Protein AF-0000000067188900 (afdb_homodimer)

Organism: Anopheles gambiae (NCBI:txid7165)

Structure (mmCIF, N/CA/C/O backbone):
data_AF-0000000067188900-model_v1
#
loop_
_entity.id
_entity.type
_entity.pdbx_description
1 polymer 'peptide-methionine (S)-S-oxide reductase'
#
loop_
_atom_site.group_PDB
_atom_site.id
_atom_site.type_symbol
_atom_site.label_atom_id
_atom_site.label_alt_id
_atom_site.label_comp_id
_atom_site.label_asym_id
_atom_site.label_entity_id
_atom_site.label_seq_id
_atom_site.pdbx_PDB_ins_code
_atom_site.Cartn_x
_atom_site.Cartn_y
_atom_site.Cartn_z
_atom_site.occupancy
_atom_site.B_iso_or_equiv
_atom_site.auth_seq_id
_atom_site.auth_comp_id
_atom_site.auth_asym_id
_atom_site.auth_atom_id
_atom_site.pdbx_PDB_model_num
ATOM 1 N N . MET A 1 1 ? 0.184 -59.938 34.938 1 25.5 1 MET A N 1
ATOM 2 C CA . MET A 1 1 ? 0.333 -58.562 35.375 1 25.5 1 MET A CA 1
ATOM 3 C C . MET A 1 1 ? 1.2 -57.75 34.438 1 25.5 1 MET A C 1
ATOM 5 O O . MET A 1 1 ? 1.612 -56.625 34.75 1 25.5 1 MET A O 1
ATOM 9 N N . VAL A 1 2 ? 1.771 -58.312 33.281 1 28.28 2 VAL A N 1
ATOM 10 C CA . VAL A 1 2 ? 2.961 -57.875 32.562 1 28.28 2 VAL A CA 1
ATOM 11 C C . VAL A 1 2 ? 2.605 -56.688 31.641 1 28.28 2 VAL A C 1
ATOM 13 O O . VAL A 1 2 ? 3.441 -55.844 31.391 1 28.28 2 VAL A O 1
ATOM 16 N N . ALA A 1 3 ? 1.556 -56.719 30.812 1 33.66 3 ALA A N 1
ATOM 17 C CA . ALA A 1 3 ? 1.576 -56.094 29.5 1 33.66 3 ALA A CA 1
ATOM 18 C C . ALA A 1 3 ? 1.287 -54.594 29.609 1 33.66 3 ALA A C 1
ATOM 20 O O . ALA A 1 3 ? 1.076 -53.906 28.609 1 33.66 3 ALA A O 1
ATOM 21 N N . THR A 1 4 ? 1.072 -54 30.828 1 36.75 4 THR A N 1
ATOM 22 C CA . THR A 1 4 ? 0.491 -52.688 30.891 1 36.75 4 THR A CA 1
ATOM 23 C C . THR A 1 4 ? 1.539 -51.625 30.547 1 36.75 4 THR A C 1
ATOM 25 O O . THR A 1 4 ? 1.219 -50.438 30.453 1 36.75 4 THR A O 1
ATOM 28 N N . GLU A 1 5 ? 2.91 -51.938 30.594 1 33.31 5 GLU A N 1
ATOM 29 C CA . GLU A 1 5 ? 3.828 -50.812 30.781 1 33.31 5 GLU A CA 1
ATOM 30 C C . GLU A 1 5 ? 4.105 -50.094 29.469 1 33.31 5 GLU A C 1
ATOM 32 O O . GLU A 1 5 ? 4.801 -49.094 29.438 1 33.31 5 GLU A O 1
ATOM 37 N N . HIS A 1 6 ? 3.943 -50.688 28.234 1 33.34 6 HIS A N 1
ATOM 38 C CA . HIS A 1 6 ? 4.711 -50.188 27.109 1 33.34 6 HIS A CA 1
ATOM 39 C C . HIS A 1 6 ? 4.078 -48.906 26.531 1 33.34 6 HIS A C 1
ATOM 41 O O . HIS A 1 6 ? 4.594 -48.344 25.578 1 33.34 6 HIS A O 1
ATOM 47 N N . ALA A 1 7 ? 2.807 -48.594 26.828 1 38.09 7 ALA A N 1
ATOM 48 C CA . ALA A 1 7 ? 2.154 -47.625 25.969 1 38.09 7 ALA A CA 1
ATOM 49 C C . ALA A 1 7 ? 2.619 -46.188 26.297 1 38.09 7 ALA A C 1
ATOM 51 O O . ALA A 1 7 ? 2.227 -45.219 25.641 1 38.09 7 ALA A O 1
ATOM 52 N N . HIS A 1 8 ? 3.367 -45.938 27.406 1 36.66 8 HIS A N 1
ATOM 53 C CA . HIS A 1 8 ? 3.504 -44.562 27.844 1 36.66 8 HIS A CA 1
ATOM 54 C C . HIS A 1 8 ? 4.531 -43.812 27.016 1 36.66 8 HIS A C 1
ATOM 56 O O . HIS A 1 8 ? 4.668 -42.594 27.141 1 36.66 8 HIS A O 1
ATOM 62 N N . ASP A 1 9 ? 5.57 -44.469 26.359 1 34.62 9 ASP A N 1
ATOM 63 C CA . ASP A 1 9 ? 6.746 -43.719 25.953 1 34.62 9 ASP A CA 1
ATOM 64 C C . ASP A 1 9 ? 6.504 -43 24.625 1 34.62 9 ASP A C 1
ATOM 66 O O . ASP A 1 9 ? 7.402 -42.344 24.109 1 34.62 9 ASP A O 1
ATOM 70 N N . GLN A 1 10 ? 5.5 -43.375 23.828 1 29.53 10 GLN A N 1
ATOM 71 C CA . GLN A 1 10 ? 5.461 -42.75 22.5 1 29.53 10 GLN A CA 1
ATOM 72 C C . GLN A 1 10 ? 5.117 -41.281 22.578 1 29.53 10 GLN A C 1
ATOM 74 O O . GLN A 1 10 ? 5.043 -40.594 21.547 1 29.53 10 GLN A O 1
ATOM 79 N N . ALA A 1 11 ? 4.648 -40.781 23.766 1 38.25 11 ALA A N 1
ATOM 80 C CA . ALA A 1 11 ? 4.262 -39.375 23.797 1 38.25 11 ALA A CA 1
ATOM 81 C C . ALA A 1 11 ? 5.469 -38.469 23.578 1 38.25 11 ALA A C 1
ATOM 83 O O . ALA A 1 11 ? 5.32 -37.281 23.203 1 38.25 11 ALA A O 1
ATOM 84 N N . GLY A 1 12 ? 6.586 -38.875 23.984 1 34.91 12 GLY A N 1
ATOM 85 C CA . GLY A 1 12 ? 7.73 -37.969 24 1 34.91 12 GLY A CA 1
ATOM 86 C C . GLY A 1 12 ? 8.227 -37.625 22.609 1 34.91 12 GLY A C 1
ATOM 87 O O . GLY A 1 12 ? 9.016 -36.688 22.453 1 34.91 12 GLY A O 1
ATOM 88 N N . ARG A 1 13 ? 8.375 -38.531 21.641 1 37.56 13 ARG A N 1
ATOM 89 C CA . ARG A 1 13 ? 9.125 -38.281 20.406 1 37.56 13 ARG A CA 1
ATOM 90 C C . ARG A 1 13 ? 8.391 -37.312 19.5 1 37.56 13 ARG A C 1
ATOM 92 O O . ARG A 1 13 ? 8.93 -36.875 18.469 1 37.56 13 ARG A O 1
ATOM 99 N N . LEU A 1 14 ? 7.172 -37.344 19.469 1 38.84 14 LEU A N 1
ATOM 100 C CA . LEU A 1 14 ? 6.531 -36.5 18.469 1 38.84 14 LEU A CA 1
ATOM 101 C C . LEU A 1 14 ? 6.746 -35.031 18.766 1 38.84 14 LEU A C 1
ATOM 103 O O . LEU A 1 14 ? 6.164 -34.156 18.109 1 38.84 14 LEU A O 1
ATOM 107 N N . GLU A 1 15 ? 7.316 -34.656 19.891 1 39.5 15 GLU A N 1
ATOM 108 C CA . GLU A 1 15 ? 7.434 -33.312 20.406 1 39.5 15 GLU A CA 1
ATOM 109 C C . GLU A 1 15 ? 8.234 -32.406 19.469 1 39.5 15 GLU A C 1
ATOM 111 O O . GLU A 1 15 ? 7.805 -31.312 19.125 1 39.5 15 GLU A O 1
ATOM 116 N N . ASN A 1 16 ? 9.711 -32.562 19.5 1 40.97 16 ASN A N 1
ATOM 117 C CA . ASN A 1 16 ? 10.609 -31.531 19.016 1 40.97 16 ASN A CA 1
ATOM 118 C C . ASN A 1 16 ? 10.758 -31.594 17.5 1 40.97 16 ASN A C 1
ATOM 120 O O . ASN A 1 16 ? 11.773 -32.094 16.984 1 40.97 16 ASN A O 1
ATOM 124 N N . ILE A 1 17 ? 10.031 -32.188 16.719 1 43.56 17 ILE A N 1
ATOM 125 C CA . ILE A 1 17 ? 10.367 -32.094 15.297 1 43.56 17 ILE A CA 1
ATOM 126 C C . ILE A 1 17 ? 10.844 -30.672 14.969 1 43.56 17 ILE A C 1
ATOM 128 O O . ILE A 1 17 ? 10.141 -29.703 15.25 1 43.56 17 ILE A O 1
ATOM 132 N N . PRO A 1 18 ? 12.125 -30.453 14.859 1 50.88 18 PRO A N 1
ATOM 133 C CA . PRO A 1 18 ? 12.617 -29.109 14.547 1 50.88 18 PRO A CA 1
ATOM 134 C C . PRO A 1 18 ? 11.734 -28.375 13.539 1 50.88 18 PRO A C 1
ATOM 136 O O . PRO A 1 18 ? 11.367 -28.938 12.508 1 50.88 18 PRO A O 1
ATOM 139 N N . GLN A 1 19 ? 10.812 -27.562 13.891 1 66.69 19 GLN A N 1
ATOM 140 C CA . GLN A 1 19 ? 9.938 -26.797 13.016 1 66.69 19 GLN A CA 1
ATOM 141 C C . GLN A 1 19 ? 10.742 -25.922 12.055 1 66.69 19 GLN A C 1
ATOM 143 O O . GLN A 1 19 ? 11.406 -24.969 12.477 1 66.69 19 GLN A O 1
ATOM 148 N N . GLN A 1 20 ? 11.094 -26.531 10.922 1 89.88 20 GLN A N 1
ATOM 149 C CA . GLN A 1 20 ? 11.797 -25.781 9.883 1 89.88 20 GLN A CA 1
ATOM 150 C C . GLN A 1 20 ? 10.82 -25.156 8.891 1 89.88 20 GLN A C 1
ATOM 152 O O . GLN A 1 20 ? 10.109 -25.891 8.18 1 89.88 20 GLN A O 1
ATOM 157 N N . PRO A 1 21 ? 10.789 -23.875 8.922 1 96.56 21 PRO A N 1
ATOM 158 C CA . PRO A 1 21 ? 9.883 -23.234 7.969 1 96.56 21 PRO A CA 1
ATOM 159 C C . PRO A 1 21 ? 10.07 -23.75 6.539 1 96.56 21 PRO A C 1
ATOM 161 O O . PRO A 1 21 ? 11.203 -23.984 6.105 1 96.56 21 PRO A O 1
ATOM 164 N N . LEU A 1 22 ? 9.031 -23.922 5.824 1 97.62 22 LEU A N 1
ATOM 165 C CA . LEU A 1 22 ? 9.039 -24.547 4.504 1 97.62 22 LEU A CA 1
ATOM 166 C C . LEU A 1 22 ? 9.414 -23.531 3.428 1 97.62 22 LEU A C 1
ATOM 168 O O . LEU A 1 22 ? 8.586 -23.172 2.582 1 97.62 22 LEU A O 1
ATOM 172 N N . HIS A 1 23 ? 10.586 -23.172 3.367 1 98.06 23 HIS A N 1
ATOM 173 C CA . HIS A 1 23 ? 11.078 -22.188 2.4 1 98.06 23 HIS A CA 1
ATOM 174 C C . HIS A 1 23 ? 11.219 -22.812 1.015 1 98.06 23 HIS A C 1
ATOM 176 O O . HIS A 1 23 ? 10.812 -22.203 0.017 1 98.06 23 HIS A O 1
ATOM 182 N N . GLN A 1 24 ? 11.727 -24.016 0.997 1 96.75 24 GLN A N 1
ATOM 183 C CA . GLN A 1 24 ? 12.055 -24.625 -0.288 1 96.75 24 GLN A CA 1
ATOM 184 C C . GLN A 1 24 ? 11.062 -25.719 -0.642 1 96.75 24 GLN A C 1
ATOM 186 O O . GLN A 1 24 ? 10.734 -26.562 0.198 1 96.75 24 GLN A O 1
ATOM 191 N N . ILE A 1 25 ? 10.578 -25.578 -1.82 1 96.31 25 ILE A N 1
ATOM 192 C CA . ILE A 1 25 ? 9.742 -26.625 -2.395 1 96.31 25 ILE A CA 1
ATOM 193 C C . ILE A 1 25 ? 10.227 -26.969 -3.799 1 96.31 25 ILE A C 1
ATOM 195 O O . ILE A 1 25 ? 10.648 -26.094 -4.547 1 96.31 25 ILE A O 1
ATOM 199 N N . ASP A 1 26 ? 10.109 -28.234 -4.172 1 95.62 26 ASP A N 1
ATOM 200 C CA . ASP A 1 26 ? 10.664 -28.703 -5.441 1 95.62 26 ASP A CA 1
ATOM 201 C C . ASP A 1 26 ? 9.555 -29.125 -6.402 1 95.62 26 ASP A C 1
AT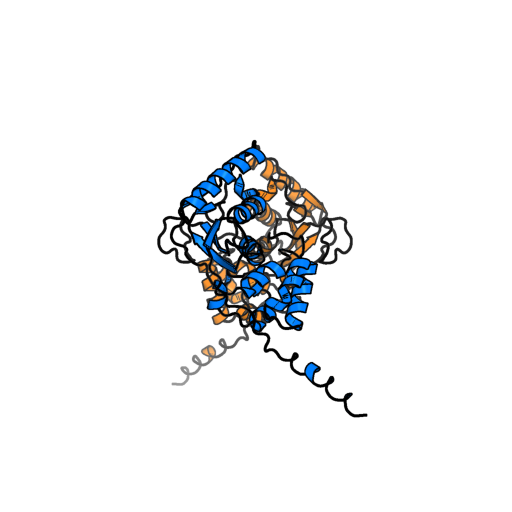OM 203 O O . ASP A 1 26 ? 9.812 -29.812 -7.387 1 95.62 26 ASP A O 1
ATOM 207 N N . THR A 1 27 ? 8.438 -28.734 -6.188 1 97.56 27 THR A N 1
ATOM 208 C CA . THR A 1 27 ? 7.309 -29.047 -7.059 1 97.56 27 THR A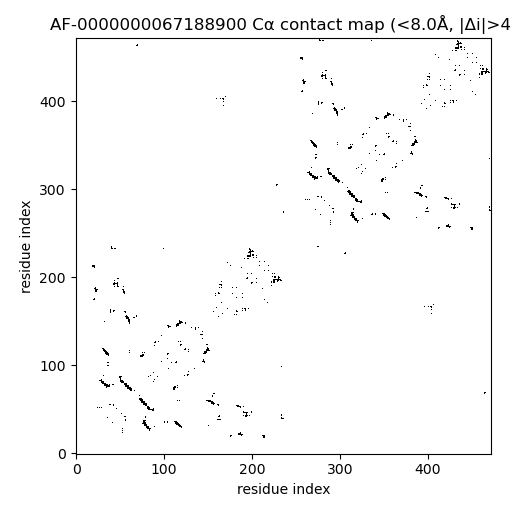 CA 1
ATOM 209 C C . THR A 1 27 ? 7.484 -28.406 -8.43 1 97.56 27 THR A C 1
ATOM 211 O O . THR A 1 27 ? 7.781 -27.219 -8.531 1 97.56 27 THR A O 1
ATOM 214 N N . PRO A 1 28 ? 7.355 -29.312 -9.523 1 98.06 28 PRO A N 1
ATOM 215 C CA . PRO A 1 28 ? 7.375 -28.688 -10.852 1 98.06 28 PRO A CA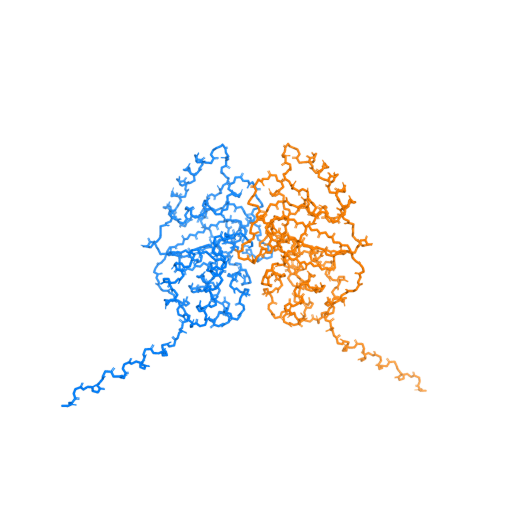 1
ATOM 216 C C . PRO A 1 28 ? 6.316 -27.594 -11 1 98.06 28 PRO A C 1
ATOM 218 O O . PRO A 1 28 ? 5.219 -27.703 -10.445 1 98.06 28 PRO A O 1
ATOM 221 N N . PHE A 1 29 ? 6.684 -26.531 -11.75 1 98.56 29 PHE A N 1
ATOM 222 C CA . PHE A 1 29 ? 5.766 -25.391 -11.828 1 98.56 29 PHE A CA 1
ATOM 223 C C . PHE A 1 29 ? 5.801 -24.766 -13.219 1 98.56 29 PHE A C 1
ATOM 225 O O . PHE A 1 29 ? 6.691 -25.062 -14.016 1 98.56 29 PHE A O 1
ATOM 232 N N . GLU A 1 30 ? 4.746 -24.047 -13.516 1 98.75 30 GLU A N 1
ATOM 233 C CA . GLU A 1 30 ? 4.672 -23.109 -14.625 1 98.75 30 GLU A CA 1
ATOM 234 C C . GLU A 1 30 ? 4.613 -21.672 -14.125 1 98.75 30 GLU A C 1
ATOM 236 O O . GLU A 1 30 ? 4.348 -21.422 -12.945 1 98.75 30 GLU A O 1
ATOM 241 N N . LYS A 1 31 ? 4.926 -20.766 -15.078 1 98.81 31 LYS A N 1
ATOM 242 C CA . LYS A 1 31 ? 4.961 -19.359 -14.688 1 98.81 31 LYS A CA 1
ATOM 243 C C . LYS A 1 31 ? 3.758 -18.594 -15.242 1 98.81 31 LYS A C 1
ATOM 245 O O . LYS A 1 31 ? 3.262 -18.922 -16.328 1 98.81 31 LYS A O 1
ATOM 250 N N . ALA A 1 32 ? 3.279 -17.688 -14.477 1 98.94 32 ALA A N 1
ATOM 251 C CA . ALA A 1 32 ? 2.359 -16.641 -14.914 1 98.94 32 ALA A CA 1
ATOM 252 C C . ALA A 1 32 ? 2.838 -15.273 -14.461 1 98.94 32 ALA A C 1
ATOM 254 O O . ALA A 1 32 ? 3.436 -15.141 -13.391 1 98.94 32 ALA A O 1
ATOM 255 N N . THR A 1 33 ? 2.617 -14.227 -15.273 1 98.94 33 THR A N 1
ATOM 256 C CA . THR A 1 33 ? 3.037 -12.875 -14.938 1 98.94 33 THR A CA 1
ATOM 257 C C . THR A 1 33 ? 1.928 -11.875 -15.242 1 98.94 33 THR A C 1
ATOM 259 O O . THR A 1 33 ? 1.417 -11.828 -16.359 1 98.94 33 THR A O 1
ATOM 262 N N . PHE A 1 34 ? 1.57 -11.109 -14.211 1 98.81 34 PHE A N 1
ATOM 263 C CA . PHE A 1 34 ? 0.461 -10.172 -14.344 1 98.81 34 PHE A CA 1
ATOM 264 C C . PHE A 1 34 ? 0.854 -8.797 -13.828 1 98.81 34 PHE A C 1
ATOM 266 O O . PHE A 1 34 ? 1.6 -8.68 -12.852 1 98.81 34 PHE A O 1
ATOM 273 N N . GLY A 1 35 ? 0.41 -7.734 -14.523 1 97.5 35 GLY A N 1
ATOM 274 C CA . GLY A 1 35 ? 0.344 -6.391 -13.969 1 97.5 35 GLY A CA 1
ATOM 275 C C . GLY A 1 35 ? -1.032 -6.027 -13.445 1 97.5 35 GLY A C 1
ATOM 276 O O . GLY A 1 35 ? -2.02 -6.09 -14.18 1 97.5 35 GLY A O 1
ATOM 277 N N . MET A 1 36 ? -1.102 -5.672 -12.227 1 95.88 36 MET A N 1
ATOM 278 C CA . MET A 1 36 ? -2.375 -5.441 -11.547 1 95.88 36 MET A CA 1
ATOM 279 C C . MET A 1 36 ? -2.318 -4.18 -10.695 1 95.88 36 MET A C 1
ATOM 281 O O . MET A 1 36 ? -2.887 -4.141 -9.602 1 95.88 36 MET A O 1
ATOM 285 N N . GLY A 1 37 ? -1.631 -3.186 -11.148 1 90.62 37 GLY A N 1
ATOM 286 C CA . GLY A 1 37 ? -1.402 -2.01 -10.328 1 90.62 37 GLY A CA 1
ATOM 287 C C . GLY A 1 37 ? -0.212 -2.156 -9.398 1 90.62 37 GLY A C 1
ATOM 288 O O . GLY A 1 37 ? 0.79 -2.779 -9.758 1 90.62 37 GLY A O 1
ATOM 289 N N . CYS A 1 38 ? -0.34 -1.497 -8.203 1 88.06 38 CYS A N 1
ATOM 290 C CA . CYS A 1 38 ? 0.694 -1.69 -7.195 1 88.06 38 CYS A CA 1
ATOM 291 C C . CYS A 1 38 ? 0.852 -3.168 -6.852 1 88.06 38 CYS A C 1
ATOM 293 O O . CYS A 1 38 ? -0.127 -3.84 -6.523 1 88.06 38 CYS A O 1
ATOM 295 N N . PHE A 1 39 ? 2.104 -3.65 -6.832 1 92.81 39 PHE A N 1
ATOM 296 C CA . PHE A 1 39 ? 2.262 -5.098 -6.844 1 92.81 39 PHE A CA 1
ATOM 297 C C . PHE A 1 39 ? 2.283 -5.652 -5.426 1 92.81 39 PHE A C 1
ATOM 299 O O . PHE A 1 39 ? 2.375 -6.863 -5.227 1 92.81 39 PHE A O 1
ATOM 306 N N . TRP A 1 40 ? 2.092 -4.781 -4.414 1 93.12 40 TRP A N 1
ATOM 307 C CA . TRP A 1 40 ? 2.049 -5.301 -3.051 1 93.12 40 TRP A CA 1
ATOM 308 C C . TRP A 1 40 ? 0.786 -6.121 -2.822 1 93.12 40 TRP A C 1
ATOM 310 O O . TRP A 1 40 ? 0.824 -7.156 -2.148 1 93.12 40 TRP A O 1
ATOM 320 N N . GLY A 1 41 ? -0.326 -5.648 -3.387 1 93.38 41 GLY A N 1
ATOM 321 C CA . GLY A 1 41 ? -1.582 -6.367 -3.246 1 93.38 41 GLY A CA 1
ATOM 322 C C . GLY A 1 41 ? -1.566 -7.73 -3.912 1 93.38 41 GLY A C 1
ATOM 323 O O . GLY A 1 41 ? -1.939 -8.734 -3.299 1 93.38 41 GLY A O 1
ATOM 324 N N . CYS A 1 42 ? -1.15 -7.73 -5.102 1 95.88 42 CYS A N 1
ATOM 325 C CA . CYS A 1 42 ? -1.189 -9 -5.82 1 95.88 42 CYS A CA 1
ATOM 326 C C . CYS A 1 42 ? -0.127 -9.953 -5.297 1 95.88 42 CYS A C 1
ATOM 328 O O . CYS A 1 42 ? -0.298 -11.172 -5.363 1 95.88 42 CYS A O 1
ATOM 330 N N . ASP A 1 43 ? 0.985 -9.461 -4.766 1 97.81 43 ASP A N 1
ATOM 331 C CA . ASP A 1 43 ? 1.946 -10.336 -4.098 1 97.81 43 ASP A CA 1
ATOM 332 C C . ASP A 1 43 ? 1.286 -11.109 -2.955 1 97.81 43 ASP A C 1
ATOM 334 O O . ASP A 1 43 ? 1.504 -12.312 -2.809 1 97.81 43 ASP A O 1
ATOM 338 N N . SER A 1 44 ? 0.458 -10.422 -2.248 1 97.25 44 SER A N 1
ATOM 339 C CA . SER A 1 44 ? -0.27 -11.062 -1.156 1 97.25 44 SER A CA 1
ATOM 340 C C . SER A 1 44 ? -1.35 -12 -1.686 1 97.25 44 SER A C 1
ATOM 342 O O . SER A 1 44 ? -1.483 -13.133 -1.214 1 97.25 44 SER A O 1
ATOM 344 N N . LEU A 1 45 ? -2.076 -11.539 -2.619 1 97.75 45 LEU A N 1
ATOM 345 C CA . LEU A 1 45 ? -3.176 -12.312 -3.182 1 97.75 45 LEU A CA 1
ATOM 346 C C . LEU A 1 45 ? -2.691 -13.688 -3.648 1 97.75 45 LEU A C 1
ATOM 348 O O . LEU A 1 45 ? -3.168 -14.711 -3.164 1 97.75 45 LEU A O 1
ATOM 352 N N . PHE A 1 46 ? -1.718 -13.648 -4.504 1 98.81 46 PHE A N 1
ATOM 353 C CA . PHE A 1 46 ? -1.273 -14.906 -5.098 1 98.81 46 PHE A CA 1
ATOM 354 C C . PHE A 1 46 ? -0.425 -15.695 -4.113 1 98.81 46 PHE A C 1
ATOM 356 O O . PHE A 1 46 ? -0.416 -16.938 -4.145 1 98.81 46 PHE A O 1
ATOM 363 N N . GLY A 1 47 ? 0.228 -15.062 -3.219 1 98.62 47 GLY A N 1
ATOM 364 C CA . GLY A 1 47 ? 1.037 -15.758 -2.227 1 98.62 47 GLY A CA 1
ATOM 365 C C . GLY A 1 47 ? 0.248 -16.75 -1.405 1 98.62 47 GLY A C 1
ATOM 366 O O . GLY A 1 47 ? 0.749 -17.828 -1.083 1 98.62 47 GLY A O 1
ATOM 367 N N . ALA A 1 48 ? -0.975 -16.422 -1.12 1 98 48 ALA A N 1
ATOM 368 C CA . ALA A 1 48 ? -1.771 -17.281 -0.262 1 98 48 ALA A CA 1
ATOM 369 C C . ALA A 1 48 ? -2.766 -18.109 -1.083 1 98 48 ALA A C 1
ATOM 371 O O . ALA A 1 48 ? -3.617 -18.797 -0.524 1 98 48 ALA A O 1
ATOM 372 N N . THR A 1 49 ? -2.693 -18.047 -2.344 1 98.56 49 THR A N 1
ATOM 373 C CA . THR A 1 49 ? -3.584 -18.828 -3.203 1 98.56 49 THR A CA 1
ATOM 374 C C . THR A 1 49 ? -3.125 -20.281 -3.293 1 98.56 49 THR A C 1
ATOM 376 O O . THR A 1 49 ? -1.962 -20.547 -3.598 1 98.56 49 THR A O 1
ATOM 379 N N . LYS A 1 50 ? -4.062 -21.156 -3.051 1 98.19 50 LYS A N 1
ATOM 380 C CA . LYS A 1 50 ? -3.732 -22.578 -3.139 1 98.19 50 LYS A CA 1
ATOM 381 C C . LYS A 1 50 ? -3.252 -22.953 -4.539 1 98.19 50 LYS A C 1
ATOM 383 O O . LYS A 1 50 ? -3.873 -22.562 -5.535 1 98.19 50 LYS A O 1
ATOM 388 N N . GLY A 1 51 ? -2.174 -23.656 -4.621 1 98.62 51 GLY A N 1
ATOM 389 C CA . GLY A 1 51 ? -1.596 -24.062 -5.891 1 98.62 51 GLY A CA 1
ATOM 390 C C . GLY A 1 51 ? -0.461 -23.172 -6.344 1 98.62 51 GLY A C 1
ATOM 391 O O . GLY A 1 51 ? 0.33 -23.547 -7.211 1 98.62 51 GLY A O 1
ATOM 392 N N . VAL A 1 52 ? -0.38 -21.953 -5.832 1 98.88 52 VAL A N 1
ATOM 393 C CA . VAL A 1 52 ? 0.771 -21.078 -6.055 1 98.88 52 VAL A CA 1
ATOM 394 C C . VAL A 1 52 ? 1.903 -21.469 -5.109 1 98.88 52 VAL A C 1
ATOM 396 O O . VAL A 1 52 ? 1.675 -21.703 -3.918 1 98.88 52 VAL A O 1
ATOM 399 N N . LEU A 1 53 ? 3.033 -21.578 -5.602 1 98.81 53 LEU A N 1
ATOM 400 C CA . LEU A 1 53 ? 4.172 -22.062 -4.828 1 98.81 53 LEU A CA 1
ATOM 401 C C . LEU A 1 53 ? 4.996 -20.891 -4.289 1 98.81 53 LEU A C 1
ATOM 403 O O . LEU A 1 53 ? 5.461 -20.938 -3.148 1 98.81 53 LEU A O 1
ATOM 407 N N . ARG A 1 54 ? 5.199 -19.922 -5.074 1 98.5 54 ARG A N 1
ATOM 408 C CA . ARG A 1 54 ? 5.938 -18.734 -4.684 1 98.5 54 ARG A CA 1
ATOM 409 C C . ARG A 1 54 ? 5.66 -17.578 -5.645 1 98.5 54 ARG A C 1
ATOM 411 O O . ARG A 1 54 ? 5.094 -17.781 -6.719 1 98.5 54 ARG A O 1
ATOM 418 N N . THR A 1 55 ? 6.008 -16.375 -5.195 1 98.81 55 THR A N 1
ATOM 419 C CA . THR A 1 55 ? 5.812 -15.172 -5.984 1 98.81 55 THR A CA 1
ATOM 420 C C . THR A 1 55 ? 7.047 -14.273 -5.918 1 98.81 55 THR A C 1
ATOM 422 O O . THR A 1 55 ? 7.844 -14.383 -4.984 1 98.81 55 THR A O 1
ATOM 425 N N . ARG A 1 56 ? 7.168 -13.43 -6.895 1 98.12 56 ARG A N 1
ATOM 426 C CA . ARG A 1 56 ? 8.109 -12.312 -6.891 1 98.12 56 ARG A CA 1
ATOM 427 C C . ARG A 1 56 ? 7.52 -11.102 -7.609 1 98.12 56 ARG A C 1
ATOM 429 O O . ARG A 1 56 ? 6.84 -11.242 -8.625 1 98.12 56 ARG A O 1
ATOM 436 N N . VAL A 1 57 ? 7.805 -9.969 -7.016 1 96.62 57 VAL A N 1
ATOM 437 C CA . VAL A 1 57 ? 7.367 -8.742 -7.684 1 96.62 57 VAL A CA 1
ATOM 438 C C . VAL A 1 57 ? 8.547 -8.117 -8.43 1 96.62 57 VAL A C 1
ATOM 440 O O . VAL A 1 57 ? 9.695 -8.281 -8.031 1 96.62 57 VAL A O 1
ATOM 443 N N . GLY A 1 58 ? 8.211 -7.453 -9.539 1 95.25 58 GLY A N 1
ATOM 444 C CA . GLY A 1 58 ? 9.234 -6.836 -10.375 1 95.25 58 GLY A CA 1
ATOM 445 C C . GLY A 1 58 ? 8.656 -5.98 -11.484 1 95.25 58 GLY A C 1
ATOM 446 O O . GLY A 1 58 ? 7.547 -5.461 -11.359 1 95.25 58 GLY A O 1
ATOM 447 N N . TYR A 1 59 ? 9.492 -5.789 -12.438 1 94.38 59 TYR A N 1
ATOM 448 C CA . TYR A 1 59 ? 9.172 -4.934 -13.578 1 94.38 59 TYR A CA 1
ATOM 449 C C . TYR A 1 59 ? 9.336 -5.691 -14.891 1 94.38 59 TYR A C 1
ATOM 451 O O . TYR A 1 59 ? 10.328 -6.402 -15.086 1 94.38 59 TYR A O 1
ATOM 459 N N . ALA A 1 60 ? 8.359 -5.543 -15.758 1 95.81 60 ALA A N 1
ATOM 460 C CA . ALA A 1 60 ? 8.375 -6.223 -17.047 1 95.81 60 ALA A CA 1
ATOM 461 C C . ALA A 1 60 ? 7.387 -5.574 -18.016 1 95.81 60 ALA A C 1
ATOM 463 O O . ALA A 1 60 ? 6.66 -4.648 -17.656 1 95.81 60 ALA A O 1
ATOM 464 N N . GLY A 1 61 ? 7.508 -6.043 -19.25 1 95.62 61 GLY A N 1
ATOM 465 C CA . GLY A 1 61 ? 6.543 -5.617 -20.25 1 95.62 61 GLY A CA 1
ATOM 466 C C . GLY A 1 61 ? 6.984 -4.387 -21.016 1 95.62 61 GLY A C 1
ATOM 467 O O . GLY A 1 61 ? 6.242 -3.873 -21.859 1 95.62 61 GLY A O 1
ATOM 468 N N . GLY A 1 62 ? 8.078 -3.859 -20.672 1 93.31 62 GLY A N 1
ATOM 469 C CA . GLY A 1 62 ? 8.609 -2.711 -21.391 1 93.31 62 GLY A CA 1
ATOM 470 C C . GLY A 1 62 ? 9.75 -3.064 -22.312 1 93.31 62 GLY A C 1
ATOM 471 O O . GLY A 1 62 ? 10.039 -4.242 -22.531 1 93.31 62 GLY A O 1
ATOM 472 N N . SER A 1 63 ? 10.266 -2.037 -22.891 1 88.44 63 SER A N 1
ATOM 473 C CA . SER A 1 63 ? 11.328 -2.238 -23.875 1 88.44 63 SER A CA 1
ATOM 474 C C . SER A 1 63 ? 12.68 -1.775 -23.328 1 88.44 63 SER A C 1
ATOM 476 O O . SER A 1 63 ? 13.719 -2.088 -23.906 1 88.44 63 SER A O 1
ATOM 478 N N . THR A 1 64 ? 12.602 -1.061 -22.25 1 83.69 64 THR A N 1
ATOM 479 C CA . THR A 1 64 ? 13.836 -0.521 -21.688 1 83.69 64 THR A CA 1
ATOM 480 C C . THR A 1 64 ? 14.711 -1.639 -21.125 1 83.69 64 THR A C 1
ATOM 482 O O . THR A 1 64 ? 14.219 -2.514 -20.406 1 83.69 64 THR A O 1
ATOM 485 N N . GLU A 1 65 ? 15.977 -1.625 -21.5 1 77.62 65 GLU A N 1
ATOM 486 C CA . GLU A 1 65 ? 16.875 -2.67 -21.016 1 77.62 65 GLU A CA 1
ATOM 487 C C . GLU A 1 65 ? 17.344 -2.395 -19.594 1 77.62 65 GLU A C 1
ATOM 489 O O . GLU A 1 65 ? 17.688 -1.26 -19.266 1 77.62 65 GLU A O 1
ATOM 494 N N . SER A 1 66 ? 17.406 -3.438 -18.875 1 66.12 66 SER A N 1
ATOM 495 C CA . SER A 1 66 ? 17.938 -3.521 -17.516 1 66.12 66 SER A CA 1
ATOM 496 C C . SER A 1 66 ? 17.5 -2.322 -16.672 1 66.12 66 SER A C 1
ATOM 498 O O . SER A 1 66 ? 18.344 -1.534 -16.234 1 66.12 66 SER A O 1
ATOM 500 N N . PRO A 1 67 ? 16.234 -2.244 -16.672 1 56.31 67 PRO A N 1
ATOM 501 C CA . PRO A 1 67 ? 15.82 -1.095 -15.867 1 56.31 67 PRO A CA 1
ATOM 502 C C . PRO A 1 67 ? 16.344 -1.162 -14.43 1 56.31 67 PRO A C 1
ATOM 504 O O . PRO A 1 67 ? 16.516 -2.254 -13.883 1 56.31 67 PRO A O 1
ATOM 507 N N . ALA A 1 68 ? 17.375 -0.454 -14.094 1 51.66 68 ALA A N 1
ATOM 508 C CA . ALA A 1 68 ? 17.641 -0.362 -12.656 1 51.66 68 ALA A CA 1
ATOM 509 C C . ALA A 1 68 ? 16.438 0.231 -11.914 1 51.66 68 ALA A C 1
ATOM 511 O O . ALA A 1 68 ? 15.594 0.885 -12.516 1 51.66 68 ALA A O 1
ATOM 512 N N . TYR A 1 69 ? 16.078 -0.261 -10.648 1 48.09 69 TYR A N 1
ATOM 513 C CA . TYR A 1 69 ? 14.984 0.259 -9.844 1 48.09 69 TYR A CA 1
ATOM 514 C C . TYR A 1 69 ? 14.648 1.694 -10.234 1 48.09 69 TYR A C 1
ATOM 516 O O . TYR A 1 69 ? 13.484 2.051 -10.391 1 48.09 69 TYR A O 1
ATOM 524 N N . LYS A 1 70 ? 15.742 2.557 -10.453 1 52.72 70 LYS A N 1
ATOM 525 C CA . LYS A 1 70 ? 15.672 4.016 -10.469 1 52.72 70 LYS A CA 1
ATOM 526 C C . LYS A 1 70 ? 14.875 4.512 -11.672 1 52.72 70 LYS A C 1
ATOM 528 O O . LYS A 1 70 ? 14.266 5.582 -11.617 1 52.72 70 LYS A O 1
ATOM 533 N N . LYS A 1 71 ? 14.828 3.596 -12.586 1 63.16 71 LYS A N 1
ATOM 534 C CA . LYS A 1 71 ? 14.242 4.016 -13.859 1 63.16 71 LYS A CA 1
ATOM 535 C C . LYS A 1 71 ? 13.438 2.887 -14.5 1 63.16 71 LYS A C 1
ATOM 537 O O . LYS A 1 71 ? 13.977 2.107 -15.289 1 63.16 71 LYS A O 1
ATOM 542 N N . MET A 1 72 ? 12.297 2.678 -13.938 1 74.94 72 MET A N 1
ATOM 543 C CA . MET A 1 72 ? 11.43 1.616 -14.438 1 74.94 72 MET A CA 1
ATOM 544 C C . MET A 1 72 ? 11.242 1.728 -15.953 1 74.94 72 MET A C 1
ATOM 546 O O . MET A 1 72 ? 10.82 0.772 -16.594 1 74.94 72 MET A O 1
ATOM 550 N N . GLY A 1 73 ? 11.812 2.795 -16.406 1 80.31 73 GLY A N 1
ATOM 551 C CA . GLY A 1 73 ? 11.57 2.99 -17.828 1 80.31 73 GLY A CA 1
ATOM 552 C C . GLY A 1 73 ? 10.109 2.854 -18.203 1 80.31 73 GLY A C 1
ATOM 553 O O . GLY A 1 73 ? 9.242 3.49 -17.609 1 80.31 73 GLY A O 1
ATOM 554 N N . ASP A 1 74 ? 9.875 2.012 -19.203 1 90.25 74 ASP A N 1
ATOM 555 C CA . ASP A 1 74 ? 8.508 1.829 -19.688 1 90.25 74 ASP A CA 1
ATOM 556 C C . ASP A 1 74 ? 7.949 0.477 -19.25 1 90.25 74 ASP A C 1
ATOM 558 O O . ASP A 1 74 ? 7.07 -0.079 -19.906 1 90.25 74 ASP A O 1
ATOM 562 N N . HIS A 1 75 ? 8.508 -0.005 -18.172 1 93.75 75 HIS A N 1
ATOM 563 C CA . HIS A 1 75 ? 8.016 -1.272 -17.641 1 93.75 75 HIS A CA 1
ATOM 564 C C . HIS A 1 75 ? 6.812 -1.058 -16.719 1 93.75 75 HIS A C 1
ATOM 566 O O . HIS A 1 75 ? 6.449 0.083 -16.422 1 93.75 75 HIS A O 1
ATOM 572 N N . THR A 1 76 ? 6.168 -2.117 -16.422 1 93.88 76 THR A N 1
ATOM 573 C CA . THR A 1 76 ? 5.023 -2.188 -15.523 1 93.88 76 THR A CA 1
ATOM 574 C C . THR A 1 76 ? 5.371 -2.973 -14.258 1 93.88 76 THR A C 1
ATOM 576 O O . THR A 1 76 ? 6.16 -3.92 -14.312 1 93.88 76 THR A O 1
ATOM 579 N N . GLU A 1 77 ? 4.844 -2.465 -13.133 1 93.12 77 GLU A N 1
ATOM 580 C CA . GLU A 1 77 ? 4.91 -3.324 -11.953 1 93.12 77 GLU A CA 1
ATOM 581 C C . GLU A 1 77 ? 4.152 -4.629 -12.18 1 93.12 77 GLU A C 1
ATOM 583 O O . GLU A 1 77 ? 2.965 -4.609 -12.516 1 93.12 77 GLU A O 1
ATOM 588 N N . VAL A 1 78 ? 4.855 -5.746 -11.945 1 97.12 78 VAL A N 1
ATOM 589 C CA . VAL A 1 78 ? 4.219 -7.027 -12.227 1 97.12 78 VAL A CA 1
ATOM 590 C C . VAL A 1 78 ? 4.508 -8.008 -11.086 1 97.12 78 VAL A C 1
ATOM 592 O O . VAL A 1 78 ? 5.41 -7.777 -10.281 1 97.12 78 VAL A O 1
ATOM 595 N N . ILE A 1 79 ? 3.674 -9.031 -11.055 1 98.44 79 ILE A N 1
ATOM 596 C CA . ILE A 1 79 ? 3.904 -10.188 -10.203 1 98.44 79 ILE A CA 1
ATOM 597 C C . ILE A 1 79 ? 4.234 -11.406 -11.07 1 98.44 79 ILE A C 1
ATOM 599 O O . ILE A 1 79 ? 3.555 -11.664 -12.07 1 98.44 79 ILE A O 1
ATOM 603 N N . GLU A 1 80 ? 5.305 -12.078 -10.766 1 98.81 80 GLU A N 1
ATOM 604 C CA . GLU A 1 80 ? 5.602 -13.391 -11.32 1 98.81 80 GLU A CA 1
ATOM 605 C C . GLU A 1 80 ? 5.199 -14.508 -10.352 1 98.81 80 GLU A C 1
ATOM 607 O O . GLU A 1 80 ? 5.57 -14.477 -9.18 1 98.81 80 GLU A O 1
ATOM 612 N N . ILE A 1 81 ? 4.473 -15.445 -10.906 1 98.88 81 ILE A N 1
ATOM 613 C CA . ILE A 1 81 ? 3.857 -16.5 -10.109 1 98.88 81 ILE A CA 1
ATOM 614 C C . ILE A 1 81 ? 4.383 -17.859 -10.57 1 98.88 81 ILE A C 1
ATOM 616 O O . ILE A 1 81 ? 4.316 -18.203 -11.758 1 98.88 81 ILE A O 1
ATOM 620 N N . ASP A 1 82 ? 4.961 -18.594 -9.656 1 98.88 82 ASP A N 1
ATOM 621 C CA . ASP A 1 82 ? 5.16 -20.031 -9.875 1 98.88 82 ASP A CA 1
ATOM 622 C C . ASP A 1 82 ? 3.982 -20.844 -9.336 1 98.88 82 ASP A C 1
ATOM 624 O O . ASP A 1 82 ? 3.672 -20.766 -8.148 1 98.88 82 ASP A O 1
ATOM 628 N N . TYR A 1 83 ? 3.342 -21.578 -10.258 1 98.94 83 TYR A N 1
ATOM 629 C CA . TYR A 1 83 ? 2.176 -22.328 -9.805 1 98.94 83 TYR A CA 1
ATOM 630 C C . TYR A 1 83 ? 2.254 -23.781 -10.25 1 98.94 83 TYR A C 1
ATOM 632 O O . TYR A 1 83 ? 2.9 -24.094 -11.25 1 98.94 83 TYR A O 1
ATOM 640 N N . ASP A 1 84 ? 1.65 -24.625 -9.484 1 98.81 84 ASP A N 1
ATOM 641 C CA . ASP A 1 84 ? 1.519 -26.047 -9.812 1 98.81 84 ASP A CA 1
ATOM 642 C C . ASP A 1 84 ? 0.297 -26.281 -10.695 1 98.81 84 ASP A C 1
ATOM 644 O O . ASP A 1 84 ? -0.837 -26.266 -10.219 1 98.81 84 ASP A O 1
ATOM 648 N N . PRO A 1 85 ? 0.563 -26.562 -11.969 1 98.44 85 PRO A N 1
ATOM 649 C CA . PRO A 1 85 ? -0.58 -26.703 -12.875 1 98.44 85 PRO A CA 1
ATOM 650 C C . PRO A 1 85 ? -1.457 -27.906 -12.523 1 98.44 85 PRO A C 1
ATOM 652 O O . PRO A 1 85 ? -2.574 -28.031 -13.031 1 98.44 85 PRO A O 1
ATOM 655 N N . GLN A 1 86 ? -1.029 -28.766 -11.664 1 98.38 86 GLN A N 1
ATOM 656 C CA . GLN A 1 86 ? -1.835 -29.906 -11.227 1 98.38 86 GLN A CA 1
ATOM 657 C C . GLN A 1 86 ? -2.812 -29.5 -10.125 1 98.38 86 GLN A C 1
ATOM 659 O O . GLN A 1 86 ? -3.754 -30.234 -9.82 1 98.38 86 GLN A O 1
ATOM 664 N N . THR A 1 87 ? -2.586 -28.391 -9.508 1 98.44 87 THR A N 1
ATOM 665 C CA . THR A 1 87 ? -3.414 -27.953 -8.383 1 98.44 87 THR A CA 1
ATOM 666 C C . THR A 1 87 ? -4.27 -26.75 -8.781 1 98.44 87 THR A C 1
ATOM 668 O O . THR A 1 87 ? -5.414 -26.625 -8.344 1 98.44 87 THR A O 1
ATOM 671 N N . ILE A 1 88 ? -3.775 -25.812 -9.57 1 98.81 88 ILE A N 1
ATOM 672 C CA . ILE A 1 88 ? -4.484 -24.625 -10.031 1 98.81 88 ILE A CA 1
ATOM 673 C C . ILE A 1 88 ? -4.191 -24.391 -11.508 1 98.81 88 ILE A C 1
ATOM 675 O O . ILE A 1 88 ? -3.047 -24.531 -11.953 1 98.81 88 ILE A O 1
ATOM 679 N N . SER A 1 89 ? -5.227 -24.031 -12.242 1 98.81 89 SER A N 1
ATOM 680 C CA . SER A 1 89 ? -5.062 -23.812 -13.672 1 98.81 89 SER A CA 1
ATOM 681 C C . SER A 1 89 ? -4.715 -22.359 -13.969 1 98.81 89 SER A C 1
ATOM 683 O O . SER A 1 89 ? -4.914 -21.484 -13.125 1 98.81 89 SER A O 1
ATOM 685 N N . TYR A 1 90 ? -4.184 -22.141 -15.156 1 98.88 90 TYR A N 1
ATOM 686 C CA . TYR A 1 90 ? -3.951 -20.781 -15.617 1 98.88 90 TYR A CA 1
ATOM 687 C C . TYR A 1 90 ? -5.254 -19.984 -15.664 1 98.88 90 TYR A C 1
ATOM 689 O O . TYR A 1 90 ? -5.277 -18.797 -15.336 1 98.88 90 TYR A O 1
ATOM 697 N N . ASN A 1 91 ? -6.359 -20.641 -16.031 1 98.75 91 ASN A N 1
ATOM 698 C CA . ASN A 1 91 ? -7.668 -20 -16.031 1 98.75 91 ASN A CA 1
ATOM 699 C C . ASN A 1 91 ? -8.062 -19.516 -14.641 1 98.75 91 ASN A C 1
ATOM 701 O O . ASN A 1 91 ? -8.633 -18.438 -14.484 1 98.75 91 ASN A O 1
ATOM 705 N N . ASP A 1 92 ? -7.816 -20.328 -13.695 1 98.81 92 ASP A N 1
ATOM 706 C CA . ASP A 1 92 ? -8.102 -19.938 -12.32 1 98.81 92 ASP A CA 1
ATOM 707 C C . ASP A 1 92 ? -7.32 -18.672 -11.93 1 98.81 92 ASP A C 1
ATOM 709 O O . ASP A 1 92 ? -7.852 -17.797 -11.258 1 98.81 92 ASP A O 1
ATOM 713 N N . LEU A 1 93 ? -6.043 -18.609 -12.305 1 98.88 93 LEU A N 1
ATOM 714 C CA . LEU A 1 93 ? -5.223 -17.422 -12.031 1 98.88 93 LEU A CA 1
ATOM 715 C C . LEU A 1 93 ? -5.781 -16.203 -12.742 1 98.88 93 LEU A C 1
ATOM 717 O O . LEU A 1 93 ? -5.809 -15.109 -12.164 1 98.88 93 LEU A O 1
ATOM 721 N N . LEU A 1 94 ? -6.211 -16.375 -13.961 1 98.88 94 LEU A N 1
ATOM 722 C CA . LEU A 1 94 ? -6.812 -15.266 -14.695 1 98.88 94 LEU A CA 1
ATOM 723 C C . LEU A 1 94 ? -8.094 -14.789 -14.023 1 98.88 94 LEU A C 1
ATOM 725 O O . LEU A 1 94 ? -8.398 -13.594 -14.031 1 98.88 94 LEU A O 1
ATOM 729 N N . ASP A 1 95 ? -8.844 -15.742 -13.508 1 98.56 95 ASP A N 1
ATOM 730 C CA . ASP A 1 95 ? -10.039 -15.352 -12.766 1 98.56 95 ASP A CA 1
ATOM 731 C C . ASP A 1 95 ? -9.688 -14.422 -11.609 1 98.56 95 ASP A C 1
ATOM 733 O O . ASP A 1 95 ? -10.375 -13.422 -11.375 1 98.56 95 ASP A O 1
ATOM 737 N N . LEU A 1 96 ? -8.68 -14.734 -10.867 1 98.06 96 LEU A N 1
ATOM 738 C CA . LEU A 1 96 ? -8.211 -13.859 -9.797 1 98.06 96 LEU A CA 1
ATOM 739 C C . LEU A 1 96 ? -7.738 -12.523 -10.359 1 98.06 96 LEU A C 1
ATOM 741 O O . LEU A 1 96 ? -8.031 -11.469 -9.789 1 98.06 96 LEU A O 1
ATOM 745 N N . PHE A 1 97 ? -7.012 -12.562 -11.445 1 98.44 97 PHE A N 1
ATOM 746 C CA . PHE A 1 97 ? -6.547 -11.359 -12.125 1 98.44 97 PHE A CA 1
ATOM 747 C C . PHE A 1 97 ? -7.711 -10.422 -12.414 1 98.44 97 PHE A C 1
ATOM 749 O O . PHE A 1 97 ? -7.68 -9.242 -12.047 1 98.44 97 PHE A O 1
ATOM 756 N N . TRP A 1 98 ? -8.734 -10.898 -13.039 1 97.75 98 TRP A N 1
ATOM 757 C CA . TRP A 1 98 ? -9.844 -10.078 -13.516 1 97.75 98 TRP A CA 1
ATOM 758 C C . TRP A 1 98 ? -10.664 -9.531 -12.352 1 97.75 98 TRP A C 1
ATOM 760 O O . TRP A 1 98 ? -11.32 -8.492 -12.477 1 97.75 98 TRP A O 1
ATOM 770 N N . ASN A 1 99 ? -10.586 -10.117 -11.195 1 94.75 99 ASN A N 1
ATOM 771 C CA . ASN A 1 99 ? -11.555 -9.789 -10.156 1 94.75 99 ASN A CA 1
ATOM 772 C C . ASN A 1 99 ? -10.891 -9.125 -8.953 1 94.75 99 ASN A C 1
ATOM 774 O O . ASN A 1 99 ? -11.516 -8.938 -7.91 1 94.75 99 ASN A O 1
ATOM 778 N N . ASN A 1 100 ? -9.641 -8.688 -9.102 1 93.19 100 ASN A N 1
ATOM 779 C CA . ASN A 1 100 ? -8.977 -8.156 -7.918 1 93.19 100 ASN A CA 1
ATOM 780 C C . ASN A 1 100 ? -8.297 -6.82 -8.211 1 93.19 100 ASN A C 1
ATOM 782 O O . ASN A 1 100 ? -7.523 -6.32 -7.387 1 93.19 100 ASN A O 1
ATOM 786 N N . HIS A 1 101 ? -8.5 -6.184 -9.32 1 89.88 101 HIS A N 1
ATOM 787 C CA . HIS A 1 101 ? -8.023 -4.836 -9.625 1 89.88 101 HIS A CA 1
ATOM 788 C C . HIS A 1 101 ? -8.898 -4.172 -10.68 1 89.88 101 HIS A C 1
ATOM 790 O O . HIS A 1 101 ? -8.398 -3.668 -11.688 1 89.88 101 HIS A O 1
ATOM 796 N N . GLU A 1 102 ? -10.023 -4.09 -10.477 1 84 102 GLU A N 1
ATOM 797 C CA . GLU A 1 102 ? -11.07 -3.762 -11.445 1 84 102 GLU A CA 1
ATOM 798 C C . GLU A 1 102 ? -10.906 -2.34 -11.977 1 84 102 GLU A C 1
ATOM 800 O O . GLU A 1 102 ? -11.18 -2.076 -13.148 1 84 102 GLU A O 1
ATOM 805 N N . TYR A 1 103 ? -10.422 -1.513 -11.195 1 79.06 103 TYR A N 1
ATOM 806 C CA . TYR A 1 103 ? -10.305 -0.124 -11.625 1 79.06 103 TYR A CA 1
ATOM 807 C C . TYR A 1 103 ? -9.352 0.002 -12.805 1 79.06 103 TYR A C 1
ATOM 809 O O . TYR A 1 103 ? -9.641 0.707 -13.773 1 79.06 103 TYR A O 1
ATOM 817 N N . GLY A 1 104 ? -8.312 -0.734 -12.805 1 84.94 104 GLY A N 1
ATOM 818 C CA . GLY A 1 104 ? -7.305 -0.638 -13.844 1 84.94 104 GLY A CA 1
ATOM 819 C C . GLY A 1 104 ? -7.688 -1.357 -15.125 1 84.94 104 GLY A C 1
ATOM 820 O O . GLY A 1 104 ? -7.047 -1.178 -16.156 1 84.94 104 GLY A O 1
ATOM 821 N N . LEU A 1 105 ? -8.734 -2.047 -15.062 1 91.31 105 LEU A N 1
ATOM 822 C CA . LEU A 1 105 ? -9.133 -2.832 -16.219 1 91.31 105 LEU A CA 1
ATOM 823 C C . LEU A 1 105 ? -9.711 -1.936 -17.312 1 91.31 105 LEU A C 1
ATOM 825 O O . LEU A 1 105 ? -9.617 -2.252 -18.5 1 91.31 105 LEU A O 1
ATOM 829 N N . THR A 1 106 ? -10.328 -0.854 -16.828 1 89.56 106 THR A N 1
ATOM 830 C CA . THR A 1 106 ? -11.094 -0.068 -17.797 1 89.56 106 THR A CA 1
ATOM 831 C C . THR A 1 106 ? -10.68 1.4 -17.734 1 89.56 106 THR A C 1
ATOM 833 O O . THR A 1 106 ? -11.195 2.221 -18.5 1 89.56 106 THR A O 1
ATOM 836 N N . THR A 1 107 ? -9.906 1.723 -16.891 1 83.38 107 THR A N 1
ATOM 837 C CA . THR A 1 107 ? -9.453 3.1 -16.75 1 83.38 107 THR A CA 1
ATOM 838 C C . THR A 1 107 ? -7.953 3.205 -17 1 83.38 107 THR A C 1
ATOM 840 O O . THR A 1 107 ? -7.176 2.375 -16.531 1 83.38 107 THR A O 1
ATOM 843 N N . ARG A 1 108 ? -7.641 4.23 -17.766 1 83.62 108 ARG A N 1
ATOM 844 C CA . ARG A 1 108 ? -6.23 4.43 -18.078 1 83.62 108 ARG A CA 1
ATOM 845 C C . ARG A 1 108 ? -5.445 4.836 -16.828 1 83.62 108 ARG A C 1
ATOM 847 O O . ARG A 1 108 ? -5.809 5.793 -16.141 1 83.62 108 ARG A O 1
ATOM 854 N N . MET A 1 109 ? -4.414 4.066 -16.641 1 82.19 109 MET A N 1
ATOM 855 C CA . MET A 1 109 ? -3.484 4.293 -15.539 1 82.19 109 MET A CA 1
ATOM 856 C C . MET A 1 109 ? -2.1 4.664 -16.062 1 82.19 109 MET A C 1
ATOM 858 O O . MET A 1 109 ? -1.83 4.547 -17.25 1 82.19 109 MET A O 1
ATOM 862 N N . LYS A 1 110 ? -1.284 5.137 -15.094 1 81.62 110 LYS A N 1
ATOM 863 C CA . LYS A 1 110 ? 0.133 5.223 -15.43 1 81.62 110 LYS A CA 1
ATOM 864 C C . LYS A 1 110 ? 0.674 3.867 -15.883 1 81.62 110 LYS A C 1
ATOM 866 O O . LYS A 1 110 ? 0.263 2.826 -15.359 1 81.62 110 LYS A O 1
ATOM 871 N N . ARG A 1 111 ? 1.6 3.902 -16.797 1 88.88 111 ARG A N 1
ATOM 872 C CA . ARG A 1 111 ? 2.148 2.668 -17.344 1 88.88 111 ARG A CA 1
ATOM 873 C C . ARG A 1 111 ? 2.678 1.76 -16.234 1 88.88 111 ARG A C 1
ATOM 875 O O . ARG A 1 111 ? 2.559 0.535 -16.328 1 88.88 111 ARG A O 1
ATOM 882 N N . GLN A 1 112 ? 3.219 2.336 -15.273 1 87.94 112 GLN A N 1
ATOM 883 C CA . GLN A 1 112 ? 3.779 1.611 -14.141 1 87.94 112 GLN A CA 1
ATOM 884 C C . GLN A 1 112 ? 2.73 0.718 -13.484 1 87.94 112 GLN A C 1
ATOM 886 O O . GLN A 1 112 ? 3.055 -0.35 -12.961 1 87.94 112 GLN A O 1
ATOM 891 N N . TYR A 1 113 ? 1.451 1.1 -13.625 1 89.56 113 TYR A N 1
ATOM 892 C CA . TYR A 1 113 ? 0.403 0.417 -12.875 1 89.56 113 TYR A CA 1
ATOM 893 C C . TYR A 1 113 ? -0.643 -0.174 -13.812 1 89.56 113 TYR A C 1
ATOM 895 O O . TYR A 1 113 ? -1.739 -0.537 -13.383 1 89.56 113 TYR A O 1
ATOM 903 N N . MET A 1 114 ? -0.362 -0.196 -15.039 1 93.19 114 MET A N 1
ATOM 904 C CA . MET A 1 114 ? -1.386 -0.602 -15.992 1 93.19 114 MET A CA 1
ATOM 905 C C . MET A 1 114 ? -1.727 -2.08 -15.836 1 93.19 114 MET A C 1
ATOM 907 O O . MET A 1 114 ? -0.929 -2.85 -15.297 1 93.19 114 MET A O 1
ATOM 911 N N . SER A 1 115 ? -2.959 -2.438 -16.234 1 97.12 115 SER A N 1
ATOM 912 C CA . SER A 1 115 ? -3.395 -3.828 -16.312 1 97.12 115 SER A CA 1
ATOM 913 C C . SER A 1 115 ? -2.701 -4.562 -17.453 1 97.12 115 SER A C 1
ATOM 915 O O . SER A 1 115 ? -2.775 -4.141 -18.609 1 97.12 115 SER A O 1
ATOM 917 N N . LEU A 1 116 ? -1.984 -5.672 -17.094 1 98.44 116 LEU A N 1
ATOM 918 C CA . LEU A 1 116 ? -1.104 -6.312 -18.078 1 98.44 116 LEU A CA 1
ATOM 919 C C . LEU A 1 116 ? -1.06 -7.82 -17.844 1 98.44 116 LEU A C 1
ATOM 921 O O . LEU A 1 116 ? -0.972 -8.281 -16.719 1 98.44 116 LEU A O 1
ATOM 925 N N . ILE A 1 117 ? -1.245 -8.602 -18.906 1 98.88 117 ILE A N 1
ATOM 926 C CA . ILE A 1 117 ? -1.017 -10.047 -18.906 1 98.88 117 ILE A CA 1
ATOM 927 C C . ILE A 1 117 ? 0.172 -10.375 -19.797 1 98.88 117 ILE A C 1
ATOM 929 O O . ILE A 1 117 ? 0.16 -10.07 -21 1 98.88 117 ILE A O 1
ATOM 933 N N . LEU A 1 118 ? 1.205 -10.945 -19.234 1 98.88 118 LEU A N 1
ATOM 934 C CA . LEU A 1 118 ? 2.365 -11.398 -20 1 98.88 118 LEU A CA 1
ATOM 935 C C . LEU A 1 118 ? 2.367 -12.914 -20.141 1 98.88 118 LEU A C 1
ATOM 937 O O . LEU A 1 118 ? 2.572 -13.633 -19.156 1 98.88 118 LEU A O 1
ATOM 941 N N . TYR A 1 119 ? 2.148 -13.438 -21.312 1 98.88 119 TYR A N 1
ATOM 942 C CA . TYR A 1 119 ? 2.049 -14.883 -21.516 1 98.88 119 TYR A CA 1
ATOM 943 C C . TYR A 1 119 ? 3.42 -15.484 -21.781 1 98.88 119 TYR A C 1
ATOM 945 O O . TYR A 1 119 ? 4.266 -14.859 -22.438 1 98.88 119 TYR A O 1
ATOM 953 N N . HIS A 1 120 ? 3.613 -16.719 -21.297 1 98.75 120 HIS A N 1
ATOM 954 C CA . HIS A 1 120 ? 4.906 -17.391 -21.375 1 98.75 120 HIS A CA 1
ATOM 955 C C . HIS A 1 120 ? 4.922 -18.406 -22.516 1 98.75 120 HIS A C 1
ATOM 957 O O . HIS A 1 120 ? 5.98 -18.938 -22.859 1 98.75 120 HIS A O 1
ATOM 963 N N . ASN A 1 121 ? 3.793 -18.766 -23.047 1 98.5 121 ASN A N 1
ATOM 964 C CA . ASN A 1 121 ? 3.678 -19.672 -24.188 1 98.5 121 ASN A CA 1
ATOM 965 C C . ASN A 1 121 ? 2.379 -19.438 -24.969 1 98.5 121 ASN A C 1
ATOM 967 O O . ASN A 1 121 ? 1.535 -18.641 -24.531 1 98.5 121 ASN A O 1
ATOM 971 N N . GLU A 1 122 ? 2.287 -20.062 -26.062 1 98.5 122 GLU A N 1
ATOM 972 C CA . GLU A 1 122 ? 1.156 -19.844 -26.953 1 98.5 122 GLU A CA 1
ATOM 973 C C . GLU A 1 122 ? -0.154 -20.281 -26.312 1 98.5 122 GLU A C 1
ATOM 975 O O . GLU A 1 122 ? -1.2 -19.672 -26.547 1 98.5 122 GLU A O 1
ATOM 980 N N . GLN A 1 123 ? -0.133 -21.281 -25.547 1 98.62 123 GLN A N 1
ATOM 981 C CA . GLN A 1 123 ? -1.332 -21.734 -24.859 1 98.62 123 GLN A CA 1
ATOM 982 C C . GLN A 1 123 ? -1.849 -20.656 -23.906 1 98.62 123 GLN A C 1
ATOM 984 O O . GLN A 1 123 ? -3.047 -20.359 -23.875 1 98.62 123 GLN A O 1
ATOM 989 N N . GLN A 1 124 ? -0.999 -20.062 -23.109 1 98.81 124 GLN A N 1
ATOM 990 C CA . GLN A 1 124 ? -1.37 -18.953 -22.219 1 98.81 124 GLN A CA 1
ATOM 991 C C . GLN A 1 124 ? -1.946 -17.781 -23.016 1 98.81 124 GLN A C 1
ATOM 993 O O . GLN A 1 124 ? -2.914 -17.156 -22.594 1 98.81 124 GLN A O 1
ATOM 998 N N . ARG A 1 125 ? -1.333 -17.5 -24.141 1 98.81 125 ARG A N 1
ATOM 999 C CA . ARG A 1 125 ? -1.843 -16.422 -24.969 1 98.81 125 ARG A CA 1
ATOM 1000 C C . ARG A 1 125 ? -3.303 -16.656 -25.344 1 98.81 125 ARG A C 1
ATOM 1002 O O . ARG A 1 125 ? -4.145 -15.773 -25.156 1 98.81 125 ARG A O 1
ATOM 1009 N N . GLN A 1 126 ? -3.545 -17.797 -25.844 1 98.81 126 GLN A N 1
ATOM 1010 C CA . GLN A 1 126 ? -4.887 -18.125 -26.297 1 98.81 126 GLN A CA 1
ATOM 1011 C C . GLN A 1 126 ? -5.895 -18.062 -25.156 1 98.81 126 GLN A C 1
ATOM 1013 O O . GLN A 1 126 ? -6.98 -17.5 -25.297 1 98.81 126 GLN A O 1
ATOM 1018 N N . ILE A 1 127 ? -5.508 -18.609 -24.047 1 98.88 127 ILE A N 1
ATOM 1019 C CA . ILE A 1 127 ? -6.395 -18.625 -22.891 1 98.88 127 ILE A CA 1
ATOM 1020 C C . ILE A 1 127 ? -6.637 -17.203 -22.406 1 98.88 127 ILE A C 1
ATOM 1022 O O . ILE A 1 127 ? -7.77 -16.844 -22.078 1 98.88 127 ILE A O 1
ATOM 1026 N N . ALA A 1 128 ? -5.621 -16.375 -22.328 1 98.88 128 ALA A N 1
ATOM 1027 C CA . ALA A 1 128 ? -5.73 -14.984 -21.875 1 98.88 128 ALA A CA 1
ATOM 1028 C C . ALA A 1 128 ? -6.66 -14.188 -22.781 1 98.88 128 ALA A C 1
ATOM 1030 O O . ALA A 1 128 ? -7.523 -13.445 -22.312 1 98.88 128 ALA A O 1
ATOM 1031 N N . GLU A 1 129 ? -6.469 -14.336 -24.078 1 98.81 129 GLU A N 1
ATOM 1032 C CA . GLU A 1 129 ? -7.297 -13.617 -25.031 1 98.81 129 GLU A CA 1
ATOM 1033 C C . GLU A 1 129 ? -8.758 -14.055 -24.938 1 98.81 129 GLU A C 1
ATOM 1035 O O . GLU A 1 129 ? -9.664 -13.219 -25 1 98.81 129 GLU A O 1
ATOM 1040 N N . ALA A 1 130 ? -8.93 -15.305 -24.859 1 98.75 130 ALA A N 1
ATOM 1041 C CA . ALA A 1 130 ? -10.297 -15.805 -24.703 1 98.75 130 ALA A CA 1
ATOM 1042 C C . ALA A 1 130 ? -10.938 -15.281 -23.422 1 98.75 130 ALA A C 1
ATOM 1044 O O . ALA A 1 130 ? -12.102 -14.883 -23.422 1 98.75 130 ALA A O 1
ATOM 1045 N N . SER A 1 131 ? -10.188 -15.344 -22.391 1 98.75 131 SER A N 1
ATOM 1046 C CA . SER A 1 131 ? -10.688 -14.859 -21.109 1 98.75 131 SER A CA 1
ATOM 1047 C C . SER A 1 131 ? -11.016 -13.375 -21.156 1 98.75 131 SER A C 1
ATOM 1049 O O . SER A 1 131 ? -11.992 -12.922 -20.562 1 98.75 131 SER A O 1
ATOM 1051 N N . ARG A 1 132 ? -10.172 -12.578 -21.844 1 98.56 132 ARG A N 1
ATOM 1052 C CA . ARG A 1 132 ? -10.453 -11.156 -22.016 1 98.56 132 ARG A CA 1
ATOM 1053 C C . ARG A 1 132 ? -11.773 -10.945 -22.75 1 98.56 132 ARG A C 1
ATOM 1055 O O . ARG A 1 132 ? -12.562 -10.07 -22.406 1 98.56 132 ARG A O 1
ATOM 1062 N N . ALA A 1 133 ? -11.977 -11.703 -23.781 1 98.31 133 ALA A N 1
ATOM 1063 C CA . ALA A 1 133 ? -13.211 -11.602 -24.562 1 98.31 133 ALA A CA 1
ATOM 1064 C C . ALA A 1 133 ? -14.43 -11.883 -23.672 1 98.31 133 ALA A C 1
ATOM 1066 O O . ALA A 1 133 ? -15.438 -11.172 -23.75 1 98.31 133 ALA A O 1
ATOM 1067 N N . GLU A 1 134 ? -14.328 -12.867 -22.891 1 98.38 134 GLU A N 1
ATOM 1068 C CA . GLU A 1 134 ? -15.414 -13.195 -21.969 1 98.38 134 GLU A CA 1
ATOM 1069 C C . GLU A 1 134 ? -15.664 -12.07 -20.969 1 98.38 134 GLU A C 1
ATOM 1071 O O . GLU A 1 134 ? -16.812 -11.695 -20.734 1 98.38 134 GLU A O 1
ATOM 1076 N N . GLU A 1 135 ? -14.594 -11.547 -20.375 1 98.06 135 GLU A N 1
ATOM 1077 C CA . GLU A 1 135 ? -14.703 -10.469 -19.391 1 98.06 135 GLU A CA 1
ATOM 1078 C C . GLU A 1 135 ? -15.266 -9.203 -20.031 1 98.06 135 GLU A C 1
ATOM 1080 O O . GLU A 1 135 ? -16.016 -8.461 -19.391 1 98.06 135 GLU A O 1
ATOM 1085 N N . GLN A 1 136 ? -14.898 -8.961 -21.266 1 97.56 136 GLN A N 1
ATOM 1086 C CA . GLN A 1 136 ? -15.406 -7.797 -22 1 97.56 136 GLN A CA 1
ATOM 1087 C C . GLN A 1 136 ? -16.922 -7.828 -22.094 1 97.56 136 GLN A C 1
ATOM 1089 O O . GLN A 1 136 ? -17.594 -6.801 -21.938 1 97.56 136 GLN A O 1
ATOM 1094 N N . VAL A 1 137 ? -17.469 -8.961 -22.328 1 97.62 137 VAL A N 1
ATOM 1095 C CA . VAL A 1 137 ? -18.922 -9.117 -22.438 1 97.62 137 VAL A CA 1
ATOM 1096 C C . VAL A 1 137 ? -19.562 -8.789 -21.094 1 97.62 137 VAL A C 1
ATOM 1098 O O . VAL A 1 137 ? -20.547 -8.047 -21.031 1 97.62 137 VAL A O 1
ATOM 1101 N N . LYS A 1 138 ? -18.969 -9.25 -20.031 1 96 138 LYS A N 1
ATOM 1102 C CA . LYS A 1 138 ? -19.516 -9.07 -18.703 1 96 138 LYS A CA 1
ATOM 1103 C C . LYS A 1 138 ? -19.484 -7.605 -18.281 1 96 138 LYS A C 1
ATOM 1105 O O . LYS A 1 138 ? -20.344 -7.156 -17.5 1 96 138 LYS A O 1
ATOM 1110 N N . ARG A 1 139 ? -18.547 -6.867 -18.734 1 93.38 139 ARG A N 1
ATOM 1111 C CA . ARG A 1 139 ? -18.312 -5.52 -18.234 1 93.38 139 ARG A CA 1
ATOM 1112 C C . ARG A 1 139 ? -18.812 -4.469 -19.219 1 93.38 139 ARG A C 1
ATOM 1114 O O . ARG A 1 139 ? -18.703 -3.27 -18.969 1 93.38 139 ARG A O 1
ATOM 1121 N N . ALA A 1 140 ? -19.453 -4.91 -20.25 1 93.62 140 ALA A N 1
ATOM 1122 C CA . ALA A 1 140 ? -20.047 -3.953 -21.188 1 93.62 140 ALA A CA 1
ATOM 1123 C C . ALA A 1 140 ? -21.031 -3.037 -20.469 1 93.62 140 ALA A C 1
ATOM 1125 O O . ALA A 1 140 ? -21.797 -3.484 -19.609 1 93.62 140 ALA A O 1
ATOM 1126 N N . PRO A 1 141 ? -21 -1.677 -20.734 1 93.62 141 PRO A N 1
ATOM 1127 C CA . PRO A 1 141 ? -20.391 -1.076 -21.922 1 93.62 141 PRO A CA 1
ATOM 1128 C C . PRO A 1 141 ? -18.969 -0.578 -21.656 1 93.62 141 PRO A C 1
ATOM 1130 O O . PRO A 1 141 ? -18.344 0.018 -22.547 1 93.62 141 PRO A O 1
ATOM 1133 N N . GLU A 1 142 ? -18.422 -0.787 -20.5 1 90.56 142 GLU A N 1
ATOM 1134 C CA . GLU A 1 142 ? -17.031 -0.402 -20.281 1 90.56 142 GLU A CA 1
ATOM 1135 C C . GLU A 1 142 ? -16.078 -1.201 -21.172 1 90.56 142 GLU A C 1
ATOM 1137 O O . GLU A 1 142 ? -16.344 -2.361 -21.484 1 90.56 142 GLU A O 1
ATOM 1142 N N . GLN A 1 143 ? -15.031 -0.542 -21.578 1 95.31 143 GLN A N 1
ATOM 1143 C CA . GLN A 1 143 ? -14.055 -1.211 -22.438 1 95.31 143 GLN A CA 1
ATOM 1144 C C . GLN A 1 143 ? -12.82 -1.624 -21.641 1 95.31 143 GLN A C 1
ATOM 1146 O O . GLN A 1 143 ? -12.195 -0.794 -20.969 1 95.31 143 GLN A O 1
ATOM 1151 N N . ILE A 1 144 ? -12.516 -2.908 -21.703 1 97.12 144 ILE A N 1
ATOM 1152 C CA . ILE A 1 144 ? -11.305 -3.406 -21.062 1 97.12 144 ILE A CA 1
ATOM 1153 C C . ILE A 1 144 ? -10.078 -2.926 -21.828 1 97.12 144 ILE A C 1
ATOM 1155 O O . ILE A 1 144 ? -10.008 -3.08 -23.062 1 97.12 144 ILE A O 1
ATOM 1159 N N . ILE A 1 145 ? -9.125 -2.346 -21.078 1 96.5 145 ILE A N 1
ATOM 1160 C CA . ILE A 1 145 ? -7.945 -1.812 -21.75 1 96.5 145 ILE A CA 1
ATOM 1161 C C . ILE A 1 145 ? -6.707 -2.604 -21.328 1 96.5 145 ILE A C 1
ATOM 1163 O O . ILE A 1 145 ? -5.578 -2.18 -21.578 1 96.5 145 ILE A O 1
ATOM 1167 N N . THR A 1 146 ? -6.887 -3.758 -20.734 1 98 146 THR A N 1
ATOM 1168 C CA . THR A 1 146 ? -5.801 -4.66 -20.375 1 98 146 THR A CA 1
ATOM 1169 C C . THR A 1 146 ? -4.969 -5.02 -21.609 1 98 146 THR A C 1
ATOM 1171 O O . THR A 1 146 ? -5.516 -5.383 -22.656 1 98 146 THR A O 1
ATOM 1174 N N . GLU A 1 147 ? -3.662 -4.914 -21.422 1 97.94 147 GLU A N 1
ATOM 1175 C CA . GLU A 1 147 ? -2.75 -5.34 -22.484 1 97.94 147 GLU A CA 1
ATOM 1176 C C . GLU A 1 147 ? -2.348 -6.801 -22.312 1 97.94 147 GLU A C 1
ATOM 1178 O O . GLU A 1 147 ? -2.104 -7.254 -21.188 1 97.94 147 GLU A O 1
ATOM 1183 N N . ILE A 1 148 ? -2.348 -7.566 -23.422 1 98.69 148 ILE A N 1
ATOM 1184 C CA . ILE A 1 148 ? -1.836 -8.93 -23.453 1 98.69 148 ILE A CA 1
ATOM 1185 C C . ILE A 1 148 ? -0.618 -8.992 -24.375 1 98.69 148 ILE A C 1
ATOM 1187 O O . ILE A 1 148 ? -0.712 -8.68 -25.562 1 98.69 148 ILE A O 1
ATOM 1191 N N . ALA A 1 149 ? 0.51 -9.359 -23.828 1 98.62 149 ALA A N 1
ATOM 1192 C CA . ALA A 1 149 ? 1.771 -9.336 -24.562 1 98.62 149 ALA A CA 1
ATOM 1193 C C . ALA A 1 149 ? 2.656 -10.516 -24.172 1 98.62 149 ALA A C 1
ATOM 1195 O O . ALA A 1 149 ? 2.424 -11.156 -23.141 1 98.62 149 ALA A O 1
ATOM 1196 N N . PRO A 1 150 ? 3.654 -10.898 -24.969 1 98.44 150 PRO A N 1
ATOM 1197 C CA . PRO A 1 150 ? 4.578 -11.969 -24.578 1 98.44 150 PRO A CA 1
ATOM 1198 C C . PRO A 1 150 ? 5.449 -11.578 -23.391 1 98.44 150 PRO A C 1
ATOM 1200 O O . PRO A 1 150 ? 5.875 -10.422 -23.266 1 98.44 150 PRO A O 1
ATOM 1203 N N . ALA A 1 151 ? 5.703 -12.656 -22.625 1 97.81 151 ALA A N 1
ATOM 1204 C CA . ALA A 1 151 ? 6.594 -12.43 -21.5 1 97.81 151 ALA A CA 1
ATOM 1205 C C . ALA A 1 151 ? 8.023 -12.18 -21.969 1 97.81 151 ALA A C 1
ATOM 1207 O O . ALA A 1 151 ? 8.562 -12.945 -22.766 1 97.81 151 ALA A O 1
ATOM 1208 N N . GLY A 1 152 ? 8.609 -11.07 -21.672 1 94.31 152 GLY A N 1
ATOM 1209 C CA . GLY A 1 152 ? 10.008 -10.742 -21.875 1 94.31 152 GLY A CA 1
ATOM 1210 C C . GLY A 1 152 ? 10.82 -10.828 -20.594 1 94.31 152 GLY A C 1
ATOM 1211 O O . GLY A 1 152 ? 10.523 -11.625 -19.719 1 94.31 152 GLY A O 1
ATOM 1212 N N . PRO A 1 153 ? 11.875 -10.078 -20.562 1 93.88 153 PRO A N 1
ATOM 1213 C CA . PRO A 1 153 ? 12.68 -10.078 -19.344 1 93.88 153 PRO A CA 1
ATOM 1214 C C . PRO A 1 153 ? 11.906 -9.609 -18.125 1 93.88 153 PRO A C 1
ATOM 1216 O O . PRO A 1 153 ? 11.055 -8.719 -18.219 1 93.88 153 PRO A O 1
ATOM 1219 N N . PHE A 1 154 ? 12.156 -10.258 -17.047 1 95.19 154 PHE A N 1
ATOM 1220 C CA . PHE A 1 154 ? 11.648 -9.875 -15.734 1 95.19 154 PHE A CA 1
ATOM 1221 C C . PHE A 1 154 ? 12.758 -9.289 -14.875 1 95.19 154 PHE A C 1
ATOM 1223 O O . PHE A 1 154 ? 13.781 -9.938 -14.641 1 95.19 154 PHE A O 1
ATOM 1230 N N . TYR A 1 155 ? 12.609 -8.094 -14.445 1 94 155 TYR A N 1
ATOM 1231 C CA . TYR A 1 155 ? 13.562 -7.43 -13.562 1 94 155 TYR A CA 1
ATOM 1232 C C . TYR A 1 155 ? 13.039 -7.387 -12.133 1 94 155 TYR A C 1
ATOM 1234 O O . TYR A 1 155 ? 12.133 -6.613 -11.82 1 94 155 TYR A O 1
ATOM 1242 N N . PRO A 1 156 ? 13.648 -8.164 -11.25 1 94.12 156 PRO A N 1
ATOM 1243 C CA . PRO A 1 156 ? 13.141 -8.188 -9.875 1 94.12 156 PRO A CA 1
ATOM 1244 C C . PRO A 1 156 ? 13.211 -6.824 -9.195 1 94.12 156 PRO A C 1
ATOM 1246 O O . PRO A 1 156 ? 14.195 -6.098 -9.367 1 94.12 156 PRO A O 1
ATOM 1249 N N . ALA A 1 157 ? 12.094 -6.469 -8.531 1 91.31 157 ALA A N 1
ATOM 1250 C CA . ALA A 1 157 ? 12.117 -5.262 -7.711 1 91.31 157 ALA A CA 1
ATOM 1251 C C . ALA A 1 157 ? 13.086 -5.414 -6.535 1 91.31 157 ALA A C 1
ATOM 1253 O O . ALA A 1 157 ? 13.477 -6.527 -6.188 1 91.31 157 ALA A O 1
ATOM 1254 N N . GLU A 1 158 ? 13.391 -4.359 -5.977 1 87.38 158 GLU A N 1
ATOM 1255 C CA . GLU A 1 158 ? 14.258 -4.355 -4.797 1 87.38 158 GLU A CA 1
ATOM 1256 C C . GLU A 1 158 ? 13.664 -5.195 -3.672 1 87.38 158 GLU A C 1
ATOM 1258 O O . GLU A 1 158 ? 12.445 -5.375 -3.604 1 87.38 158 GLU A O 1
ATOM 1263 N N . ASN A 1 159 ? 14.547 -5.562 -2.754 1 90.06 159 ASN A N 1
ATOM 1264 C CA . ASN A 1 159 ? 14.164 -6.473 -1.681 1 90.06 159 ASN A CA 1
ATOM 1265 C C . ASN A 1 159 ? 13.062 -5.883 -0.806 1 90.06 159 ASN A C 1
ATOM 1267 O O . ASN A 1 159 ? 12.172 -6.602 -0.349 1 90.06 159 ASN A O 1
ATOM 1271 N N . TYR A 1 160 ? 13.031 -4.652 -0.563 1 85.88 160 TYR A N 1
ATOM 1272 C CA . TYR A 1 160 ? 12.062 -4.078 0.361 1 85.88 160 TYR A CA 1
ATOM 1273 C C . TYR A 1 160 ? 10.664 -4.102 -0.234 1 85.88 160 TYR A C 1
ATOM 1275 O O . TYR A 1 160 ? 9.672 -3.93 0.482 1 85.88 160 TYR A O 1
ATOM 1283 N N . HIS A 1 161 ? 10.562 -4.332 -1.529 1 89.69 161 HIS A N 1
ATOM 1284 C CA . HIS A 1 161 ? 9.258 -4.453 -2.174 1 89.69 161 HIS A CA 1
ATOM 1285 C C . HIS A 1 161 ? 8.734 -5.883 -2.094 1 89.69 161 HIS A C 1
ATOM 1287 O O . HIS A 1 161 ? 7.531 -6.117 -2.246 1 89.69 161 HIS A O 1
ATOM 1293 N N . GLN A 1 162 ? 9.602 -6.809 -1.899 1 95.44 162 GLN A N 1
ATOM 1294 C CA . GLN A 1 162 ? 9.234 -8.219 -1.867 1 95.44 162 GLN A CA 1
ATOM 1295 C C . GLN A 1 162 ? 8.578 -8.586 -0.54 1 95.44 162 GLN A C 1
ATOM 1297 O O . GLN A 1 162 ? 9.141 -8.344 0.528 1 95.44 162 GLN A O 1
ATOM 1302 N N . LYS A 1 163 ? 7.434 -9.258 -0.665 1 97.19 163 LYS A N 1
ATOM 1303 C CA . LYS A 1 163 ? 6.762 -9.68 0.56 1 97.19 163 LYS A CA 1
ATOM 1304 C C . LYS A 1 163 ? 6.621 -8.516 1.537 1 97.19 163 LYS A C 1
ATOM 1306 O O . LYS A 1 163 ? 6.957 -8.641 2.717 1 97.19 163 LYS A O 1
ATOM 1311 N N . TYR A 1 164 ? 6.168 -7.484 1.002 1 92.69 164 TYR A N 1
ATOM 1312 C CA . TYR A 1 164 ? 6.141 -6.223 1.737 1 92.69 164 TYR A CA 1
ATOM 1313 C C . TYR A 1 164 ? 5.352 -6.367 3.033 1 92.69 164 TYR A C 1
ATOM 1315 O O . TYR A 1 164 ? 5.781 -5.891 4.086 1 92.69 164 TYR A O 1
ATOM 1323 N N . ARG A 1 165 ? 4.215 -7.051 2.977 1 93.62 165 ARG A N 1
ATOM 1324 C CA . ARG A 1 165 ? 3.359 -7.211 4.148 1 93.62 165 ARG A CA 1
ATOM 1325 C C . ARG A 1 165 ? 4.047 -8.055 5.219 1 93.62 165 ARG A C 1
ATOM 1327 O O . ARG A 1 165 ? 4.016 -7.715 6.402 1 93.62 165 ARG A O 1
ATOM 1334 N N . LEU A 1 166 ? 4.645 -9.039 4.844 1 95.56 166 LEU A N 1
ATOM 1335 C CA . LEU A 1 166 ? 5.352 -9.898 5.781 1 95.56 166 LEU A CA 1
ATOM 1336 C C . LEU A 1 166 ? 6.512 -9.156 6.438 1 95.56 166 LEU A C 1
ATOM 1338 O O . LEU A 1 166 ? 6.742 -9.297 7.641 1 95.56 166 LEU A O 1
ATOM 1342 N N . GLN A 1 167 ? 7.246 -8.391 5.668 1 91.25 167 GLN A N 1
ATOM 1343 C CA . GLN A 1 167 ? 8.398 -7.68 6.207 1 91.25 167 GLN A CA 1
ATOM 1344 C C . GLN A 1 167 ? 7.984 -6.707 7.309 1 91.25 167 GLN A C 1
ATOM 1346 O O . GLN A 1 167 ? 8.781 -6.379 8.188 1 91.25 167 GLN A O 1
ATOM 1351 N N . GLY A 1 168 ? 6.793 -6.285 7.273 1 86.81 168 GLY A N 1
ATOM 1352 C CA . GLY A 1 168 ? 6.281 -5.434 8.336 1 86.81 168 GLY A CA 1
ATOM 1353 C C . GLY A 1 168 ? 6.141 -6.152 9.664 1 86.81 168 GLY A C 1
ATOM 1354 O O . GLY A 1 168 ? 6.02 -5.512 10.711 1 86.81 168 GLY A O 1
ATOM 1355 N N . HIS A 1 169 ? 6.07 -7.395 9.586 1 90.69 169 HIS A N 1
ATOM 1356 C CA . HIS A 1 169 ? 6.059 -8.242 10.773 1 90.69 169 HIS A CA 1
ATOM 1357 C C . HIS A 1 169 ? 7.457 -8.766 11.094 1 90.69 169 HIS A C 1
ATOM 1359 O O . HIS A 1 169 ? 7.73 -9.953 10.938 1 90.69 169 HIS A O 1
ATOM 1365 N N . THR A 1 170 ? 8.234 -7.922 11.633 1 86.81 170 THR A N 1
ATOM 1366 C CA . THR A 1 170 ? 9.688 -8.086 11.734 1 86.81 170 THR A CA 1
ATOM 1367 C C . THR A 1 170 ? 10.031 -9.344 12.531 1 86.81 170 THR A C 1
ATOM 1369 O O . THR A 1 170 ? 10.875 -10.133 12.117 1 86.81 170 THR A O 1
ATOM 1372 N N . ASP A 1 171 ? 9.398 -9.492 13.688 1 89 171 ASP A N 1
ATOM 1373 C CA . ASP A 1 171 ? 9.719 -10.625 14.547 1 89 171 ASP A CA 1
ATOM 1374 C C . ASP A 1 171 ? 9.352 -11.945 13.867 1 89 171 ASP A C 1
ATOM 1376 O O . ASP A 1 171 ? 10.086 -12.93 13.961 1 89 171 ASP A O 1
ATOM 1380 N N . LEU A 1 172 ? 8.242 -11.945 13.211 1 94.56 172 LEU A N 1
ATOM 1381 C CA . LEU A 1 172 ? 7.84 -13.141 12.477 1 94.56 172 LEU A CA 1
ATOM 1382 C C . LEU A 1 172 ? 8.805 -13.422 11.328 1 94.56 172 LEU A C 1
ATOM 1384 O O . LEU A 1 172 ? 9.25 -14.555 11.148 1 94.56 172 LEU A O 1
ATOM 1388 N N . ALA A 1 173 ? 9.133 -12.383 10.555 1 94.5 173 ALA A N 1
ATOM 1389 C CA . ALA A 1 173 ? 10.039 -12.516 9.422 1 94.5 173 ALA A CA 1
ATOM 1390 C C . ALA A 1 173 ? 11.391 -13.062 9.867 1 94.5 173 ALA A C 1
ATOM 1392 O O . ALA A 1 173 ? 11.93 -13.992 9.258 1 94.5 173 ALA A O 1
ATOM 1393 N N . LYS A 1 174 ? 11.836 -12.508 10.906 1 91.88 174 LYS A N 1
ATOM 1394 C CA . LYS A 1 174 ? 13.094 -13 11.461 1 91.88 174 LYS A CA 1
ATOM 1395 C C . LYS A 1 174 ? 12.953 -14.43 11.984 1 91.88 174 LYS A C 1
ATOM 1397 O O . LYS A 1 174 ? 13.844 -15.258 11.781 1 91.88 174 LYS A O 1
ATOM 1402 N N . GLY A 1 175 ? 11.898 -14.68 12.633 1 95.5 175 GLY A N 1
ATOM 1403 C CA . GLY A 1 175 ? 11.656 -15.977 13.242 1 95.5 175 GLY A CA 1
ATOM 1404 C C . GLY A 1 175 ? 11.625 -17.109 12.242 1 95.5 175 GLY A C 1
ATOM 1405 O O . GLY A 1 175 ? 11.969 -18.25 12.578 1 95.5 175 GLY A O 1
ATOM 1406 N N . ILE A 1 176 ? 11.258 -16.828 11.062 1 97.19 176 ILE A N 1
ATOM 1407 C CA . ILE A 1 176 ? 11.219 -17.906 10.07 1 97.19 176 ILE A CA 1
ATOM 1408 C C . ILE A 1 176 ? 12.523 -17.922 9.273 1 97.19 176 ILE A C 1
ATOM 1410 O O . ILE A 1 176 ? 12.641 -18.641 8.281 1 97.19 176 ILE A O 1
ATOM 1414 N N . GLY A 1 177 ? 13.453 -17.078 9.617 1 96.44 177 GLY A N 1
ATOM 1415 C CA . GLY A 1 177 ? 14.758 -17.078 8.977 1 96.44 177 GLY A CA 1
ATOM 1416 C C . GLY A 1 177 ? 14.742 -16.422 7.613 1 96.44 177 GLY A C 1
ATOM 1417 O O . GLY A 1 177 ? 15.469 -16.844 6.707 1 96.44 177 GLY A O 1
ATOM 1418 N N . LEU A 1 178 ? 13.969 -15.445 7.438 1 96.06 178 LEU A N 1
ATOM 1419 C CA . LEU A 1 178 ? 13.859 -14.766 6.152 1 96.06 178 LEU A CA 1
ATOM 1420 C C . LEU A 1 178 ? 15.156 -14.047 5.801 1 96.06 178 LEU A C 1
ATOM 1422 O O . LEU A 1 178 ? 15.711 -13.312 6.625 1 96.06 178 LEU A O 1
ATOM 1426 N N . THR A 1 179 ? 15.68 -14.375 4.645 1 95.81 179 THR A N 1
ATOM 1427 C CA . THR A 1 179 ? 16.875 -13.734 4.098 1 95.81 179 THR A CA 1
ATOM 1428 C C . THR A 1 179 ? 16.562 -13.016 2.795 1 95.81 179 THR A C 1
ATOM 1430 O O . THR A 1 179 ? 15.492 -13.219 2.207 1 95.81 179 THR A O 1
ATOM 1433 N N . PRO A 1 180 ? 17.422 -12.164 2.365 1 94.25 180 PRO A N 1
ATOM 1434 C CA . PRO A 1 180 ? 17.203 -11.477 1.092 1 94.25 180 PRO A CA 1
ATOM 1435 C C . PRO A 1 180 ? 16.938 -12.438 -0.062 1 94.25 180 PRO A C 1
ATOM 1437 O O . PRO A 1 180 ? 16.062 -12.18 -0.903 1 94.25 180 PRO A O 1
ATOM 1440 N N . ASP 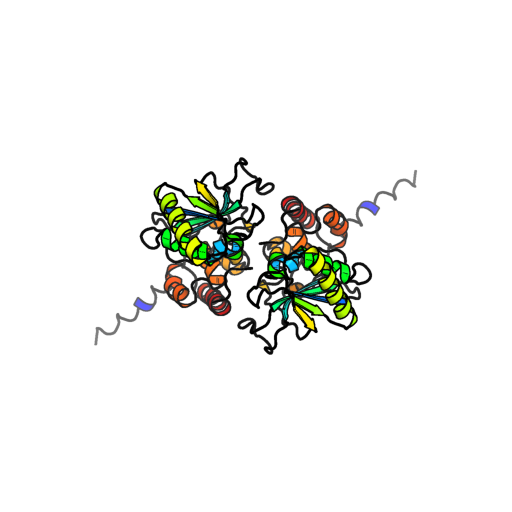A 1 181 ? 17.609 -13.492 -0.064 1 96.81 181 ASP A N 1
ATOM 1441 C CA . ASP A 1 181 ? 17.375 -14.469 -1.123 1 96.81 181 ASP A CA 1
ATOM 1442 C C . ASP A 1 181 ? 16 -15.117 -0.984 1 96.81 181 ASP A C 1
ATOM 1444 O O . ASP A 1 181 ? 15.305 -15.328 -1.979 1 96.81 181 ASP A O 1
ATOM 1448 N N . LEU A 1 182 ? 15.633 -15.383 0.198 1 98 182 LEU A N 1
ATOM 1449 C CA . LEU A 1 182 ? 14.375 -16.078 0.468 1 98 182 LEU A CA 1
ATOM 1450 C C . LEU A 1 182 ? 13.18 -15.188 0.154 1 98 182 LEU A C 1
ATOM 1452 O O . LEU A 1 182 ? 12.086 -15.688 -0.109 1 98 182 LEU A O 1
ATOM 1456 N N . LEU A 1 183 ? 13.375 -13.914 0.118 1 97.56 183 LEU A N 1
ATOM 1457 C CA . LEU A 1 183 ? 12.32 -12.992 -0.276 1 97.56 183 LEU A CA 1
ATOM 1458 C C . LEU A 1 183 ? 11.812 -13.312 -1.677 1 97.56 183 LEU A C 1
ATOM 1460 O O . LEU A 1 183 ? 10.633 -13.086 -1.982 1 97.56 183 LEU A O 1
ATOM 1464 N N . HIS A 1 184 ? 12.633 -14 -2.426 1 97.56 184 HIS A N 1
ATOM 1465 C CA . HIS A 1 184 ? 12.32 -14.219 -3.832 1 97.56 184 HIS A CA 1
ATOM 1466 C C . HIS A 1 184 ? 11.898 -15.664 -4.086 1 97.56 184 HIS A C 1
ATOM 1468 O O . HIS A 1 184 ? 11.312 -15.969 -5.121 1 97.56 184 HIS A O 1
ATOM 1474 N N . THR A 1 185 ? 12.211 -16.547 -3.111 1 98.19 185 THR A N 1
ATOM 1475 C CA . THR A 1 185 ? 12.102 -17.953 -3.482 1 98.19 185 THR A CA 1
ATOM 1476 C C . THR A 1 185 ? 11.281 -18.719 -2.449 1 98.19 185 THR A C 1
ATOM 1478 O O . THR A 1 185 ? 10.891 -19.859 -2.688 1 98.19 185 THR A O 1
ATOM 1481 N N . SER A 1 186 ? 11 -18.156 -1.387 1 98.69 186 SER A N 1
ATOM 1482 C CA . SER A 1 186 ? 10.453 -18.875 -0.248 1 98.69 186 SER A CA 1
ATOM 1483 C C . SER A 1 186 ? 8.961 -19.156 -0.427 1 98.69 186 SER A C 1
ATOM 1485 O O . SER A 1 186 ? 8.188 -18.234 -0.678 1 98.69 186 SER A O 1
ATOM 1487 N N . HIS A 1 187 ? 8.602 -20.406 -0.206 1 98.75 187 HIS A N 1
ATOM 1488 C CA . HIS A 1 187 ? 7.195 -20.781 -0.231 1 98.75 187 HIS A CA 1
ATOM 1489 C C . HIS A 1 187 ? 6.453 -20.25 0.99 1 98.75 187 HIS A C 1
ATOM 1491 O O . HIS A 1 187 ? 5.414 -19.594 0.855 1 98.75 187 HIS A O 1
ATOM 1497 N N . VAL A 1 188 ? 6.977 -20.469 2.156 1 98.69 188 VAL A N 1
ATOM 1498 C CA . VAL A 1 188 ? 6.293 -20.062 3.383 1 98.69 188 VAL A CA 1
ATOM 1499 C C . VAL A 1 188 ? 6.227 -18.531 3.453 1 98.69 188 VAL A C 1
ATOM 1501 O O . VAL A 1 188 ? 5.246 -17.984 3.951 1 98.69 188 VAL A O 1
ATOM 1504 N N . ALA A 1 189 ? 7.219 -17.812 2.941 1 98.75 189 ALA A N 1
ATOM 1505 C CA . ALA A 1 189 ? 7.156 -16.359 2.928 1 98.75 189 ALA A CA 1
ATOM 1506 C C . ALA A 1 189 ? 6.016 -15.867 2.039 1 98.75 189 ALA A C 1
ATOM 1508 O O . ALA A 1 189 ? 5.297 -14.93 2.4 1 98.75 189 ALA A O 1
ATOM 1509 N N . ALA A 1 190 ? 5.867 -16.516 0.905 1 98.81 190 ALA A N 1
ATOM 1510 C CA . ALA A 1 190 ? 4.758 -16.141 0.026 1 98.81 190 ALA A CA 1
ATOM 1511 C C . ALA A 1 190 ? 3.416 -16.359 0.714 1 98.81 190 ALA A C 1
ATOM 1513 O O . ALA A 1 190 ? 2.549 -15.484 0.693 1 98.81 190 ALA A O 1
ATOM 1514 N N . ARG A 1 191 ? 3.279 -17.484 1.385 1 98.62 191 ARG A N 1
ATOM 1515 C CA . ARG A 1 191 ? 2.037 -17.828 2.074 1 98.62 191 ARG A CA 1
ATOM 1516 C C . ARG A 1 191 ? 1.723 -16.812 3.164 1 98.62 191 ARG A C 1
ATOM 1518 O O . ARG A 1 191 ? 0.625 -16.25 3.197 1 98.62 191 ARG A O 1
ATOM 1525 N N . LEU A 1 192 ? 2.705 -16.578 3.945 1 98.38 192 LEU A N 1
ATOM 1526 C CA . LEU A 1 192 ? 2.502 -15.711 5.098 1 98.38 192 LEU A CA 1
ATOM 1527 C C . LEU A 1 192 ? 2.211 -14.281 4.652 1 98.38 192 LEU A C 1
ATOM 1529 O O . LEU A 1 192 ? 1.429 -13.57 5.293 1 98.38 192 LEU A O 1
ATOM 1533 N N . ASN A 1 193 ? 2.82 -13.844 3.541 1 97.94 193 ASN A N 1
ATOM 1534 C CA . ASN A 1 193 ? 2.58 -12.508 3.01 1 97.94 193 ASN A CA 1
ATOM 1535 C C . ASN A 1 193 ? 1.102 -12.281 2.711 1 97.94 193 ASN A C 1
ATOM 1537 O O . ASN A 1 193 ? 0.596 -11.164 2.867 1 97.94 193 ASN A O 1
ATOM 1541 N N . GLY A 1 194 ? 0.442 -13.328 2.305 1 97.75 194 GLY A N 1
ATOM 1542 C CA . GLY A 1 194 ? -0.981 -13.25 2.018 1 97.75 194 GLY A CA 1
ATOM 1543 C C . GLY A 1 194 ? -1.85 -13.461 3.244 1 97.75 194 GLY A C 1
ATOM 1544 O O . GLY A 1 194 ? -2.785 -12.695 3.488 1 97.75 194 GLY A O 1
ATOM 1545 N N . TYR A 1 195 ? -1.52 -14.422 4.066 1 97.44 195 TYR A N 1
ATOM 1546 C CA . TYR A 1 195 ? -2.336 -14.773 5.223 1 97.44 195 TYR A CA 1
ATOM 1547 C C . TYR A 1 195 ? -2.393 -13.625 6.219 1 97.44 195 TYR A C 1
ATOM 1549 O O . TYR A 1 195 ? -3.434 -13.375 6.828 1 97.44 195 TYR A O 1
ATOM 1557 N N . LEU A 1 196 ? -1.35 -12.93 6.328 1 95.25 196 LEU A N 1
ATOM 1558 C CA . LEU A 1 196 ? -1.256 -11.875 7.328 1 95.25 196 LEU A CA 1
ATOM 1559 C C . LEU A 1 196 ? -2.262 -10.766 7.039 1 95.25 196 LEU A C 1
ATOM 1561 O O . LEU A 1 196 ? -2.619 -10 7.938 1 95.25 196 LEU A O 1
ATOM 1565 N N . ILE A 1 197 ? -2.713 -10.711 5.762 1 92.44 197 ILE A N 1
ATOM 1566 C CA . ILE A 1 197 ? -3.691 -9.68 5.453 1 92.44 197 ILE A CA 1
ATOM 1567 C C . ILE A 1 197 ? -5.051 -10.32 5.176 1 92.44 197 ILE A C 1
ATOM 1569 O O . ILE A 1 197 ? -5.938 -9.68 4.602 1 92.44 197 ILE A O 1
ATOM 1573 N N . GLY A 1 198 ? -5.141 -11.594 5.496 1 93.25 198 GLY A N 1
ATOM 1574 C CA . GLY A 1 198 ? -6.441 -12.242 5.523 1 93.25 198 GLY A CA 1
ATOM 1575 C C . GLY A 1 198 ? -6.781 -12.953 4.23 1 93.25 198 GLY A C 1
ATOM 1576 O O . GLY A 1 198 ? -7.871 -13.516 4.09 1 93.25 198 GLY A O 1
ATOM 1577 N N . VAL A 1 199 ? -5.879 -12.945 3.316 1 95.19 199 VAL A N 1
ATOM 1578 C CA . VAL A 1 199 ? -6.129 -13.609 2.041 1 95.19 199 VAL A CA 1
ATOM 1579 C C . VAL A 1 199 ? -6.34 -15.109 2.27 1 95.19 199 VAL A C 1
ATOM 1581 O O . VAL A 1 199 ? -5.645 -15.719 3.084 1 95.19 199 VAL A O 1
ATOM 1584 N N . SER A 1 200 ? -7.301 -15.688 1.564 1 95.31 200 SER A N 1
ATOM 1585 C CA . SER A 1 200 ? -7.656 -17.109 1.537 1 95.31 200 SER A CA 1
ATOM 1586 C C . SER A 1 200 ? -8.305 -17.531 2.848 1 95.31 200 SER A C 1
ATOM 1588 O O . SER A 1 200 ? -8.836 -18.641 2.951 1 95.31 200 SER A O 1
ATOM 1590 N N . GLY A 1 201 ? -8.164 -16.828 3.969 1 94.94 201 GLY A N 1
ATOM 1591 C CA . GLY A 1 201 ? -9.016 -16.969 5.137 1 94.94 201 GLY A CA 1
ATOM 1592 C C . GLY A 1 201 ? -8.469 -17.969 6.152 1 94.94 201 GLY A C 1
ATOM 1593 O O . GLY A 1 201 ? -7.449 -18.609 5.91 1 94.94 201 GLY A O 1
ATOM 1594 N N . LEU A 1 202 ? -9.242 -18.062 7.23 1 96.31 202 LEU A N 1
ATOM 1595 C CA . LEU A 1 202 ? -8.82 -18.844 8.391 1 96.31 202 LEU A CA 1
ATOM 1596 C C . LEU A 1 202 ? -8.859 -20.328 8.094 1 96.31 202 LEU A C 1
ATOM 1598 O O . LEU A 1 202 ? -7.945 -21.078 8.477 1 96.31 202 LEU A O 1
ATOM 1602 N N . LYS A 1 203 ? -9.836 -20.734 7.441 1 97.38 203 LYS A N 1
ATOM 1603 C CA . LYS A 1 203 ? -9.984 -22.156 7.172 1 97.38 203 LYS A CA 1
ATOM 1604 C C . LYS A 1 203 ? -8.781 -22.688 6.398 1 97.38 203 LYS A C 1
ATOM 1606 O O . LYS A 1 203 ? -8.188 -23.703 6.789 1 97.38 203 LYS A O 1
ATOM 1611 N N . GLN A 1 204 ? -8.484 -22.016 5.336 1 97.5 204 GLN A N 1
ATOM 1612 C CA . GLN A 1 204 ? -7.34 -22.484 4.559 1 97.5 204 GLN A CA 1
ATOM 1613 C C . GLN A 1 204 ? -6.055 -22.406 5.379 1 97.5 204 GLN A C 1
ATOM 1615 O O . GLN A 1 204 ? -5.203 -23.297 5.285 1 97.5 204 GLN A O 1
ATOM 1620 N N . PHE A 1 205 ? -5.883 -21.359 6.152 1 98.19 205 PHE A N 1
ATOM 1621 C CA . PHE A 1 205 ? -4.684 -21.234 6.977 1 98.19 205 PHE A CA 1
ATOM 1622 C C . PHE A 1 205 ? -4.57 -22.406 7.941 1 98.19 205 PHE A C 1
ATOM 1624 O O . PHE A 1 205 ? -3.504 -23.016 8.062 1 98.19 205 PHE A O 1
ATOM 1631 N N . GLU A 1 206 ? -5.676 -22.719 8.555 1 97.12 206 GLU A N 1
ATOM 1632 C CA . GLU A 1 206 ? -5.664 -23.812 9.516 1 97.12 206 GLU A CA 1
ATOM 1633 C C . GLU A 1 206 ? -5.328 -25.141 8.836 1 97.12 206 GLU A C 1
ATOM 1635 O O . GLU A 1 206 ? -4.621 -25.969 9.406 1 97.12 206 GLU A O 1
ATOM 1640 N N . ASP A 1 207 ? -5.797 -25.266 7.711 1 96.75 207 ASP A N 1
ATOM 1641 C CA . ASP A 1 207 ? -5.551 -26.5 6.965 1 96.75 207 ASP A CA 1
ATOM 1642 C C . ASP A 1 207 ? -4.074 -26.641 6.594 1 96.75 207 ASP A C 1
ATOM 1644 O O . ASP A 1 207 ? -3.553 -27.75 6.484 1 96.75 207 ASP A O 1
ATOM 1648 N N . GLU A 1 208 ? -3.381 -25.484 6.473 1 96.12 208 GLU A N 1
ATOM 1649 C CA . GLU A 1 208 ? -2.029 -25.516 5.926 1 96.12 208 GLU A CA 1
ATOM 1650 C C . GLU A 1 208 ? -0.987 -25.25 7.008 1 96.12 208 GLU A C 1
ATOM 1652 O O . GLU A 1 208 ? 0.201 -25.516 6.809 1 96.12 208 GLU A O 1
ATOM 1657 N N . ALA A 1 209 ? -1.392 -24.766 8.062 1 95.5 209 ALA A N 1
ATOM 1658 C CA . ALA A 1 209 ? -0.478 -24.25 9.078 1 95.5 209 ALA A CA 1
ATOM 1659 C C . ALA A 1 209 ? 0.557 -25.297 9.477 1 95.5 209 ALA A C 1
ATOM 1661 O O . ALA A 1 209 ? 1.748 -24.984 9.578 1 95.5 209 ALA A O 1
ATOM 1662 N N . ASP A 1 210 ? 0.174 -26.516 9.602 1 92.69 210 ASP A N 1
ATOM 1663 C CA . ASP A 1 210 ? 1.056 -27.594 10.055 1 92.69 210 ASP A CA 1
ATOM 1664 C C . ASP A 1 210 ? 2.09 -27.938 8.984 1 92.69 210 ASP A C 1
ATOM 1666 O O . ASP A 1 210 ? 3.166 -28.453 9.297 1 92.69 210 ASP A O 1
ATOM 1670 N N . LEU A 1 211 ? 1.762 -27.672 7.824 1 94.62 211 LEU A N 1
ATOM 1671 C CA . LEU A 1 211 ? 2.629 -28.047 6.711 1 94.62 211 LEU A CA 1
ATOM 1672 C C . LEU A 1 211 ? 3.66 -26.953 6.441 1 94.62 211 LEU A C 1
ATOM 1674 O O . LEU A 1 211 ? 4.645 -27.172 5.738 1 94.62 211 LEU A O 1
ATOM 1678 N N . LEU A 1 212 ? 3.512 -25.75 6.996 1 96.88 212 LEU A N 1
ATOM 1679 C CA . LEU A 1 212 ? 4.352 -24.594 6.668 1 96.88 212 LEU A CA 1
ATOM 1680 C C . LEU A 1 212 ? 5.605 -24.578 7.531 1 96.88 212 LEU A C 1
ATOM 1682 O O . LEU A 1 212 ? 6.496 -23.75 7.32 1 96.88 212 LEU A O 1
ATOM 1686 N N . GLY A 1 213 ? 5.676 -25.484 8.516 1 96 213 GLY A N 1
ATOM 1687 C CA . GLY A 1 213 ? 6.871 -25.594 9.336 1 96 213 GLY A CA 1
ATOM 1688 C C . GLY A 1 213 ? 7.016 -24.484 10.344 1 96 213 GLY A C 1
ATOM 1689 O O . GLY A 1 213 ? 8.133 -24.141 10.742 1 96 213 GLY A O 1
ATOM 1690 N N . LEU A 1 214 ? 5.945 -23.875 10.789 1 96.56 214 LEU A N 1
ATOM 1691 C CA . LEU A 1 214 ? 5.957 -22.781 11.75 1 96.56 214 LEU A CA 1
ATOM 1692 C C . LEU A 1 214 ? 5.91 -23.297 13.18 1 96.56 214 LEU A C 1
ATOM 1694 O O . LEU A 1 214 ? 5.379 -24.391 13.43 1 96.56 214 LEU A O 1
ATOM 1698 N N . SER A 1 215 ? 6.453 -22.547 14.094 1 95.44 215 SER A N 1
ATOM 1699 C CA . SER A 1 215 ? 6.277 -22.844 15.516 1 95.44 215 SER A CA 1
ATOM 1700 C C . SER A 1 215 ? 4.848 -22.578 15.969 1 95.44 215 SER A C 1
ATOM 1702 O O . SER A 1 215 ? 4.094 -21.891 15.273 1 95.44 215 SER A O 1
ATOM 1704 N N . LYS A 1 216 ? 4.52 -23.125 17.141 1 95.19 216 LYS A N 1
ATOM 1705 C CA . LYS A 1 216 ? 3.186 -22.906 17.703 1 95.19 216 LYS A CA 1
ATOM 1706 C C . LYS A 1 216 ? 2.92 -21.422 17.906 1 95.19 216 LYS A C 1
ATOM 1708 O O . LYS A 1 216 ? 1.823 -20.922 17.625 1 95.19 216 LYS A O 1
ATOM 1713 N N . ASP A 1 217 ? 3.908 -20.719 18.359 1 96.44 217 ASP A N 1
ATOM 1714 C CA . ASP A 1 217 ? 3.771 -19.281 18.578 1 96.44 217 ASP A CA 1
ATOM 1715 C C . ASP A 1 217 ? 3.574 -18.531 17.266 1 96.44 217 ASP A C 1
ATOM 1717 O O . ASP A 1 217 ? 2.779 -17.594 17.203 1 96.44 217 ASP A O 1
ATOM 1721 N N . GLN A 1 218 ? 4.285 -18.922 16.312 1 96.81 218 GLN A N 1
ATOM 1722 C CA . GLN A 1 218 ? 4.156 -18.281 15 1 96.81 218 GLN A CA 1
ATOM 1723 C C . GLN A 1 218 ? 2.777 -18.547 14.398 1 96.81 218 GLN A C 1
ATOM 1725 O O . GLN A 1 218 ? 2.162 -17.641 13.828 1 96.81 218 GLN A O 1
ATOM 1730 N N . VAL A 1 219 ? 2.326 -19.75 14.539 1 97.62 219 VAL A N 1
ATOM 1731 C CA . VAL A 1 219 ? 1 -20.094 14.047 1 97.62 219 VAL A CA 1
ATOM 1732 C C . VAL A 1 219 ? -0.055 -19.25 14.75 1 97.62 219 VAL A C 1
ATOM 1734 O O . VAL A 1 219 ? -0.949 -18.688 14.102 1 97.62 219 VAL A O 1
ATOM 1737 N N . GLN A 1 220 ? 0.071 -19.125 16.016 1 97.31 220 GLN A N 1
ATOM 1738 C CA . GLN A 1 220 ? -0.883 -18.328 16.781 1 97.31 220 GLN A CA 1
ATOM 1739 C C . GLN A 1 220 ? -0.833 -16.859 16.359 1 97.31 220 GLN A C 1
ATOM 1741 O O . GLN A 1 220 ? -1.873 -16.219 16.234 1 97.31 220 GLN A O 1
ATOM 1746 N N . TYR A 1 221 ? 0.314 -16.422 16.156 1 95.75 221 TYR A N 1
ATOM 1747 C CA . TYR A 1 221 ? 0.497 -15.039 15.711 1 95.75 221 TYR A CA 1
ATOM 1748 C C . TYR A 1 221 ? -0.202 -14.789 14.383 1 95.75 221 TYR A C 1
ATOM 1750 O O . TYR A 1 221 ? -0.991 -13.852 14.25 1 95.75 221 TYR A O 1
ATOM 1758 N N . VAL A 1 222 ? 0.036 -15.625 13.43 1 97.25 222 VAL A N 1
ATOM 1759 C CA . VAL A 1 222 ? -0.535 -15.469 12.094 1 97.25 222 VAL A CA 1
ATOM 1760 C C . VAL A 1 222 ? -2.051 -15.648 12.164 1 97.25 222 VAL A C 1
ATOM 1762 O O . VAL A 1 222 ? -2.795 -14.898 11.523 1 97.25 222 VAL A O 1
ATOM 1765 N N . ARG A 1 223 ? -2.463 -16.594 12.945 1 96.69 223 ARG A N 1
ATOM 1766 C CA . ARG A 1 223 ? -3.889 -16.844 13.125 1 96.69 223 ARG A CA 1
ATOM 1767 C C . ARG A 1 223 ? -4.617 -15.578 13.555 1 96.69 223 ARG A C 1
ATOM 1769 O O . ARG A 1 223 ? -5.676 -15.25 13.016 1 96.69 223 ARG A O 1
ATOM 1776 N N . GLU A 1 224 ? -4.094 -14.875 14.43 1 93.88 224 GLU A N 1
ATOM 1777 C CA . GLU A 1 224 ? -4.719 -13.648 14.93 1 93.88 224 GLU A CA 1
ATOM 1778 C C . GLU A 1 224 ? -4.871 -12.609 13.828 1 93.88 224 GLU A C 1
ATOM 1780 O O . GLU A 1 224 ? -5.914 -11.961 13.719 1 93.88 224 GLU A O 1
ATOM 1785 N N . TYR A 1 225 ? -3.922 -12.523 12.984 1 92.12 225 TYR A N 1
ATOM 1786 C CA . TYR A 1 225 ? -3.986 -11.547 11.906 1 92.12 225 TYR A CA 1
ATOM 1787 C C . TYR A 1 225 ? -4.922 -12.016 10.805 1 92.12 225 TYR A C 1
ATOM 1789 O O . TYR A 1 225 ? -5.598 -11.203 10.164 1 92.12 225 TYR A O 1
ATOM 1797 N N . VAL A 1 226 ? -4.926 -13.32 10.547 1 94.5 226 VAL A N 1
ATOM 1798 C CA . VAL A 1 226 ? -5.863 -13.852 9.562 1 94.5 226 VAL A CA 1
ATOM 1799 C C . VAL A 1 226 ? -7.297 -13.531 9.984 1 94.5 226 VAL A C 1
ATOM 1801 O O . VAL A 1 226 ? -8.094 -13.047 9.172 1 94.5 226 VAL A O 1
ATOM 1804 N N . ILE A 1 227 ? -7.562 -13.781 11.242 1 90.12 227 ILE A N 1
ATOM 1805 C CA . ILE A 1 227 ? -8.898 -13.539 11.773 1 90.12 227 ILE A CA 1
ATOM 1806 C C . ILE A 1 227 ? -9.234 -12.055 11.68 1 90.12 227 ILE A C 1
ATOM 1808 O O . ILE A 1 227 ? -10.312 -11.68 11.219 1 90.12 227 ILE A O 1
ATOM 1812 N N . GLN A 1 228 ? -8.305 -11.305 12 1 84 228 GLN A N 1
ATOM 1813 C CA . GLN A 1 228 ? -8.516 -9.867 12.055 1 84 228 GLN A CA 1
ATOM 1814 C C . GLN A 1 228 ? -8.711 -9.281 10.656 1 84 228 GLN A C 1
ATOM 1816 O O . GLN A 1 228 ? -9.508 -8.359 10.469 1 84 228 GLN A O 1
ATOM 1821 N N . ASN A 1 229 ? -8.086 -9.812 9.648 1 85.75 229 ASN A N 1
ATOM 1822 C CA . ASN A 1 229 ? -8.008 -9.156 8.344 1 85.75 229 ASN A CA 1
ATOM 1823 C C . ASN A 1 229 ? -8.844 -9.891 7.301 1 85.75 229 ASN A C 1
ATOM 1825 O O . ASN A 1 229 ? -8.961 -9.438 6.156 1 85.75 229 ASN A O 1
ATOM 1829 N N . GLU A 1 230 ? -9.375 -10.938 7.723 1 85.81 230 GLU A N 1
ATOM 1830 C CA . GLU A 1 230 ? -10.133 -11.719 6.75 1 85.81 230 GLU A CA 1
ATOM 1831 C C . GLU A 1 230 ? -11.266 -10.891 6.137 1 85.81 230 GLU A C 1
ATOM 1833 O O . GLU A 1 230 ? -12 -10.211 6.855 1 85.81 230 GLU A O 1
ATOM 1838 N N . GLY A 1 231 ? -11.344 -10.898 4.781 1 77.19 231 GLY A N 1
ATOM 1839 C CA . GLY A 1 231 ? -12.383 -10.164 4.078 1 77.19 231 GLY A CA 1
ATOM 1840 C C . GLY A 1 231 ? -12.008 -8.719 3.791 1 77.19 231 GLY A C 1
ATOM 1841 O O . GLY A 1 231 ? -12.758 -7.996 3.131 1 77.19 231 GLY A O 1
ATOM 1842 N N . GLY A 1 232 ? -10.867 -8.258 4.223 1 73.75 232 GLY A N 1
ATOM 1843 C CA . GLY A 1 232 ? -10.453 -6.875 4.07 1 73.75 232 GLY A CA 1
ATOM 1844 C C . GLY A 1 232 ? -9.945 -6.555 2.676 1 73.75 232 GLY A C 1
ATOM 1845 O O . GLY A 1 232 ? -9.781 -5.387 2.324 1 73.75 232 GLY A O 1
ATOM 1846 N N . GLY A 1 233 ? -9.734 -7.484 1.868 1 76.81 233 GLY A N 1
ATOM 1847 C CA . GLY A 1 233 ? -9.219 -7.242 0.53 1 76.81 233 GLY A CA 1
ATOM 1848 C C . GLY A 1 233 ? -7.715 -7.094 0.489 1 76.81 233 GLY A C 1
ATOM 1849 O O . GLY A 1 233 ? -7.035 -7.312 1.494 1 76.81 233 GLY A O 1
ATOM 1850 N N . ILE A 1 234 ? -7.184 -6.699 -0.677 1 75.5 234 ILE A N 1
ATOM 1851 C CA . ILE A 1 234 ? -5.734 -6.734 -0.839 1 75.5 234 ILE A CA 1
ATOM 1852 C C . ILE A 1 234 ? -5.207 -5.324 -1.077 1 75.5 234 ILE A C 1
ATOM 1854 O O . ILE A 1 234 ? -4.004 -5.125 -1.256 1 75.5 234 ILE A O 1
ATOM 1858 N N . PHE A 1 235 ? -6.262 -4.469 -1.014 1 69.44 235 PHE A N 1
ATOM 1859 C CA . PHE A 1 235 ? -5.855 -3.111 -1.356 1 69.44 235 PHE A CA 1
ATOM 1860 C C . PHE A 1 235 ? -5.445 -2.338 -0.109 1 69.44 235 PHE A C 1
ATOM 1862 O O . PHE A 1 235 ? -6.055 -2.494 0.953 1 69.44 235 PHE A O 1
ATOM 1869 N N . CYS A 1 236 ? -4.145 -1.947 0.025 1 70.06 236 CYS A N 1
ATOM 1870 C CA . CYS A 1 236 ? -3.438 -0.954 0.827 1 70.06 236 CYS A CA 1
ATOM 1871 C C . CYS A 1 236 ? -1.931 -1.069 0.637 1 70.06 236 CYS A C 1
ATOM 1873 O O . CYS A 1 236 ? -1.405 -2.17 0.457 1 70.06 236 CYS A O 1
ATOM 1875 N N . MET B 1 1 ? 55.281 36.531 20.828 1 25.12 1 MET B N 1
ATOM 1876 C CA . MET B 1 1 ? 55.125 35.125 20.438 1 25.12 1 MET B CA 1
ATOM 1877 C C . MET B 1 1 ? 53.781 34.562 20.922 1 25.12 1 MET B C 1
ATOM 1879 O O . MET B 1 1 ? 53.531 33.375 20.797 1 25.12 1 MET B O 1
ATOM 1883 N N . VAL B 1 2 ? 52.906 35.219 21.781 1 29.64 2 VAL B N 1
ATOM 1884 C CA . VAL B 1 2 ? 51.938 34.656 22.688 1 29.64 2 VAL B CA 1
ATOM 1885 C C . VAL B 1 2 ? 50.656 34.344 21.922 1 29.64 2 VAL B C 1
ATOM 1887 O O . VAL B 1 2 ? 49.812 33.562 22.375 1 29.64 2 VAL B O 1
ATOM 1890 N N . ALA B 1 3 ? 50.125 35.156 21 1 35.44 3 ALA B N 1
ATOM 1891 C CA . ALA B 1 3 ? 48.688 35.25 20.719 1 35.44 3 ALA B CA 1
ATOM 1892 C C . ALA B 1 3 ? 48.219 34.094 19.844 1 35.44 3 ALA B C 1
ATOM 1894 O O . ALA B 1 3 ? 47.062 34.031 19.438 1 35.44 3 ALA B O 1
ATOM 1895 N N . THR B 1 4 ? 49.125 33.219 19.281 1 37.44 4 THR B N 1
ATOM 1896 C CA . THR B 1 4 ? 48.656 32.406 18.172 1 37.44 4 THR B CA 1
ATOM 1897 C C . THR B 1 4 ? 47.875 31.188 18.703 1 37.44 4 THR B C 1
ATOM 1899 O O . THR B 1 4 ? 47.375 30.391 17.922 1 37.44 4 THR B O 1
ATOM 1902 N N . GLU B 1 5 ? 47.875 30.859 20.078 1 33.38 5 GLU B N 1
ATOM 1903 C CA . GLU B 1 5 ? 47.5 29.5 20.438 1 33.38 5 GLU B CA 1
ATOM 1904 C C . GLU B 1 5 ? 45.969 29.344 20.484 1 33.38 5 GLU B C 1
ATOM 1906 O O . GLU B 1 5 ? 45.469 28.25 20.703 1 33.38 5 GLU B O 1
ATOM 1911 N N . HIS B 1 6 ? 45.125 30.375 20.641 1 34.25 6 HIS B N 1
ATOM 1912 C CA . HIS B 1 6 ? 43.781 30.109 21.172 1 34.25 6 HIS B CA 1
ATOM 1913 C C . HIS B 1 6 ? 42.875 29.562 20.094 1 34.25 6 HIS B C 1
ATOM 1915 O O . HIS B 1 6 ? 41.688 29.266 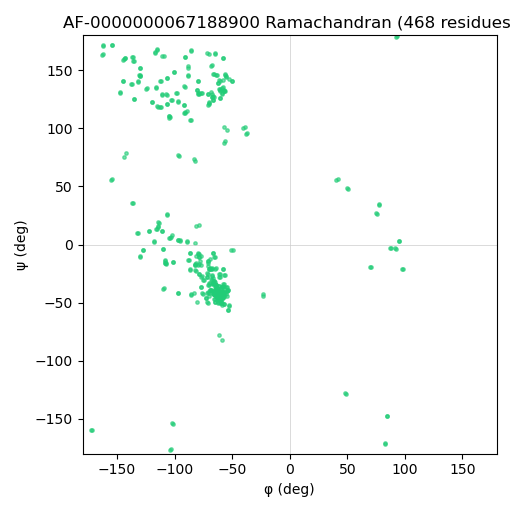20.359 1 34.25 6 HIS B O 1
ATOM 1921 N N . ALA B 1 7 ? 43.156 29.656 18.797 1 38.72 7 ALA B N 1
ATOM 1922 C CA . ALA B 1 7 ? 42.125 29.438 17.812 1 38.72 7 ALA B CA 1
ATOM 1923 C C . ALA B 1 7 ? 41.844 27.938 17.625 1 38.72 7 ALA B C 1
ATOM 1925 O O . ALA B 1 7 ? 40.906 27.562 16.922 1 38.72 7 ALA B O 1
ATOM 1926 N N . HIS B 1 8 ? 42.688 27 18.109 1 36.97 8 HIS B N 1
ATOM 1927 C CA . HIS B 1 8 ? 42.531 25.625 17.656 1 36.97 8 HIS B CA 1
ATOM 1928 C C . HIS B 1 8 ? 41.406 24.906 18.359 1 36.97 8 HIS B C 1
ATOM 1930 O O . HIS B 1 8 ? 41.031 23.797 17.969 1 36.97 8 HIS B O 1
ATOM 1936 N N . ASP B 1 9 ? 40.969 25.297 19.641 1 34.56 9 ASP B N 1
ATOM 1937 C CA . ASP B 1 9 ? 40.156 24.359 20.406 1 34.56 9 ASP B CA 1
ATOM 1938 C C . ASP B 1 9 ? 38.688 24.406 19.969 1 34.56 9 ASP B C 1
ATOM 1940 O O . ASP B 1 9 ? 37.844 23.719 20.562 1 34.56 9 ASP B O 1
ATOM 1944 N N . GLN B 1 10 ? 38.219 25.422 19.234 1 29.31 10 GLN B N 1
ATOM 1945 C CA . GLN B 1 10 ? 36.75 25.453 19.016 1 29.31 10 GLN B CA 1
ATOM 1946 C C . GLN B 1 10 ? 36.344 24.328 18.078 1 29.31 10 GLN B C 1
ATOM 1948 O O . GLN B 1 10 ? 35.156 24.188 17.781 1 29.31 10 GLN B O 1
ATOM 1953 N N . ALA B 1 11 ? 37.281 23.688 17.328 1 38.66 11 ALA B N 1
ATOM 1954 C CA . ALA B 1 11 ? 36.781 22.672 16.391 1 38.66 11 ALA B CA 1
ATOM 1955 C C . ALA B 1 11 ? 36.188 21.484 17.125 1 38.66 11 ALA B C 1
ATOM 1957 O O . ALA B 1 11 ? 35.406 20.719 16.547 1 38.66 11 ALA B O 1
ATOM 1958 N N . GLY B 1 12 ? 36.625 21.188 18.25 1 34.84 12 GLY B N 1
ATOM 1959 C CA . GLY B 1 12 ? 36.188 19.969 18.938 1 34.84 12 GLY B CA 1
ATOM 1960 C C . GLY B 1 12 ? 34.75 20.016 19.406 1 34.84 12 GLY B C 1
ATOM 1961 O O . GLY B 1 12 ? 34.188 18.984 19.797 1 34.84 12 GLY B O 1
ATOM 1962 N N . ARG B 1 13 ? 34.188 21.078 19.969 1 37.78 13 ARG B N 1
ATOM 1963 C CA . ARG B 1 13 ? 32.906 21.062 20.656 1 37.78 13 ARG B CA 1
ATOM 1964 C C . ARG B 1 13 ? 31.75 20.875 19.672 1 37.78 13 ARG B C 1
ATOM 1966 O O . ARG B 1 13 ? 30.594 20.719 20.094 1 37.78 13 ARG B O 1
ATOM 1973 N N . LEU B 1 14 ? 31.828 21.375 18.578 1 39 14 LEU B N 1
ATOM 1974 C CA . LEU B 1 14 ? 30.641 21.297 17.75 1 39 14 LEU B CA 1
ATOM 1975 C C . LEU B 1 14 ? 30.344 19.844 17.359 1 39 14 LEU B C 1
ATOM 1977 O O . LEU B 1 14 ? 29.453 19.594 16.531 1 39 14 LEU B O 1
ATOM 1981 N N . GLU B 1 15 ? 31.203 18.906 17.656 1 39.19 15 GLU B N 1
ATOM 1982 C CA . GLU B 1 15 ? 31.156 17.516 17.234 1 39.19 15 GLU B CA 1
ATOM 1983 C C . GLU B 1 15 ? 29.875 16.828 17.688 1 39.19 15 GLU B C 1
ATOM 1985 O O . GLU B 1 15 ? 29.188 16.188 16.891 1 39.19 15 GLU B O 1
ATOM 1990 N N . ASN B 1 16 ? 29.859 16.328 19.078 1 40.81 16 ASN B N 1
ATOM 1991 C CA . ASN B 1 16 ? 28.922 15.305 19.547 1 40.81 16 ASN B CA 1
ATOM 1992 C C . ASN B 1 16 ? 27.547 15.891 19.828 1 40.81 16 ASN B C 1
ATOM 1994 O O . ASN B 1 16 ? 27.188 16.094 20.984 1 40.81 16 ASN B O 1
ATOM 1998 N N . ILE B 1 17 ? 27.109 16.969 19.438 1 43.62 17 ILE B N 1
ATOM 1999 C CA . ILE B 1 17 ? 25.75 17.297 19.828 1 43.62 17 ILE B CA 1
ATOM 2000 C C . ILE B 1 17 ? 24.859 16.047 19.734 1 43.62 17 ILE B C 1
ATOM 2002 O O . ILE B 1 17 ? 24.812 15.398 18.703 1 43.62 17 ILE B O 1
ATOM 2006 N N . PRO B 1 18 ? 24.594 15.398 20.828 1 51.25 18 PRO B N 1
ATOM 2007 C CA . PRO B 1 18 ? 23.75 14.195 20.797 1 51.25 18 PRO B CA 1
ATOM 2008 C C . PRO B 1 18 ? 22.609 14.312 19.797 1 51.25 18 PRO B C 1
ATOM 2010 O O . PRO B 1 18 ? 21.906 15.32 19.766 1 51.25 18 PRO B O 1
ATOM 2013 N N . GLN B 1 19 ? 22.688 13.844 18.609 1 66.69 19 GLN B N 1
ATOM 2014 C CA . GLN B 1 19 ? 21.641 13.859 17.594 1 66.69 19 GLN B CA 1
ATOM 2015 C C . GLN B 1 19 ? 20.375 13.188 18.094 1 66.69 19 GLN B C 1
ATOM 2017 O O . GLN B 1 19 ? 20.359 11.977 18.328 1 66.69 19 GLN B O 1
ATOM 2022 N N . GLN B 1 20 ? 19.531 13.992 18.719 1 89.94 20 GLN B N 1
ATOM 2023 C CA . GLN B 1 20 ? 18.234 13.484 19.172 1 89.94 20 GLN B CA 1
ATOM 2024 C C . GLN B 1 20 ? 17.156 13.695 18.109 1 89.94 20 GLN B C 1
ATOM 2026 O O . GLN B 1 20 ? 16.812 14.828 17.781 1 89.94 20 GLN B O 1
ATOM 2031 N N . PRO B 1 21 ? 16.719 12.602 17.625 1 96.62 21 PRO B N 1
ATOM 2032 C CA . PRO B 1 21 ? 15.656 12.742 16.625 1 96.62 21 PRO B CA 1
ATOM 2033 C C . PRO B 1 21 ? 14.508 13.641 17.094 1 96.62 21 PRO B C 1
ATOM 2035 O O . PRO B 1 21 ? 14.117 13.578 18.25 1 96.62 21 PRO B O 1
ATOM 2038 N N . LEU B 1 22 ? 13.984 14.438 16.25 1 97.62 22 LEU B N 1
ATOM 2039 C CA . LEU B 1 22 ? 12.992 15.445 16.578 1 97.62 22 LEU B CA 1
ATOM 2040 C C . LEU B 1 22 ? 11.594 14.836 16.641 1 97.62 22 LEU B C 1
ATOM 2042 O O . LEU B 1 22 ? 10.734 15.156 15.812 1 97.62 22 LEU B O 1
ATOM 2046 N N . HIS B 1 23 ? 11.328 14.109 17.594 1 98.06 23 HIS B N 1
ATOM 2047 C CA . HIS B 1 23 ? 10.039 13.445 17.766 1 98.06 23 HIS B CA 1
ATOM 2048 C C . HIS B 1 23 ? 8.969 14.43 18.219 1 98.06 23 HIS B C 1
ATOM 2050 O O . HIS B 1 23 ? 7.852 14.438 17.703 1 98.06 23 HIS B O 1
ATOM 2056 N N . GLN B 1 24 ? 9.359 15.281 19.141 1 96.81 24 GLN B N 1
ATOM 2057 C CA . GLN B 1 24 ? 8.375 16.156 19.766 1 96.81 24 GLN B CA 1
ATOM 2058 C C . GLN B 1 24 ? 8.531 17.594 19.281 1 96.81 24 GLN B C 1
ATOM 2060 O O . GLN B 1 24 ? 9.641 18.109 19.203 1 96.81 24 GLN B O 1
ATOM 2065 N N . ILE B 1 25 ? 7.422 18.094 18.875 1 96.31 25 ILE B N 1
ATOM 2066 C CA . ILE B 1 25 ? 7.34 19.5 18.531 1 96.31 25 ILE B CA 1
ATOM 2067 C C . ILE B 1 25 ? 6.133 20.141 19.234 1 96.31 25 ILE B C 1
ATOM 2069 O O . ILE B 1 25 ? 5.082 19.5 19.344 1 96.31 25 ILE B O 1
ATOM 2073 N N . ASP B 1 26 ? 6.266 21.391 19.609 1 95.62 26 ASP B N 1
ATOM 2074 C CA . ASP B 1 26 ? 5.223 22.047 20.391 1 95.62 26 ASP B CA 1
ATOM 2075 C C . ASP B 1 26 ? 4.574 23.188 19.609 1 95.62 26 ASP B C 1
ATOM 2077 O O . ASP B 1 26 ? 3.9 24.047 20.172 1 95.62 26 ASP B O 1
ATOM 2081 N N . THR B 1 27 ? 4.695 23.203 18.406 1 97.62 27 THR B N 1
ATOM 2082 C CA . THR B 1 27 ? 4.09 24.219 17.547 1 97.62 27 THR B CA 1
ATOM 2083 C C . THR B 1 27 ? 2.566 24.109 17.578 1 97.62 27 THR B C 1
ATOM 2085 O O . THR B 1 27 ? 2.012 23.016 17.422 1 97.62 27 THR B O 1
ATOM 2088 N N . PRO B 1 28 ? 1.903 25.312 17.875 1 98.06 28 PRO B N 1
ATOM 2089 C CA . PRO B 1 28 ? 0.443 25.266 17.766 1 98.06 28 PRO B CA 1
ATOM 2090 C C . PRO B 1 28 ? -0.025 24.781 16.391 1 98.06 28 PRO B C 1
ATOM 2092 O O . PRO B 1 28 ? 0.607 25.094 15.375 1 98.06 28 PRO B O 1
ATOM 2095 N N . PHE B 1 29 ? -1.144 24.031 16.406 1 98.56 29 PHE B N 1
ATOM 2096 C CA . PHE B 1 29 ? -1.568 23.438 15.141 1 98.56 29 PHE B CA 1
ATOM 2097 C C . PHE B 1 29 ? -3.09 23.391 15.039 1 98.56 29 PHE B C 1
ATOM 2099 O O . PHE B 1 29 ? -3.785 23.609 16.031 1 98.56 29 PHE B O 1
ATOM 2106 N N . GLU B 1 30 ? -3.559 23.297 13.828 1 98.75 30 GLU B N 1
ATOM 2107 C CA . GLU B 1 30 ? -4.93 22.922 13.492 1 98.75 30 GLU B CA 1
ATOM 2108 C C . GLU B 1 30 ? -4.992 21.531 12.867 1 98.75 30 GLU B C 1
ATOM 2110 O O . GLU B 1 30 ? -3.971 21 12.438 1 98.75 30 GLU B O 1
ATOM 2115 N N . LYS B 1 31 ? -6.23 21 12.898 1 98.81 31 LYS B N 1
ATOM 2116 C CA . LYS B 1 31 ? -6.398 19.641 12.383 1 98.81 31 LYS B CA 1
ATOM 2117 C C . LYS B 1 31 ? -7.109 19.656 11.031 1 98.81 31 LYS B C 1
ATOM 2119 O O . LYS B 1 31 ? -7.953 20.516 10.773 1 98.81 31 LYS B O 1
ATOM 2124 N N . ALA B 1 32 ? -6.707 18.781 10.195 1 98.94 32 ALA B N 1
ATOM 2125 C CA . ALA B 1 32 ? -7.438 18.391 8.992 1 98.94 32 ALA B CA 1
ATOM 2126 C C . ALA B 1 32 ? -7.559 16.875 8.883 1 98.94 32 ALA B C 1
ATOM 2128 O O . ALA B 1 32 ? -6.66 16.141 9.305 1 98.94 32 ALA B O 1
ATOM 2129 N N . THR B 1 33 ? -8.688 16.375 8.359 1 98.94 33 THR B N 1
ATOM 2130 C CA . THR B 1 33 ? -8.906 14.93 8.219 1 98.94 33 THR B CA 1
ATOM 2131 C C . THR B 1 33 ? -9.492 14.609 6.844 1 98.94 33 THR B C 1
ATOM 2133 O O . THR B 1 33 ? -10.508 15.18 6.441 1 98.94 33 THR B O 1
ATOM 2136 N N . PHE B 1 34 ? -8.797 13.711 6.156 1 98.88 34 PHE B N 1
ATOM 2137 C CA . PHE B 1 34 ? -9.18 13.375 4.789 1 98.88 34 PHE B CA 1
ATOM 2138 C C . PHE B 1 34 ? -9.242 11.867 4.602 1 98.88 34 PHE B C 1
ATOM 2140 O O . PHE B 1 34 ? -8.438 11.133 5.176 1 98.88 34 PHE B O 1
ATOM 2147 N N . GLY B 1 35 ? -10.25 11.375 3.857 1 97.44 35 GLY B N 1
ATOM 2148 C CA . GLY B 1 35 ? -10.234 10.047 3.252 1 97.44 35 GLY B CA 1
ATOM 2149 C C . GLY B 1 35 ? -9.789 10.062 1.803 1 97.44 35 GLY B C 1
ATOM 2150 O O . GLY B 1 35 ? -10.383 10.75 0.971 1 97.44 35 GLY B O 1
ATOM 2151 N N . MET B 1 36 ? -8.781 9.336 1.501 1 95.81 36 MET B N 1
ATOM 2152 C CA . MET B 1 36 ? -8.148 9.359 0.183 1 95.81 36 MET B CA 1
ATOM 2153 C C . MET B 1 36 ? -7.84 7.949 -0.3 1 95.81 36 MET B C 1
ATOM 2155 O O . MET B 1 36 ? -6.805 7.719 -0.928 1 95.81 36 MET B O 1
ATOM 2159 N N . GLY B 1 37 ? -8.688 7.02 0.004 1 90.56 37 GLY B N 1
ATOM 2160 C CA . GLY B 1 37 ? -8.375 5.629 -0.285 1 90.56 37 GLY B CA 1
ATOM 2161 C C . GLY B 1 37 ? -7.543 4.969 0.796 1 90.56 37 GLY B C 1
ATOM 2162 O O . GLY B 1 37 ? -7.707 5.262 1.981 1 90.56 37 GLY B O 1
ATOM 2163 N N . CYS B 1 38 ? -6.676 4.012 0.339 1 88 38 CYS B N 1
ATOM 2164 C CA . CYS B 1 38 ? -5.742 3.416 1.285 1 88 38 CYS B CA 1
ATOM 2165 C C . CYS B 1 38 ? -4.883 4.484 1.95 1 88 38 CYS B C 1
ATOM 2167 O O . CYS B 1 38 ? -4.266 5.305 1.268 1 88 38 CYS B O 1
ATOM 2169 N N . PHE B 1 39 ? -4.777 4.422 3.283 1 92.88 39 PHE B N 1
ATOM 2170 C CA . PHE B 1 39 ? -4.258 5.602 3.969 1 92.88 39 PHE B CA 1
ATOM 2171 C C . PHE B 1 39 ? -2.738 5.539 4.078 1 92.88 39 PHE B C 1
ATOM 2173 O O . PHE B 1 39 ? -2.109 6.469 4.59 1 92.88 39 PHE B O 1
ATOM 2180 N N . TRP B 1 40 ? -2.109 4.496 3.516 1 93 40 TRP B N 1
ATOM 2181 C CA . TRP B 1 40 ? -0.652 4.445 3.564 1 93 40 TRP B CA 1
ATOM 2182 C C . TRP B 1 40 ? -0.042 5.531 2.68 1 93 40 TRP B C 1
ATOM 2184 O O . TRP B 1 40 ? 0.965 6.145 3.045 1 93 40 TRP B O 1
ATOM 2194 N N . GLY B 1 41 ? -0.668 5.754 1.518 1 93.38 41 GLY B N 1
ATOM 2195 C CA . GLY B 1 41 ? -0.181 6.777 0.61 1 93.38 41 GLY B CA 1
ATOM 2196 C C . GLY B 1 41 ? -0.288 8.18 1.181 1 93.38 41 GLY B C 1
ATOM 2197 O O . GLY B 1 41 ? 0.681 8.938 1.158 1 93.38 41 GLY B O 1
ATOM 2198 N N . CYS B 1 42 ? -1.414 8.469 1.666 1 95.88 42 CYS B N 1
ATOM 2199 C CA . CYS B 1 42 ? -1.606 9.828 2.154 1 95.88 42 CYS B CA 1
ATOM 2200 C C . CYS B 1 42 ? -0.839 10.055 3.451 1 95.88 42 CYS B C 1
ATOM 2202 O O . CYS B 1 42 ? -0.438 11.18 3.75 1 95.88 42 CYS B O 1
ATOM 2204 N N . ASP B 1 43 ? -0.609 9.023 4.25 1 97.81 43 ASP B N 1
ATOM 2205 C CA . ASP B 1 43 ? 0.267 9.156 5.41 1 97.81 43 ASP B CA 1
ATOM 2206 C C . ASP B 1 43 ? 1.656 9.633 4.996 1 97.81 43 ASP B C 1
ATOM 2208 O O . ASP B 1 43 ? 2.23 10.516 5.637 1 97.81 43 ASP B O 1
ATOM 2212 N N . SER B 1 44 ? 2.107 9.109 3.92 1 97.25 44 SER B N 1
ATOM 2213 C CA . SER B 1 44 ? 3.406 9.523 3.396 1 97.25 44 SER B CA 1
ATOM 2214 C C . SER B 1 44 ? 3.342 10.914 2.785 1 97.25 44 SER B C 1
ATOM 2216 O O . SER B 1 44 ? 4.211 11.75 3.043 1 97.25 44 SER B O 1
ATOM 2218 N N . LEU B 1 45 ? 2.359 11.141 2.016 1 97.69 45 LEU B N 1
ATOM 2219 C CA . LEU B 1 45 ? 2.201 12.422 1.332 1 97.69 45 LEU B CA 1
ATOM 2220 C C . LEU B 1 45 ? 2.246 13.578 2.326 1 97.69 45 LEU B C 1
ATOM 2222 O O . LEU B 1 45 ? 3.111 14.453 2.229 1 97.69 45 LEU B O 1
ATOM 2226 N N . PHE B 1 46 ? 1.376 13.492 3.281 1 98.81 46 PHE B N 1
ATOM 2227 C CA . PHE B 1 46 ? 1.261 14.617 4.207 1 98.81 46 PHE B CA 1
ATOM 2228 C C . PHE B 1 46 ? 2.408 14.609 5.207 1 98.81 46 PHE B C 1
ATOM 2230 O O . PHE B 1 46 ? 2.836 15.672 5.676 1 98.81 46 PHE B O 1
ATOM 2237 N N . GLY B 1 47 ? 2.957 13.5 5.508 1 98.62 47 GLY B N 1
ATOM 2238 C CA . GLY B 1 47 ? 4.074 13.422 6.438 1 98.62 47 GLY B CA 1
ATOM 2239 C C . GLY B 1 47 ? 5.262 14.266 6.012 1 98.62 47 GLY B C 1
ATOM 2240 O O . GLY B 1 47 ? 5.926 14.875 6.852 1 98.62 47 GLY B O 1
ATOM 2241 N N . ALA B 1 48 ? 5.488 14.32 4.738 1 98.06 48 ALA B N 1
ATOM 2242 C CA . ALA B 1 48 ? 6.664 15.039 4.258 1 98.06 48 ALA B CA 1
ATOM 2243 C C . ALA B 1 48 ? 6.281 16.406 3.705 1 98.06 48 ALA B C 1
ATOM 2245 O O . ALA B 1 48 ? 7.117 17.109 3.133 1 98.06 48 ALA B O 1
ATOM 2246 N N . THR B 1 49 ? 5.086 16.812 3.859 1 98.56 49 THR B N 1
ATOM 2247 C CA . THR B 1 49 ? 4.641 18.109 3.385 1 98.56 49 THR B CA 1
ATOM 2248 C C . THR B 1 49 ? 5.062 19.203 4.355 1 98.56 49 THR B C 1
ATOM 2250 O O . THR B 1 49 ? 4.797 19.125 5.559 1 98.56 49 THR B O 1
ATOM 2253 N N . LYS B 1 50 ? 5.68 20.234 3.799 1 98.19 50 LYS B N 1
ATOM 2254 C CA . LYS B 1 50 ? 6.098 21.344 4.637 1 98.19 50 LYS B CA 1
ATOM 2255 C C . LYS B 1 50 ? 4.902 22 5.324 1 98.19 50 LYS B C 1
ATOM 2257 O O . LYS B 1 50 ? 3.881 22.266 4.684 1 98.19 50 LYS B O 1
ATOM 2262 N N . GLY B 1 51 ? 5.016 22.234 6.586 1 98.62 51 GLY B N 1
ATOM 2263 C CA . GLY B 1 51 ? 3.947 22.828 7.367 1 98.62 51 GLY B CA 1
ATOM 2264 C C . GLY B 1 51 ? 3.115 21.812 8.125 1 98.62 51 GLY B C 1
ATOM 2265 O O . GLY B 1 51 ? 2.396 22.156 9.062 1 98.62 51 GLY B O 1
ATOM 2266 N N . VAL B 1 52 ? 3.135 20.562 7.707 1 98.88 52 VAL B N 1
ATOM 2267 C CA . VAL B 1 52 ? 2.523 19.469 8.469 1 98.88 52 VAL B CA 1
ATOM 2268 C C . VAL B 1 52 ? 3.467 19.031 9.586 1 98.88 52 VAL B C 1
ATOM 2270 O O . VAL B 1 52 ? 4.668 18.875 9.367 1 98.88 52 VAL B O 1
ATOM 2273 N N . LEU B 1 53 ? 2.961 18.891 10.703 1 98.81 53 LEU B N 1
ATOM 2274 C CA . LEU B 1 53 ? 3.777 18.594 11.875 1 98.81 53 LEU B CA 1
ATOM 2275 C C . LEU B 1 53 ? 3.785 17.094 12.172 1 98.81 53 LEU B C 1
ATOM 2277 O O . LEU B 1 53 ? 4.824 16.531 12.531 1 98.81 53 LEU B O 1
ATOM 2281 N N . ARG B 1 54 ? 2.682 16.484 12.055 1 98.5 54 ARG B N 1
ATOM 2282 C CA . ARG B 1 54 ? 2.549 15.055 12.266 1 98.5 54 ARG B CA 1
ATOM 2283 C C . ARG B 1 54 ? 1.25 14.523 11.664 1 98.5 54 ARG B C 1
ATOM 2285 O O . ARG B 1 54 ? 0.37 15.305 11.297 1 98.5 54 ARG B O 1
ATOM 2292 N N . THR B 1 55 ? 1.198 13.211 11.5 1 98.81 55 THR B N 1
ATOM 2293 C CA . THR B 1 55 ? 0.033 12.547 10.93 1 98.81 55 THR B CA 1
ATOM 2294 C C . THR B 1 55 ? -0.324 11.305 11.742 1 98.81 55 THR B C 1
ATOM 2296 O O . THR B 1 55 ? 0.523 10.75 12.445 1 98.81 55 THR B O 1
ATOM 2299 N N . ARG B 1 56 ? -1.556 10.898 11.617 1 98.12 56 ARG B N 1
ATOM 2300 C CA . ARG B 1 56 ? -2.039 9.602 12.07 1 98.12 56 ARG B CA 1
ATOM 2301 C C . ARG B 1 56 ? -3.107 9.055 11.133 1 98.12 56 ARG B C 1
ATOM 2303 O O . ARG B 1 56 ? -3.945 9.805 10.633 1 98.12 56 ARG B O 1
ATOM 2310 N N . VAL B 1 57 ? -3 7.754 10.938 1 96.62 57 VAL B N 1
ATOM 2311 C CA . VAL B 1 57 ? -4.039 7.121 10.133 1 96.62 57 VAL B CA 1
ATOM 2312 C C . VAL B 1 57 ? -5.047 6.426 11.047 1 96.62 57 VAL B C 1
ATOM 2314 O O . VAL B 1 57 ? -4.695 5.984 12.141 1 96.62 57 VAL B O 1
ATOM 2317 N N . GLY B 1 58 ? -6.289 6.398 10.586 1 95.19 58 GLY B N 1
ATOM 2318 C CA . GLY B 1 58 ? -7.363 5.797 11.359 1 95.19 58 GLY B CA 1
ATOM 2319 C C . GLY B 1 58 ? -8.664 5.691 10.594 1 95.19 58 GLY B C 1
ATOM 2320 O O . GLY B 1 58 ? -8.664 5.625 9.359 1 95.19 58 GLY B O 1
ATOM 2321 N N . TYR B 1 59 ? -9.68 5.57 11.359 1 94.25 59 TYR B N 1
ATOM 2322 C CA . TYR B 1 59 ? -11.031 5.387 10.836 1 94.25 59 TYR B CA 1
ATOM 2323 C C . TYR B 1 59 ? -11.977 6.453 11.375 1 94.25 59 TYR B C 1
ATOM 2325 O O . TYR B 1 59 ? -11.961 6.762 12.57 1 94.25 59 TYR B O 1
ATOM 2333 N N . ALA B 1 60 ? -12.766 7.02 10.477 1 95.75 60 ALA B N 1
ATOM 2334 C CA . ALA B 1 60 ? -13.719 8.07 10.852 1 95.75 60 ALA B CA 1
ATOM 2335 C C . ALA B 1 60 ? -14.789 8.242 9.773 1 95.75 60 ALA B C 1
ATOM 2337 O O . ALA B 1 60 ? -14.742 7.59 8.727 1 95.75 60 ALA B O 1
ATOM 2338 N N . GLY B 1 61 ? -15.75 9.047 10.164 1 95.56 61 GLY B N 1
ATOM 2339 C CA . GLY B 1 61 ? -16.766 9.414 9.195 1 95.56 61 GLY B CA 1
ATOM 2340 C C . GLY B 1 61 ? -17.969 8.492 9.211 1 95.56 61 GLY B C 1
ATOM 2341 O O . GLY B 1 61 ? -18.891 8.648 8.406 1 95.56 61 GLY B O 1
ATOM 2342 N N . GLY B 1 62 ? -17.922 7.5 9.984 1 93.19 62 GLY B N 1
ATOM 2343 C CA . GLY B 1 62 ? -19.047 6.594 10.102 1 93.19 62 GLY B CA 1
ATOM 2344 C C . GLY B 1 62 ? -19.859 6.812 11.367 1 93.19 62 GLY B C 1
ATOM 2345 O O . GLY B 1 62 ? -19.656 7.789 12.086 1 93.19 62 GLY B O 1
ATOM 2346 N N . SER B 1 63 ? -20.812 5.953 11.5 1 88.25 63 SER B N 1
ATOM 2347 C CA . SER B 1 63 ? -21.734 6.098 12.625 1 88.25 63 SER B CA 1
ATOM 2348 C C . SER B 1 63 ? -21.484 5.008 13.672 1 88.25 63 SER B C 1
ATOM 2350 O O . SER B 1 63 ? -21.984 5.102 14.797 1 88.25 63 SER B O 1
ATOM 2352 N N . THR B 1 64 ? -20.75 4.02 13.266 1 83.06 64 THR B N 1
ATOM 2353 C CA . THR B 1 64 ? -20.516 2.898 14.172 1 83.06 64 THR B CA 1
ATOM 2354 C C . THR B 1 64 ? -19.656 3.322 15.352 1 83.06 64 THR B C 1
ATOM 2356 O O . THR B 1 64 ? -18.625 3.973 15.164 1 83.06 64 THR B O 1
ATOM 2359 N N . GLU B 1 65 ? -20.094 3.012 16.547 1 77 65 GLU B N 1
ATOM 2360 C CA . GLU B 1 65 ? -19.344 3.398 17.734 1 77 65 GLU B CA 1
ATOM 2361 C C . GLU B 1 65 ? -18.172 2.449 17.984 1 77 65 GLU B C 1
ATOM 2363 O O . GLU B 1 65 ? -18.312 1.23 17.891 1 77 65 GLU B O 1
ATOM 2368 N N . SER B 1 66 ? -17.109 3.062 18.391 1 66 66 SER B N 1
ATOM 2369 C CA . SER B 1 66 ? -15.875 2.424 18.828 1 66 66 SER B CA 1
ATOM 2370 C C . SER B 1 66 ? -15.523 1.231 17.938 1 66 66 SER B C 1
ATOM 2372 O O . SER B 1 66 ? -15.492 0.092 18.406 1 66 66 SER B O 1
ATOM 2374 N N . PRO B 1 67 ? -15.469 1.595 16.734 1 55.5 67 PRO B N 1
ATOM 2375 C CA . PRO B 1 67 ? -15.133 0.445 15.891 1 55.5 67 PRO B CA 1
ATOM 2376 C C . PRO B 1 67 ? -13.859 -0.262 16.328 1 55.5 67 PRO B C 1
ATOM 2378 O O . PRO B 1 67 ? -12.945 0.38 16.859 1 55.5 67 PRO B O 1
ATOM 2381 N N . ALA B 1 68 ? -13.969 -1.332 17.062 1 51.03 68 ALA B N 1
ATOM 2382 C CA . ALA B 1 68 ? -12.719 -2.07 17.234 1 51.03 68 ALA B CA 1
ATOM 2383 C C . ALA B 1 68 ? -12.078 -2.381 15.883 1 51.03 68 ALA B C 1
ATOM 2385 O O . ALA B 1 68 ? -12.75 -2.367 14.852 1 51.03 68 ALA B O 1
ATOM 2386 N N . TYR B 1 69 ? -10.703 -2.334 15.75 1 47.47 69 TYR B N 1
ATOM 2387 C CA . TYR B 1 69 ? -9.969 -2.633 14.523 1 47.47 69 TYR B CA 1
ATOM 2388 C C . TYR B 1 69 ? -10.781 -3.523 13.594 1 47.47 69 TYR B C 1
ATOM 2390 O O . TYR B 1 69 ? -10.844 -3.287 12.391 1 47.47 69 TYR B O 1
ATOM 2398 N N . LYS B 1 70 ? -11.445 -4.609 14.188 1 52.22 70 LYS B N 1
ATOM 2399 C CA . LYS B 1 70 ? -11.906 -5.797 13.469 1 52.22 70 LYS B CA 1
ATOM 2400 C C . LYS B 1 70 ? -13.094 -5.473 12.57 1 52.22 70 LYS B C 1
ATOM 2402 O O . LYS B 1 70 ? -13.312 -6.145 11.562 1 52.22 70 LYS B O 1
ATOM 2407 N N . LYS B 1 71 ? -13.672 -4.328 12.945 1 62.84 71 LYS B N 1
ATOM 2408 C CA . LYS B 1 71 ? -14.922 -4.023 12.25 1 62.84 71 LYS B CA 1
ATOM 2409 C C . LYS B 1 71 ? -15.047 -2.527 11.969 1 62.84 71 LYS B C 1
ATOM 2411 O O . LYS B 1 71 ? -15.547 -1.773 12.805 1 62.84 71 LYS B O 1
ATOM 2416 N N . MET B 1 72 ? -14.352 -2.121 10.961 1 74.25 72 MET B N 1
ATOM 2417 C CA . MET B 1 72 ? -14.375 -0.711 10.578 1 74.25 72 MET B CA 1
ATOM 2418 C C . MET B 1 72 ? -15.805 -0.197 10.484 1 74.25 72 MET B C 1
ATOM 2420 O O . MET B 1 72 ? -16.031 1.014 10.477 1 74.25 72 MET B O 1
ATOM 2424 N N . GLY B 1 73 ? -16.672 -1.139 10.672 1 80 73 GLY B N 1
ATOM 2425 C CA . GLY B 1 73 ? -18.047 -0.703 10.484 1 80 73 GLY B CA 1
ATOM 2426 C C . GLY B 1 73 ? -18.25 0.09 9.211 1 80 73 GLY B C 1
ATOM 2427 O O . GLY B 1 73 ? -17.875 -0.358 8.125 1 80 73 GLY B O 1
ATOM 2428 N N . ASP B 1 74 ? -18.859 1.275 9.367 1 89.94 74 ASP B N 1
ATOM 2429 C CA . ASP B 1 74 ? -19.141 2.113 8.211 1 89.94 74 ASP B CA 1
ATOM 2430 C C . ASP B 1 74 ? -18.203 3.312 8.156 1 89.94 74 ASP B C 1
ATOM 2432 O O . ASP B 1 74 ? -18.547 4.359 7.602 1 89.94 74 ASP B O 1
ATOM 2436 N N . HIS B 1 75 ? -17.047 3.121 8.758 1 93.69 75 HIS B N 1
ATOM 2437 C CA . HIS B 1 75 ? -16.062 4.188 8.727 1 93.69 75 HIS B CA 1
ATOM 2438 C C . HIS B 1 75 ? -15.211 4.117 7.465 1 93.69 75 HIS B C 1
ATOM 2440 O O . HIS B 1 75 ? -15.328 3.168 6.684 1 93.69 75 HIS B O 1
ATOM 2446 N N . THR B 1 76 ? -14.508 5.156 7.234 1 93.81 76 THR B N 1
ATOM 2447 C CA . THR B 1 76 ? -13.562 5.312 6.129 1 93.81 76 THR B CA 1
ATOM 2448 C C . THR B 1 76 ? -12.133 5.383 6.648 1 93.81 76 THR B C 1
ATOM 2450 O O . THR B 1 76 ? -11.883 5.914 7.73 1 93.81 76 THR B O 1
ATOM 2453 N N . GLU B 1 77 ? -11.234 4.73 5.891 1 93.12 77 GLU B N 1
ATOM 2454 C CA . GLU B 1 77 ? -9.828 5 6.18 1 93.12 77 GLU B CA 1
ATOM 2455 C C . GLU B 1 77 ? -9.5 6.477 5.977 1 93.12 77 GLU B C 1
ATOM 2457 O O . GLU B 1 77 ? -9.742 7.031 4.898 1 93.12 77 GLU B O 1
ATOM 2462 N N . VAL B 1 78 ? -8.93 7.082 7.027 1 97.06 78 VAL B N 1
ATOM 2463 C CA . VAL B 1 78 ? -8.664 8.516 6.934 1 97.06 78 VAL B CA 1
ATOM 2464 C C . VAL B 1 78 ? -7.266 8.82 7.473 1 97.06 78 VAL B C 1
ATOM 2466 O O . VAL B 1 78 ? -6.668 7.992 8.164 1 97.06 78 VAL B O 1
ATOM 2469 N N . ILE B 1 79 ? -6.801 9.984 7.082 1 98.44 79 ILE B N 1
ATOM 2470 C CA . ILE B 1 79 ? -5.598 10.57 7.66 1 98.44 79 ILE B CA 1
ATOM 2471 C C . ILE B 1 79 ? -5.969 11.805 8.484 1 98.44 79 ILE B C 1
ATOM 2473 O O . ILE B 1 79 ? -6.754 12.641 8.039 1 98.44 79 ILE B O 1
ATOM 2477 N N . GLU B 1 80 ? -5.5 11.867 9.688 1 98.81 80 GLU B N 1
ATOM 2478 C CA . GLU B 1 80 ? -5.547 13.086 10.5 1 98.81 80 GLU B CA 1
ATOM 2479 C C . GLU B 1 80 ? -4.211 13.82 10.469 1 98.81 80 GLU B C 1
ATOM 2481 O O . GLU B 1 80 ? -3.16 13.227 10.711 1 98.81 80 GLU B O 1
ATOM 2486 N N . ILE B 1 81 ? -4.324 15.086 10.195 1 98.94 81 ILE B N 1
ATOM 2487 C CA . ILE B 1 81 ? -3.152 15.93 9.953 1 98.94 81 ILE B CA 1
ATOM 2488 C C . ILE B 1 81 ? -3.109 17.062 10.984 1 98.94 81 ILE B C 1
ATOM 2490 O O . ILE B 1 81 ? -4.082 17.797 11.141 1 98.94 81 ILE B O 1
ATOM 2494 N N . ASP B 1 82 ? -2.029 17.141 11.711 1 98.88 82 ASP B N 1
ATOM 2495 C CA . ASP B 1 82 ? -1.716 18.359 12.445 1 98.88 82 ASP B CA 1
ATOM 2496 C C . ASP B 1 82 ? -0.831 19.297 11.617 1 98.88 82 ASP B C 1
ATOM 2498 O O . ASP B 1 82 ? 0.271 18.906 11.211 1 98.88 82 ASP B O 1
ATOM 2502 N N . TYR B 1 83 ? -1.363 20.5 11.367 1 98.94 83 TYR B N 1
ATOM 2503 C CA . TYR B 1 83 ? -0.581 21.406 10.523 1 98.94 83 TYR B CA 1
ATOM 2504 C C . TYR B 1 83 ? -0.458 22.781 11.172 1 98.94 83 TYR B C 1
ATOM 2506 O O . TYR B 1 83 ? -1.31 23.172 11.969 1 98.94 83 TYR B O 1
ATOM 2514 N N . ASP B 1 84 ? 0.601 23.438 10.859 1 98.81 84 ASP B N 1
ATOM 2515 C CA . ASP B 1 84 ? 0.831 24.812 11.289 1 98.81 84 ASP B CA 1
ATOM 2516 C C . ASP B 1 84 ? 0.193 25.797 10.32 1 98.81 84 ASP B C 1
ATOM 2518 O O . ASP B 1 84 ? 0.713 26.031 9.227 1 98.81 84 ASP B O 1
ATOM 2522 N N . PRO B 1 85 ? -0.903 26.406 10.758 1 98.44 85 PRO B N 1
ATOM 2523 C CA . PRO B 1 85 ? -1.602 27.297 9.828 1 98.44 85 PRO B CA 1
ATOM 2524 C C . PRO B 1 85 ? -0.768 28.516 9.43 1 98.44 85 PRO B C 1
ATOM 2526 O O . PRO B 1 85 ? -1.116 29.234 8.484 1 98.44 85 PRO B O 1
ATOM 2529 N N . GLN B 1 86 ? 0.319 28.766 10.078 1 98.38 86 GLN B N 1
ATOM 2530 C CA . GLN B 1 86 ? 1.205 29.859 9.719 1 98.38 86 GLN B CA 1
ATOM 2531 C C . GLN B 1 86 ? 2.139 29.469 8.578 1 98.38 86 GLN B C 1
ATOM 2533 O O . GLN B 1 86 ? 2.76 30.328 7.953 1 98.38 86 GLN B O 1
ATOM 2538 N N . THR B 1 87 ? 2.283 28.219 8.336 1 98.44 87 THR B N 1
ATOM 2539 C CA . THR B 1 87 ? 3.215 27.75 7.316 1 98.44 87 THR B CA 1
ATOM 2540 C C . THR B 1 87 ? 2.463 27.188 6.113 1 98.44 87 THR B C 1
ATOM 2542 O O . THR B 1 87 ? 2.908 27.344 4.973 1 98.44 87 THR B O 1
ATOM 2545 N N . ILE B 1 88 ? 1.347 26.5 6.293 1 98.81 88 ILE B N 1
ATOM 2546 C CA . ILE B 1 88 ? 0.531 25.922 5.234 1 98.81 88 ILE B CA 1
ATOM 2547 C C . ILE B 1 88 ? -0.948 26.156 5.531 1 98.81 88 ILE B C 1
ATOM 2549 O O . ILE B 1 88 ? -1.384 26.031 6.68 1 98.81 88 ILE B O 1
ATOM 2553 N N . SER B 1 89 ? -1.688 26.5 4.488 1 98.81 89 SER B N 1
ATOM 2554 C CA . SER B 1 89 ? -3.109 26.781 4.672 1 98.81 89 SER B CA 1
ATOM 2555 C C . SER B 1 89 ? -3.949 25.531 4.48 1 98.81 89 SER B C 1
ATOM 2557 O O . SER B 1 89 ? -3.48 24.547 3.904 1 98.81 89 SER B O 1
ATOM 2559 N N . TYR B 1 90 ? -5.168 25.578 4.98 1 98.88 90 TYR B N 1
ATOM 2560 C CA . TYR B 1 90 ? -6.117 24.516 4.727 1 98.88 90 TYR B CA 1
ATOM 2561 C C . TYR B 1 90 ? -6.359 24.328 3.234 1 98.88 90 TYR B C 1
ATOM 2563 O O . TYR B 1 90 ? -6.5 23.203 2.748 1 98.88 90 TYR B O 1
ATOM 2571 N N . ASN B 1 91 ? -6.379 25.438 2.488 1 98.75 91 ASN B N 1
ATOM 2572 C CA . ASN B 1 91 ? -6.531 25.375 1.038 1 98.75 91 ASN B CA 1
ATOM 2573 C C . ASN B 1 91 ? -5.387 24.609 0.389 1 98.75 91 ASN B C 1
ATOM 2575 O O . ASN B 1 91 ? -5.605 23.844 -0.554 1 98.75 91 ASN B O 1
ATOM 2579 N N . ASP B 1 92 ? -4.227 24.844 0.843 1 98.81 92 ASP B N 1
ATOM 2580 C CA . ASP B 1 92 ? -3.08 24.109 0.324 1 98.81 92 ASP B CA 1
ATOM 2581 C C . ASP B 1 92 ? -3.24 22.609 0.555 1 98.81 92 ASP B C 1
ATOM 2583 O O . ASP B 1 92 ? -2.908 21.812 -0.316 1 98.81 92 ASP B O 1
ATOM 2587 N N . LEU B 1 93 ? -3.705 22.203 1.735 1 98.88 93 LEU B N 1
ATOM 2588 C CA . LEU B 1 93 ? -3.951 20.812 2.039 1 98.88 93 LEU B CA 1
ATOM 2589 C C . LEU B 1 93 ? -5.023 20.234 1.119 1 98.88 93 LEU B C 1
ATOM 2591 O O . LEU B 1 93 ? -4.895 19.094 0.643 1 98.88 93 LEU B O 1
ATOM 2595 N N . LEU B 1 94 ? -6.055 20.984 0.877 1 98.88 94 LEU B N 1
ATOM 2596 C CA . LEU B 1 94 ? -7.109 20.547 -0.028 1 98.88 94 LEU B CA 1
ATOM 2597 C C . LEU B 1 94 ? -6.574 20.375 -1.445 1 98.88 94 LEU B C 1
ATOM 2599 O O . LEU B 1 94 ? -7 19.469 -2.17 1 98.88 94 LEU B O 1
ATOM 2603 N N . ASP B 1 95 ? -5.676 21.266 -1.829 1 98.56 95 ASP B N 1
ATOM 2604 C CA . ASP B 1 95 ? -5.055 21.094 -3.139 1 98.56 95 ASP B CA 1
ATOM 2605 C C . ASP B 1 95 ? -4.352 19.75 -3.25 1 98.56 95 ASP B C 1
ATOM 2607 O O . ASP B 1 95 ? -4.461 19.062 -4.273 1 98.56 95 ASP B O 1
ATOM 2611 N N . LEU B 1 96 ? -3.627 19.359 -2.264 1 98.06 96 LEU B N 1
ATOM 2612 C CA . LEU B 1 96 ? -2.996 18.047 -2.238 1 98.06 96 LEU B CA 1
ATOM 2613 C C . LEU B 1 96 ? -4.047 16.938 -2.25 1 98.06 96 LEU B C 1
ATOM 2615 O O . LEU B 1 96 ? -3.898 15.945 -2.959 1 98.06 96 LEU B O 1
ATOM 2619 N N . PHE B 1 97 ? -5.086 17.109 -1.468 1 98.44 97 PHE B N 1
ATOM 2620 C CA . PHE B 1 97 ? -6.195 16.156 -1.432 1 98.44 97 PHE B CA 1
ATOM 2621 C C . PHE B 1 97 ? -6.734 15.906 -2.834 1 98.44 97 PHE B C 1
ATOM 2623 O O . PHE B 1 97 ? -6.828 14.758 -3.268 1 98.44 97 PHE B O 1
ATOM 2630 N N . TRP B 1 98 ? -7.055 16.922 -3.559 1 97.75 98 TRP B N 1
ATOM 2631 C CA . TRP B 1 98 ? -7.723 16.828 -4.852 1 97.75 98 TRP B CA 1
ATOM 2632 C C . TRP B 1 98 ? -6.793 16.234 -5.898 1 97.75 98 TRP B C 1
ATOM 2634 O O . TRP B 1 98 ? -7.246 15.625 -6.875 1 97.75 98 TRP B O 1
ATOM 2644 N N . ASN B 1 99 ? -5.508 16.266 -5.703 1 94.75 99 ASN B N 1
ATOM 2645 C CA . ASN B 1 99 ? -4.602 15.961 -6.805 1 94.75 99 ASN B CA 1
ATOM 2646 C C . ASN B 1 99 ? -3.791 14.703 -6.527 1 94.75 99 ASN B C 1
ATOM 2648 O O . ASN B 1 99 ? -2.857 14.383 -7.266 1 94.75 99 ASN B O 1
ATOM 2652 N N . ASN B 1 100 ? -4.172 13.93 -5.523 1 93.25 100 ASN B N 1
ATOM 2653 C CA . ASN B 1 100 ? -3.32 12.789 -5.195 1 93.25 100 ASN B CA 1
ATOM 2654 C C . ASN B 1 100 ? -4.133 11.508 -5.035 1 93.25 100 ASN B C 1
ATOM 2656 O O . ASN B 1 100 ? -3.615 10.492 -4.566 1 93.25 100 ASN B O 1
ATOM 2660 N N . HIS B 1 101 ? -5.391 11.461 -5.367 1 90 101 HIS B N 1
ATOM 2661 C CA . HIS B 1 101 ? -6.207 10.25 -5.402 1 90 101 HIS B CA 1
ATOM 2662 C C . HIS B 1 101 ? -7.367 10.398 -6.379 1 90 101 HIS B C 1
ATOM 2664 O O . HIS B 1 101 ? -8.523 10.156 -6.02 1 90 101 HIS B O 1
ATOM 2670 N N . GLU B 1 102 ? -7.141 10.656 -7.469 1 84 102 GLU B N 1
ATOM 2671 C CA . GLU B 1 102 ? -8.078 11.125 -8.484 1 84 102 GLU B CA 1
ATOM 2672 C C . GLU B 1 102 ? -9.109 10.047 -8.812 1 84 102 GLU B C 1
ATOM 2674 O O . GLU B 1 102 ? -10.273 10.359 -9.078 1 84 102 GLU B O 1
ATOM 2679 N N . TYR B 1 103 ? -8.734 8.867 -8.719 1 78.88 103 TYR B N 1
ATOM 2680 C CA . TYR B 1 103 ? -9.656 7.805 -9.102 1 78.88 103 TYR B CA 1
ATOM 2681 C C . TYR B 1 103 ? -10.867 7.781 -8.172 1 78.88 103 TYR B C 1
ATOM 2683 O O . TYR B 1 103 ? -12.008 7.641 -8.625 1 78.88 103 TYR B O 1
ATOM 2691 N N . GLY B 1 104 ? -10.672 8.039 -6.941 1 84.62 104 GLY B N 1
ATOM 2692 C CA . GLY B 1 104 ? -11.734 7.969 -5.957 1 84.62 104 GLY B CA 1
ATOM 2693 C C . GLY B 1 104 ? -12.625 9.195 -5.953 1 84.62 104 GLY B C 1
ATOM 2694 O O . GLY B 1 104 ? -13.695 9.195 -5.336 1 84.62 104 GLY B O 1
ATOM 2695 N N . LEU B 1 105 ? -12.242 10.148 -6.676 1 91.25 105 LEU B N 1
ATOM 2696 C CA . LEU B 1 105 ? -13 11.398 -6.66 1 91.25 105 LEU B CA 1
ATOM 2697 C C . LEU B 1 105 ? -14.297 11.25 -7.445 1 91.25 105 LEU B C 1
ATOM 2699 O O . LEU B 1 105 ? -15.289 11.93 -7.148 1 91.25 105 LEU B O 1
ATOM 2703 N N . THR B 1 106 ? -14.203 10.375 -8.461 1 89.5 106 THR B N 1
ATOM 2704 C CA . THR B 1 106 ? -15.344 10.352 -9.383 1 89.5 106 THR B CA 1
ATOM 2705 C C . THR B 1 106 ? -15.867 8.922 -9.547 1 89.5 106 THR B C 1
ATOM 2707 O O . THR B 1 106 ? -16.844 8.703 -10.258 1 89.5 106 THR B O 1
ATOM 2710 N N . THR B 1 107 ? -15.258 8.047 -9.016 1 83.31 107 THR B N 1
ATOM 2711 C CA . THR B 1 107 ? -15.656 6.645 -9.117 1 83.31 107 THR B CA 1
ATOM 2712 C C . THR B 1 107 ? -16.031 6.094 -7.746 1 83.31 107 THR B C 1
ATOM 2714 O O . THR B 1 107 ? -15.336 6.332 -6.758 1 83.31 107 THR B O 1
ATOM 2717 N N . ARG B 1 108 ? -17.141 5.395 -7.77 1 83.56 108 ARG B N 1
ATOM 2718 C CA . ARG B 1 108 ? -17.609 4.816 -6.512 1 83.56 108 ARG B CA 1
ATOM 2719 C C . ARG B 1 108 ? -16.656 3.717 -6.035 1 83.56 108 ARG B C 1
ATOM 2721 O O . ARG B 1 108 ? -16.359 2.789 -6.785 1 83.56 108 ARG B O 1
ATOM 2728 N N . MET B 1 109 ? -16.266 3.91 -4.816 1 82.06 109 MET B N 1
ATOM 2729 C CA . MET B 1 109 ? -15.398 2.959 -4.133 1 82.06 109 MET B CA 1
ATOM 2730 C C . MET B 1 109 ? -16.109 2.324 -2.943 1 82.06 109 MET B C 1
ATOM 2732 O O . MET B 1 109 ? -17.188 2.77 -2.551 1 82.06 109 MET B O 1
ATOM 2736 N N . LYS B 1 110 ? -15.445 1.262 -2.436 1 81.38 110 LYS B N 1
ATOM 2737 C CA . LYS B 1 110 ? -15.891 0.788 -1.127 1 81.38 110 LYS B CA 1
ATOM 2738 C C . LYS B 1 110 ? -15.836 1.906 -0.09 1 81.38 110 LYS B C 1
ATOM 2740 O O . LYS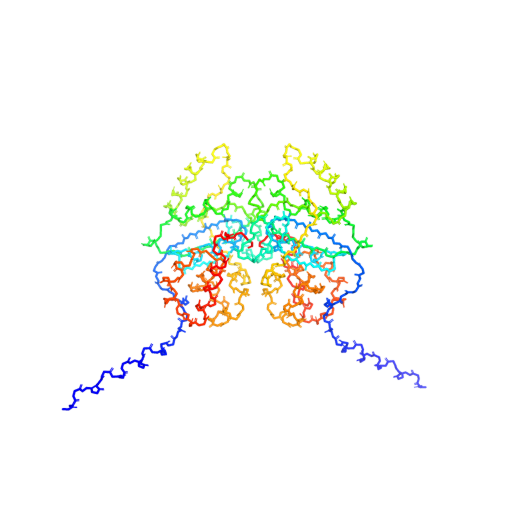 B 1 110 ? -14.938 2.752 -0.126 1 81.38 110 LYS B O 1
ATOM 2745 N N . ARG B 1 111 ? -16.75 1.865 0.819 1 88.69 111 ARG B N 1
ATOM 2746 C CA . ARG B 1 111 ? -16.844 2.92 1.823 1 88.69 111 ARG B CA 1
ATOM 2747 C C . ARG B 1 111 ? -15.523 3.09 2.564 1 88.69 111 ARG B C 1
ATOM 2749 O O . ARG B 1 111 ? -15.141 4.207 2.912 1 88.69 111 ARG B O 1
ATOM 2756 N N . GLN B 1 112 ? -14.883 2.041 2.785 1 87.75 112 GLN B N 1
ATOM 2757 C CA . GLN B 1 112 ? -13.602 2.031 3.48 1 87.75 112 GLN B CA 1
ATOM 2758 C C . GLN B 1 112 ? -12.594 2.941 2.785 1 87.75 112 GLN B C 1
ATOM 2760 O O . GLN B 1 112 ? -11.734 3.533 3.438 1 87.75 112 GLN B O 1
ATOM 2765 N N . TYR B 1 113 ? -12.789 3.148 1.47 1 89.5 113 TYR B N 1
ATOM 2766 C CA . TYR B 1 113 ? -11.773 3.84 0.69 1 89.5 113 TYR B CA 1
ATOM 2767 C C . TYR B 1 113 ? -12.344 5.078 0.013 1 89.5 113 TYR B C 1
ATOM 2769 O O . TYR B 1 113 ? -11.742 5.625 -0.912 1 89.5 113 TYR B O 1
ATOM 2777 N N . MET B 1 114 ? -13.484 5.449 0.387 1 93.06 114 MET B N 1
ATOM 2778 C CA . MET B 1 114 ? -14.148 6.531 -0.334 1 93.06 114 MET B CA 1
ATOM 2779 C C . MET B 1 114 ? -13.43 7.855 -0.117 1 93.06 114 MET B C 1
ATOM 2781 O O . MET B 1 114 ? -12.703 8.016 0.862 1 93.06 114 MET B O 1
ATOM 2785 N N . SER B 1 115 ? -13.578 8.758 -1.089 1 97.06 115 SER B N 1
ATOM 2786 C CA . SER B 1 115 ? -13.102 10.133 -0.972 1 97.06 115 SER B CA 1
ATOM 2787 C C . SER B 1 115 ? -13.93 10.922 0.034 1 97.06 115 SER B C 1
ATOM 2789 O O . SER B 1 115 ? -15.156 11.023 -0.102 1 97.06 115 SER B O 1
ATOM 2791 N N . LEU B 1 116 ? -13.234 11.477 1.079 1 98.44 116 LEU B N 1
ATOM 2792 C CA . LEU B 1 116 ? -13.961 12.047 2.207 1 98.44 116 LEU B CA 1
ATOM 2793 C C . LEU B 1 116 ? -13.195 13.234 2.791 1 98.44 116 LEU B C 1
ATOM 2795 O O . LEU B 1 116 ? -11.977 13.18 2.955 1 98.44 116 LEU B O 1
ATOM 2799 N N . ILE B 1 117 ? -13.867 14.359 2.98 1 98.88 117 ILE B N 1
ATOM 2800 C CA . ILE B 1 117 ? -13.352 15.5 3.727 1 98.88 117 ILE B CA 1
ATOM 2801 C C . ILE B 1 117 ? -14.141 15.672 5.02 1 98.88 117 ILE B C 1
ATOM 2803 O O . ILE B 1 117 ? -15.359 15.859 4.988 1 98.88 117 ILE B O 1
ATOM 2807 N N . LEU B 1 118 ? -13.477 15.562 6.141 1 98.88 118 LEU B N 1
ATOM 2808 C CA . LEU B 1 118 ? -14.094 15.797 7.441 1 98.88 118 LEU B CA 1
ATOM 2809 C C . LEU B 1 118 ? -13.664 17.141 8.016 1 98.88 118 LEU B C 1
ATOM 2811 O O . LEU B 1 118 ? -12.5 17.312 8.398 1 98.88 118 LEU B O 1
ATOM 2815 N N . TYR B 1 119 ? -14.539 18.094 8.102 1 98.88 119 TYR B N 1
ATOM 2816 C CA . TYR B 1 119 ? -14.188 19.438 8.562 1 98.88 119 TYR B CA 1
ATOM 2817 C C . TYR B 1 119 ? -14.312 19.547 10.078 1 98.88 119 TYR B C 1
ATOM 2819 O O . TYR B 1 119 ? -15.203 18.938 10.68 1 98.88 119 TYR B O 1
ATOM 2827 N N . HIS B 1 120 ? -13.414 20.344 10.68 1 98.75 120 HIS B N 1
ATOM 2828 C CA . HIS B 1 120 ? -13.336 20.453 12.125 1 98.75 120 HIS B CA 1
ATOM 2829 C C . HIS B 1 120 ? -14.008 21.734 12.609 1 98.75 120 HIS B C 1
ATOM 2831 O O . HIS B 1 120 ? -14.203 21.922 13.812 1 98.75 120 HIS B O 1
ATOM 2837 N N . ASN B 1 121 ? -14.281 22.672 11.742 1 98.5 121 ASN B N 1
ATOM 2838 C CA . ASN B 1 121 ? -15 23.906 12.062 1 98.5 121 ASN B CA 1
ATOM 2839 C C . ASN B 1 121 ? -15.703 24.469 10.836 1 98.5 121 ASN B C 1
ATOM 2841 O O . ASN B 1 121 ? -15.555 23.953 9.727 1 98.5 121 ASN B O 1
ATOM 2845 N N . GLU B 1 122 ? -16.484 25.453 11.062 1 98.5 122 GLU B N 1
ATOM 2846 C CA . GLU B 1 122 ? -17.312 26.016 10.008 1 98.5 122 GLU B CA 1
ATOM 2847 C C . GLU B 1 122 ? -16.469 26.641 8.906 1 98.5 122 GLU B C 1
ATOM 2849 O O . GLU B 1 122 ? -16.828 26.594 7.734 1 98.5 122 GLU B O 1
ATOM 2854 N N . GLN B 1 123 ? -15.383 27.203 9.242 1 98.62 123 GLN B N 1
ATOM 2855 C CA . GLN B 1 123 ? -14.477 27.766 8.242 1 98.62 123 GLN B CA 1
ATOM 2856 C C . GLN B 1 123 ? -13.969 26.688 7.289 1 98.62 123 GLN B C 1
ATOM 2858 O O . GLN B 1 123 ? -13.969 26.875 6.07 1 98.62 123 GLN B O 1
ATOM 2863 N N . GLN B 1 124 ? -13.508 25.562 7.789 1 98.81 124 GLN B N 1
ATOM 2864 C CA . GLN B 1 124 ? -13.078 24.438 6.965 1 98.81 124 GLN B CA 1
ATOM 2865 C C . GLN B 1 124 ? -14.211 23.953 6.062 1 98.81 124 GLN B C 1
ATOM 2867 O O . GLN B 1 124 ? -13.977 23.625 4.898 1 98.81 124 GLN B O 1
ATOM 2872 N N . ARG B 1 125 ? -15.398 23.906 6.617 1 98.81 125 ARG B N 1
ATOM 2873 C CA . ARG B 1 125 ? -16.531 23.484 5.812 1 98.81 125 ARG B CA 1
ATOM 2874 C C . ARG B 1 125 ? -16.688 24.359 4.578 1 98.81 125 ARG B C 1
ATOM 2876 O O . ARG B 1 125 ? -16.781 23.859 3.457 1 98.81 125 ARG B O 1
ATOM 2883 N N . GLN B 1 126 ? -16.703 25.594 4.816 1 98.81 126 GLN B N 1
ATOM 2884 C CA . GLN B 1 126 ? -16.906 26.562 3.734 1 98.81 126 GLN B CA 1
ATOM 2885 C C . GLN B 1 126 ? -15.805 26.453 2.689 1 98.81 126 GLN B C 1
ATOM 2887 O O . GLN B 1 126 ? -16.078 26.438 1.487 1 98.81 126 GLN B O 1
ATOM 2892 N N . ILE B 1 127 ? -14.594 26.375 3.162 1 98.88 127 ILE B N 1
ATOM 2893 C CA . ILE B 1 127 ? -13.453 26.297 2.258 1 98.88 127 ILE B CA 1
ATOM 2894 C C . ILE B 1 127 ? -13.523 24.984 1.464 1 98.88 127 ILE B C 1
ATOM 2896 O O . ILE B 1 127 ? -13.273 24.984 0.256 1 98.88 127 ILE B O 1
ATOM 2900 N N . ALA B 1 128 ? -13.844 23.859 2.088 1 98.88 128 ALA B N 1
ATOM 2901 C CA . ALA B 1 128 ? -13.93 22.562 1.437 1 98.88 128 ALA B CA 1
ATOM 2902 C C . ALA B 1 128 ? -15.008 22.562 0.354 1 98.88 128 ALA B C 1
ATOM 2904 O O . ALA B 1 128 ? -14.781 22.078 -0.758 1 98.88 128 ALA B O 1
ATOM 2905 N N . GLU B 1 129 ? -16.156 23.094 0.684 1 98.81 129 GLU B N 1
ATOM 2906 C CA . GLU B 1 129 ? -17.266 23.156 -0.273 1 98.81 129 GLU B CA 1
ATOM 2907 C C . GLU B 1 129 ? -16.906 24.031 -1.47 1 98.81 129 GLU B C 1
ATOM 2909 O O . GLU B 1 129 ? -17.203 23.672 -2.613 1 98.81 129 GLU B O 1
ATOM 2914 N N . ALA B 1 130 ? -16.344 25.125 -1.172 1 98.81 130 ALA B N 1
ATOM 2915 C CA . ALA B 1 130 ? -15.922 26 -2.256 1 98.81 130 ALA B CA 1
ATOM 2916 C C . ALA B 1 130 ? -14.883 25.328 -3.145 1 98.81 130 ALA B C 1
ATOM 2918 O O . ALA B 1 130 ? -14.953 25.422 -4.371 1 98.81 130 ALA B O 1
ATOM 2919 N N . SER B 1 131 ? -13.953 24.703 -2.518 1 98.75 131 SER B N 1
ATOM 2920 C CA . SER B 1 131 ? -12.906 24.016 -3.266 1 98.75 131 SER B CA 1
ATOM 2921 C C . SER B 1 131 ? -13.492 22.891 -4.113 1 98.75 131 SER B C 1
ATOM 2923 O O . SER B 1 131 ? -13.031 22.641 -5.23 1 98.75 131 SER B O 1
ATOM 2925 N N . ARG B 1 132 ? -14.484 22.141 -3.568 1 98.56 132 ARG B N 1
ATOM 2926 C CA . ARG B 1 132 ? -15.148 21.109 -4.348 1 98.56 132 ARG B CA 1
ATOM 2927 C C . ARG B 1 132 ? -15.82 21.688 -5.582 1 98.56 132 ARG B C 1
ATOM 2929 O O . ARG B 1 132 ? -15.758 21.109 -6.668 1 98.56 132 ARG B O 1
ATOM 2936 N N . ALA B 1 133 ? -16.484 22.797 -5.406 1 98.31 133 ALA B N 1
ATOM 2937 C CA . ALA B 1 133 ? -17.141 23.453 -6.527 1 98.31 133 ALA B CA 1
ATOM 2938 C C . ALA B 1 133 ? -16.141 23.812 -7.621 1 98.31 133 ALA B C 1
ATOM 2940 O O . ALA B 1 133 ? -16.406 23.609 -8.805 1 98.31 133 ALA B O 1
ATOM 2941 N N . GLU B 1 134 ? -15.047 24.328 -7.23 1 98.38 134 GLU B N 1
ATOM 2942 C CA . GLU B 1 134 ? -14 24.672 -8.188 1 98.38 134 GLU B CA 1
ATOM 2943 C C . GLU B 1 134 ? -13.477 23.438 -8.906 1 98.38 134 GLU B C 1
ATOM 2945 O O . GLU B 1 134 ? -13.305 23.453 -10.133 1 98.38 134 GLU B O 1
ATOM 2950 N N . GLU B 1 135 ? -13.195 22.359 -8.148 1 98.06 135 GLU B N 1
ATOM 2951 C CA . GLU B 1 135 ? -12.68 21.125 -8.734 1 98.06 135 GLU B CA 1
ATOM 2952 C C . GLU B 1 135 ? -13.695 20.5 -9.672 1 98.06 135 GLU B C 1
ATOM 2954 O O . GLU B 1 135 ? -13.32 19.922 -10.695 1 98.06 135 GLU B O 1
ATOM 2959 N N . GLN B 1 136 ? -14.969 20.625 -9.328 1 97.62 136 GLN B N 1
ATOM 2960 C CA . GLN B 1 136 ? -16.031 20.078 -10.172 1 97.62 136 GLN B CA 1
ATOM 2961 C C . GLN B 1 136 ? -16 20.719 -11.562 1 97.62 136 GLN B C 1
ATOM 2963 O O . GLN B 1 136 ? -16.188 20.016 -12.57 1 97.62 136 GLN B O 1
ATOM 2968 N N . VAL B 1 137 ? -15.758 21.969 -11.633 1 97.62 137 VAL B N 1
ATOM 2969 C CA . VAL B 1 137 ? -15.688 22.672 -12.906 1 97.62 137 VAL B CA 1
ATOM 2970 C C . VAL B 1 137 ? -14.523 22.141 -13.734 1 97.62 137 VAL B C 1
ATOM 2972 O O . VAL B 1 137 ? -14.68 21.859 -14.922 1 97.62 137 VAL B O 1
ATOM 2975 N N . LYS B 1 138 ? -13.422 21.906 -13.094 1 96.06 138 LYS B N 1
ATOM 2976 C CA . LYS B 1 138 ? -12.211 21.469 -13.766 1 96.06 138 LYS B CA 1
ATOM 2977 C C . LYS B 1 138 ? -12.367 20.047 -14.312 1 96.06 138 LYS B C 1
ATOM 2979 O O . LYS B 1 138 ? -11.766 19.703 -15.328 1 96.06 138 LYS B O 1
ATOM 2984 N N . ARG B 1 139 ? -13.148 19.25 -13.688 1 93.38 139 ARG B N 1
ATOM 2985 C CA . ARG B 1 139 ? -13.203 17.828 -14 1 93.38 139 ARG B CA 1
ATOM 2986 C C . ARG B 1 139 ? -14.461 17.484 -14.781 1 93.38 139 ARG B C 1
ATOM 2988 O O . ARG B 1 139 ? -14.695 16.328 -15.133 1 93.38 139 ARG B O 1
ATOM 2995 N N . ALA B 1 140 ? -15.203 18.484 -15.141 1 93.69 140 ALA B N 1
ATOM 2996 C CA . ALA B 1 140 ? -16.375 18.234 -15.969 1 93.69 140 ALA B CA 1
ATOM 2997 C C . ALA B 1 140 ? -15.992 17.562 -17.281 1 93.69 140 ALA B C 1
ATOM 2999 O O . ALA B 1 140 ? -14.977 17.891 -17.875 1 93.69 140 ALA B O 1
ATOM 3000 N N . PRO B 1 141 ? -16.734 16.5 -17.719 1 93.5 141 PRO B N 1
ATOM 3001 C CA . PRO B 1 141 ? -18.109 16.203 -17.266 1 93.5 141 PRO B CA 1
ATOM 3002 C C . PRO B 1 141 ? -18.156 15.156 -16.156 1 93.5 141 PRO B C 1
ATOM 3004 O O . PRO B 1 141 ? -19.234 14.742 -15.742 1 93.5 141 PRO B O 1
ATOM 3007 N N . GLU B 1 142 ? -17.062 14.688 -15.672 1 90.56 142 GLU B N 1
ATOM 3008 C CA . GLU B 1 142 ? -17.094 13.75 -14.547 1 90.56 142 GLU B CA 1
ATOM 3009 C C . GLU B 1 142 ? -17.688 14.406 -13.305 1 90.56 142 GLU B C 1
ATOM 3011 O O . GLU B 1 142 ? -17.531 15.609 -13.094 1 90.56 142 GLU B O 1
ATOM 3016 N N . GLN B 1 143 ? -18.375 13.625 -12.547 1 95.31 143 GLN B N 1
ATOM 3017 C CA . GLN B 1 143 ? -18.984 14.148 -11.328 1 95.31 143 GLN B CA 1
ATOM 3018 C C . GLN B 1 143 ? -18.188 13.742 -10.094 1 95.31 143 GLN B C 1
ATOM 3020 O O . GLN B 1 143 ? -17.922 12.562 -9.875 1 95.31 143 GLN B O 1
ATOM 3025 N N . ILE B 1 144 ? -17.797 14.75 -9.336 1 97.12 144 ILE B N 1
ATOM 3026 C CA . ILE B 1 144 ? -17.094 14.484 -8.078 1 97.12 144 ILE B CA 1
ATOM 3027 C C . ILE B 1 144 ? -18.078 13.906 -7.059 1 97.12 144 ILE B C 1
ATOM 3029 O O . ILE B 1 144 ? -19.156 14.461 -6.84 1 97.12 144 ILE B O 1
ATOM 3033 N N . ILE B 1 145 ? -17.656 12.781 -6.461 1 96.44 145 ILE B N 1
ATOM 3034 C CA . ILE B 1 145 ? -18.562 12.133 -5.512 1 96.44 145 ILE B CA 1
ATOM 3035 C C . ILE B 1 145 ? -17.953 12.188 -4.109 1 96.44 145 ILE B C 1
ATOM 3037 O O . ILE B 1 145 ? -18.422 11.492 -3.199 1 96.44 145 ILE B O 1
ATOM 3041 N N . THR B 1 146 ? -16.969 13.016 -3.889 1 98 146 THR B N 1
ATOM 3042 C CA . THR B 1 146 ? -16.375 13.242 -2.574 1 98 146 THR B CA 1
ATOM 3043 C C . THR B 1 146 ? -17.438 13.688 -1.573 1 98 146 THR B C 1
ATOM 3045 O O . THR B 1 146 ? -18.234 14.586 -1.861 1 98 146 THR B O 1
ATOM 3048 N N . GLU B 1 147 ? -17.406 13.055 -0.429 1 97.88 147 GLU B N 1
ATOM 3049 C CA . GLU B 1 147 ? -18.281 13.469 0.657 1 97.88 147 GLU B CA 1
ATOM 3050 C C . GLU B 1 147 ? -17.609 14.492 1.559 1 97.88 147 GLU B C 1
ATOM 3052 O O . GLU B 1 147 ? -16.422 14.375 1.862 1 97.88 147 GLU B O 1
ATOM 3057 N N . ILE B 1 148 ? -18.344 15.555 1.928 1 98.69 148 ILE B N 1
ATOM 3058 C CA . ILE B 1 148 ? -17.922 16.547 2.912 1 98.69 148 ILE B CA 1
ATOM 3059 C C . ILE B 1 148 ? -18.828 16.484 4.133 1 98.69 148 ILE B C 1
ATOM 3061 O O . ILE B 1 148 ? -20.047 16.688 4.023 1 98.69 148 ILE B O 1
ATOM 3065 N N . ALA B 1 149 ? -18.266 16.172 5.277 1 98.62 149 ALA B N 1
ATOM 3066 C CA . ALA B 1 149 ? -19.047 15.953 6.496 1 98.62 149 ALA B CA 1
ATOM 3067 C C . ALA B 1 149 ? -18.297 16.484 7.723 1 98.62 149 ALA B C 1
ATOM 3069 O O . ALA B 1 149 ? -17.094 16.734 7.664 1 98.62 149 ALA B O 1
ATOM 3070 N N . PRO B 1 150 ? -18.984 16.734 8.852 1 98.38 150 PRO B N 1
ATOM 3071 C CA . PRO B 1 150 ? -18.281 17.141 10.07 1 98.38 150 PRO B CA 1
ATOM 3072 C C . PRO B 1 150 ? -17.375 16.047 10.633 1 98.38 150 PRO B C 1
ATOM 3074 O O . PRO B 1 150 ? -17.734 14.867 10.586 1 98.38 150 PRO B O 1
ATOM 3077 N N . ALA B 1 151 ? -16.297 16.609 11.211 1 97.75 151 ALA B N 1
ATOM 3078 C CA . ALA B 1 151 ? -15.391 15.664 11.852 1 97.75 151 ALA B CA 1
ATOM 3079 C C . ALA B 1 151 ? -16.016 15.086 13.125 1 97.75 151 ALA B C 1
ATOM 3081 O O . ALA B 1 151 ? -16.516 15.836 13.969 1 97.75 151 ALA B O 1
ATOM 3082 N N . GLY B 1 152 ? -16.203 13.836 13.242 1 94.19 152 GLY B N 1
ATOM 3083 C CA . GLY B 1 152 ? -16.609 13.094 14.43 1 94.19 152 GLY B CA 1
ATOM 3084 C C . GLY B 1 152 ? -15.453 12.391 15.109 1 94.19 152 GLY B C 1
ATOM 3085 O O . GLY B 1 152 ? -14.312 12.867 15.062 1 94.19 152 GLY B O 1
ATOM 3086 N N . PRO B 1 153 ? -15.773 11.352 15.797 1 93.75 153 PRO B N 1
ATOM 3087 C CA . PRO B 1 153 ? -14.695 10.602 16.453 1 93.75 153 PRO B CA 1
ATOM 3088 C C . PRO B 1 153 ? -13.688 10.039 15.453 1 93.75 153 PRO B C 1
ATOM 3090 O O . PRO B 1 153 ? -14.055 9.633 14.352 1 93.75 153 PRO B O 1
ATOM 3093 N N . PHE B 1 154 ? -12.469 10.094 15.852 1 95.19 154 PHE B N 1
ATOM 3094 C CA . PHE B 1 154 ? -11.359 9.477 15.133 1 95.19 154 PHE B CA 1
ATOM 3095 C C . PHE B 1 154 ? -10.867 8.234 15.875 1 95.19 154 PHE B C 1
ATOM 3097 O O . PHE B 1 154 ? -10.484 8.32 17.047 1 95.19 154 PHE B O 1
ATOM 3104 N N . TYR B 1 155 ? -10.898 7.121 15.258 1 93.81 155 TYR B N 1
ATOM 3105 C CA . TYR B 1 155 ? -10.398 5.871 15.828 1 93.81 155 TYR B CA 1
ATOM 3106 C C . TYR B 1 155 ? -9.055 5.496 15.211 1 93.81 155 TYR B C 1
ATOM 3108 O O . TYR B 1 155 ? -8.984 5.066 14.062 1 93.81 155 TYR B O 1
ATOM 3116 N N . PRO B 1 156 ? -7.992 5.609 15.992 1 94 156 PRO B N 1
ATOM 3117 C CA . PRO B 1 156 ? -6.672 5.312 15.43 1 94 156 PRO B CA 1
ATOM 3118 C C . PRO B 1 156 ? -6.555 3.871 14.93 1 94 156 PRO B C 1
ATOM 3120 O O . PRO B 1 156 ? -7.051 2.947 15.586 1 94 156 PRO B O 1
ATOM 3123 N N . ALA B 1 157 ? -5.988 3.742 13.711 1 91.19 157 ALA B N 1
ATOM 3124 C CA . ALA B 1 157 ? -5.68 2.402 13.219 1 91.19 157 ALA B CA 1
ATOM 3125 C C . ALA B 1 157 ? -4.605 1.737 14.078 1 91.19 157 ALA B C 1
ATOM 3127 O O . ALA B 1 157 ? -3.9 2.412 14.836 1 91.19 157 ALA B O 1
ATOM 3128 N N . GLU B 1 158 ? -4.5 0.518 13.938 1 87.25 158 GLU B N 1
ATOM 3129 C CA . GLU B 1 158 ? -3.475 -0.243 14.648 1 87.25 158 GLU B CA 1
ATOM 3130 C C . GLU B 1 158 ? -2.078 0.277 14.32 1 87.25 158 GLU B C 1
ATOM 3132 O O . GLU B 1 158 ? -1.858 0.852 13.25 1 87.25 158 GLU B O 1
ATOM 3137 N N . ASN B 1 159 ? -1.154 -0.071 15.203 1 90.06 159 ASN B N 1
ATOM 3138 C CA . ASN B 1 159 ? 0.206 0.449 15.102 1 90.06 159 ASN B CA 1
ATOM 3139 C C . ASN B 1 159 ? 0.876 0.029 13.797 1 90.06 159 ASN B C 1
ATOM 3141 O O . ASN B 1 159 ? 1.633 0.802 13.211 1 90.06 159 ASN B O 1
ATOM 3145 N N . TYR B 1 160 ? 0.642 -1.104 13.297 1 85.94 160 TYR B N 1
ATOM 3146 C CA . TYR B 1 160 ? 1.354 -1.577 12.117 1 85.94 160 TYR B CA 1
ATOM 3147 C C . TYR B 1 160 ? 0.912 -0.814 10.875 1 85.94 160 TYR B C 1
ATOM 3149 O O . TYR B 1 160 ? 1.581 -0.861 9.836 1 85.94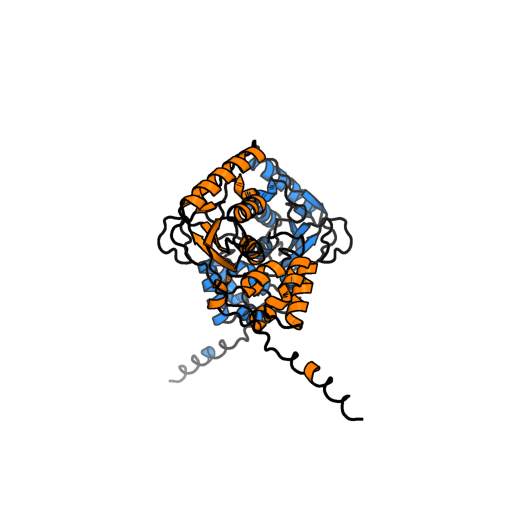 160 TYR B O 1
ATOM 3157 N N . HIS B 1 161 ? -0.191 -0.095 10.969 1 89.69 161 HIS B N 1
ATOM 3158 C CA . HIS B 1 161 ? -0.652 0.731 9.859 1 89.69 161 HIS B CA 1
ATOM 3159 C C . HIS B 1 161 ? -0.01 2.115 9.898 1 89.69 161 HIS B C 1
ATOM 3161 O O . HIS B 1 161 ? 0.023 2.816 8.883 1 89.69 161 HIS B O 1
ATOM 3167 N N . GLN B 1 162 ? 0.446 2.506 11.039 1 95.44 162 GLN B N 1
ATOM 3168 C CA . GLN B 1 162 ? 1.027 3.832 11.219 1 95.44 162 GLN B CA 1
ATOM 3169 C C . GLN B 1 162 ? 2.439 3.896 10.641 1 95.44 162 GLN B C 1
ATOM 3171 O O . GLN B 1 162 ? 3.297 3.086 10.992 1 95.44 162 GLN B O 1
ATOM 3176 N N . LYS B 1 163 ? 2.652 4.945 9.828 1 97.12 163 LYS B N 1
ATOM 3177 C CA . LYS B 1 163 ? 3.99 5.098 9.266 1 97.12 163 LYS B CA 1
ATOM 3178 C C . LYS B 1 163 ? 4.473 3.797 8.625 1 97.12 163 LYS B C 1
ATOM 3180 O O . LYS B 1 163 ? 5.586 3.342 8.898 1 97.12 163 LYS B O 1
ATOM 3185 N N . TYR B 1 164 ? 3.631 3.283 7.875 1 92.56 164 TYR B N 1
ATOM 3186 C CA . TYR B 1 164 ? 3.848 1.95 7.324 1 92.56 164 TYR B CA 1
ATOM 3187 C C . TYR B 1 164 ? 5.156 1.886 6.547 1 92.56 164 TYR B C 1
ATOM 3189 O O . TYR B 1 164 ? 5.922 0.928 6.684 1 92.56 164 TYR B O 1
ATOM 3197 N N . ARG B 1 165 ? 5.441 2.904 5.754 1 93.56 165 ARG B N 1
ATOM 3198 C CA . ARG B 1 165 ? 6.645 2.924 4.934 1 93.56 165 ARG B CA 1
ATOM 3199 C C . ARG B 1 165 ? 7.898 2.99 5.797 1 93.56 165 ARG B C 1
ATOM 3201 O O . ARG B 1 165 ? 8.867 2.273 5.551 1 93.56 165 ARG B O 1
ATOM 3208 N N . LEU B 1 166 ? 7.871 3.746 6.746 1 95.56 166 LEU B N 1
ATOM 3209 C CA . LEU B 1 166 ? 9.008 3.871 7.652 1 95.56 166 LEU B CA 1
ATOM 3210 C C . LEU B 1 166 ? 9.258 2.566 8.398 1 95.56 166 LEU B C 1
ATOM 3212 O O . LEU B 1 166 ? 10.406 2.154 8.578 1 95.56 166 LEU B O 1
ATOM 3216 N N . GLN B 1 167 ? 8.219 1.92 8.844 1 91.19 167 GLN B N 1
ATOM 3217 C CA . GLN B 1 167 ? 8.367 0.685 9.609 1 91.19 167 GLN B CA 1
ATOM 3218 C C . GLN B 1 167 ? 9.055 -0.395 8.773 1 91.19 167 GLN B C 1
ATOM 3220 O O . GLN B 1 167 ? 9.68 -1.304 9.32 1 91.19 167 GLN B O 1
ATOM 3225 N N . GLY B 1 168 ? 8.945 -0.296 7.52 1 86.81 168 GLY B N 1
ATOM 3226 C CA . GLY B 1 168 ? 9.648 -1.224 6.645 1 86.81 168 GLY B CA 1
ATOM 3227 C C . GLY B 1 168 ? 11.156 -1.053 6.684 1 86.81 168 GLY B C 1
ATOM 3228 O O . GLY B 1 168 ? 11.898 -1.936 6.246 1 86.81 168 GLY B O 1
ATOM 3229 N N . HIS B 1 169 ? 11.555 0.056 7.094 1 90.56 169 HIS B N 1
ATOM 3230 C CA . HIS B 1 169 ? 12.977 0.343 7.301 1 90.56 169 HIS B CA 1
ATOM 3231 C C . HIS B 1 169 ? 13.367 0.148 8.766 1 90.56 169 HIS B C 1
ATOM 3233 O O . HIS B 1 169 ? 13.648 1.119 9.469 1 90.56 169 HIS B O 1
ATOM 3239 N N . THR B 1 170 ? 13.5 -1.057 9.125 1 86.69 170 THR B N 1
ATOM 3240 C CA . THR B 1 170 ? 13.555 -1.489 10.516 1 86.69 170 THR B CA 1
ATOM 3241 C C . THR B 1 170 ? 14.734 -0.846 11.234 1 86.69 170 THR B C 1
ATOM 3243 O O . THR B 1 170 ? 14.586 -0.333 12.352 1 86.69 170 THR B O 1
ATOM 3246 N N . ASP B 1 171 ? 15.906 -0.909 10.617 1 89 171 ASP B N 1
ATOM 3247 C CA . ASP B 1 171 ? 17.094 -0.375 11.273 1 89 171 ASP B CA 1
ATOM 3248 C C . ASP B 1 171 ? 16.984 1.136 11.469 1 89 171 ASP B C 1
ATOM 3250 O O . ASP B 1 171 ? 17.391 1.662 12.508 1 89 171 ASP B O 1
ATOM 3254 N N . LEU B 1 172 ? 16.453 1.787 10.5 1 94.56 172 LEU B N 1
ATOM 3255 C CA . LEU B 1 172 ? 16.234 3.225 10.625 1 94.56 172 LEU B CA 1
ATOM 3256 C C . LEU B 1 172 ? 15.211 3.531 11.711 1 94.56 172 LEU B C 1
ATOM 3258 O O . LEU B 1 172 ? 15.438 4.402 12.555 1 94.56 172 LEU B O 1
ATOM 3262 N N . ALA B 1 173 ? 14.086 2.803 11.695 1 94.44 173 ALA B N 1
ATOM 3263 C CA . ALA B 1 173 ? 13.023 3.002 12.672 1 94.44 173 ALA B CA 1
ATOM 3264 C C . ALA B 1 173 ? 13.547 2.801 14.094 1 94.44 173 ALA B C 1
ATOM 3266 O O . ALA B 1 173 ? 13.289 3.619 14.977 1 94.44 173 ALA B O 1
ATOM 3267 N N . LYS B 1 174 ? 14.273 1.785 14.211 1 91.88 174 LYS B N 1
ATOM 3268 C CA . LYS B 1 174 ? 14.883 1.528 15.516 1 91.88 174 LYS B CA 1
ATOM 3269 C C . LYS B 1 174 ? 15.898 2.609 15.875 1 91.88 174 LYS B C 1
ATOM 3271 O O . LYS B 1 174 ? 15.961 3.055 17.016 1 91.88 174 LYS B O 1
ATOM 3276 N N . GLY B 1 175 ? 16.656 2.977 14.945 1 95.56 175 GLY B N 1
ATOM 3277 C CA . GLY B 1 175 ? 17.734 3.945 15.148 1 95.56 175 GLY B CA 1
ATOM 3278 C C . GLY B 1 175 ? 17.219 5.297 15.617 1 95.56 175 GLY B C 1
ATOM 3279 O O . GLY B 1 175 ? 17.922 6.012 16.328 1 95.56 175 GLY B O 1
ATOM 3280 N N . ILE B 1 176 ? 16.047 5.625 15.273 1 97.19 176 ILE B N 1
ATOM 3281 C CA . ILE B 1 176 ? 15.523 6.918 15.703 1 97.19 176 ILE B CA 1
ATOM 3282 C C . ILE B 1 176 ? 14.711 6.746 16.984 1 97.19 176 ILE B C 1
ATOM 3284 O O . ILE B 1 176 ? 14.047 7.684 17.438 1 97.19 176 ILE B O 1
ATOM 3288 N N . GLY B 1 177 ? 14.656 5.566 17.5 1 96.44 177 GLY B N 1
ATOM 3289 C CA . GLY B 1 177 ? 13.969 5.312 18.766 1 96.44 177 GLY B CA 1
ATOM 3290 C C . GLY B 1 177 ? 12.461 5.262 18.609 1 96.44 177 GLY B C 1
ATOM 3291 O O . GLY B 1 177 ? 11.734 5.684 19.516 1 96.44 177 GLY B O 1
ATOM 3292 N N . LEU B 1 178 ? 11.984 4.781 17.547 1 96.12 178 LEU B N 1
ATOM 3293 C CA . LEU B 1 178 ? 10.547 4.719 17.297 1 96.12 178 LEU B CA 1
ATOM 3294 C C . LEU B 1 178 ? 9.867 3.758 18.266 1 96.12 178 LEU B C 1
ATOM 3296 O O . LEU B 1 178 ? 10.32 2.623 18.438 1 96.12 178 LEU B O 1
ATOM 3300 N N . THR B 1 179 ? 8.891 4.277 18.953 1 95.94 179 THR B N 1
ATOM 3301 C CA . THR B 1 179 ? 8.062 3.49 19.859 1 95.94 179 THR B CA 1
ATOM 3302 C C . THR B 1 179 ? 6.609 3.473 19.391 1 95.94 179 THR B C 1
ATOM 3304 O O . THR B 1 179 ? 6.219 4.258 18.531 1 95.94 179 THR B O 1
ATOM 3307 N N . PRO B 1 180 ? 5.824 2.586 19.922 1 94.31 180 PRO B N 1
ATOM 3308 C CA . PRO B 1 180 ? 4.406 2.553 19.562 1 94.31 180 PRO B CA 1
ATOM 3309 C C . PRO B 1 180 ? 3.713 3.898 19.75 1 94.31 180 PRO B C 1
ATOM 3311 O O . PRO B 1 180 ? 2.902 4.309 18.922 1 94.31 180 PRO B O 1
ATOM 3314 N N . ASP B 1 181 ? 4.051 4.543 20.766 1 96.88 181 ASP B N 1
ATOM 3315 C CA . ASP B 1 181 ? 3.449 5.855 21 1 96.88 181 ASP B CA 1
ATOM 3316 C C . ASP B 1 181 ? 3.922 6.867 19.953 1 96.88 181 ASP B C 1
ATOM 3318 O O . ASP B 1 181 ? 3.129 7.676 19.469 1 96.88 181 ASP B O 1
ATOM 3322 N N . LEU B 1 182 ? 5.141 6.793 19.609 1 98 182 LEU B N 1
ATOM 3323 C CA . LEU B 1 182 ? 5.742 7.754 18.688 1 98 182 LEU B CA 1
ATOM 3324 C C . LEU B 1 182 ? 5.207 7.555 17.281 1 98 182 LEU B C 1
ATOM 3326 O O . LEU B 1 182 ? 5.227 8.484 16.469 1 98 182 LEU B O 1
ATOM 3330 N N . LEU B 1 183 ? 4.688 6.41 16.984 1 97.56 183 LEU B N 1
ATOM 3331 C CA . LEU B 1 183 ? 4.055 6.16 15.695 1 97.56 183 LEU B CA 1
ATOM 3332 C C . LEU B 1 183 ? 2.916 7.141 15.453 1 97.56 183 LEU B C 1
ATOM 3334 O O . LEU B 1 183 ? 2.631 7.496 14.305 1 97.56 183 LEU B O 1
ATOM 3338 N N . HIS B 1 184 ? 2.414 7.707 16.531 1 97.62 184 HIS B N 1
ATOM 3339 C CA . HIS B 1 184 ? 1.217 8.531 16.422 1 97.62 184 HIS B CA 1
ATOM 3340 C C . HIS B 1 184 ? 1.55 10.008 16.594 1 97.62 184 HIS B C 1
ATOM 3342 O O . HIS B 1 184 ? 0.748 10.875 16.25 1 97.62 184 HIS B O 1
ATOM 3348 N N . THR B 1 185 ? 2.762 10.273 17.141 1 98.19 185 THR B N 1
ATOM 3349 C CA . THR B 1 185 ? 2.947 11.648 17.594 1 98.19 185 THR B CA 1
ATOM 3350 C C . THR B 1 185 ? 4.25 12.227 17.047 1 98.19 185 THR B C 1
ATOM 3352 O O . THR B 1 185 ? 4.48 13.438 17.125 1 98.19 185 THR B O 1
ATOM 3355 N N . SER B 1 186 ? 5.039 11.453 16.484 1 98.69 186 SER B N 1
ATOM 3356 C CA . SER B 1 186 ? 6.406 11.859 16.156 1 98.69 186 SER B CA 1
ATOM 3357 C C . SER B 1 186 ? 6.445 12.711 14.891 1 98.69 186 SER B C 1
ATOM 3359 O O . SER B 1 186 ? 5.922 12.305 13.852 1 98.69 186 SER B O 1
ATOM 3361 N N . HIS B 1 187 ? 7.133 13.828 15 1 98.81 187 HIS B N 1
ATOM 3362 C CA . HIS B 1 187 ? 7.352 14.688 13.836 1 98.81 187 HIS B CA 1
ATOM 3363 C C . HIS B 1 187 ? 8.336 14.047 12.859 1 98.81 187 HIS B C 1
ATOM 3365 O O . HIS B 1 187 ? 8.039 13.93 11.672 1 98.81 187 HIS B O 1
ATOM 3371 N N . VAL B 1 188 ? 9.453 13.609 13.344 1 98.69 188 VAL B N 1
ATOM 3372 C CA . VAL B 1 188 ? 10.492 13.062 12.469 1 98.69 188 VAL B CA 1
ATOM 3373 C C . VAL B 1 188 ? 9.992 11.766 11.836 1 98.69 188 VAL B C 1
ATOM 3375 O O . VAL B 1 188 ? 10.32 11.461 10.688 1 98.69 188 VAL B O 1
ATOM 3378 N N . ALA B 1 189 ? 9.18 10.977 12.523 1 98.75 189 ALA B N 1
ATOM 3379 C CA . ALA B 1 189 ? 8.625 9.766 11.93 1 98.75 189 ALA B CA 1
ATOM 3380 C C . ALA B 1 189 ? 7.711 10.094 10.758 1 98.75 189 ALA B C 1
ATOM 3382 O O . ALA B 1 189 ? 7.75 9.43 9.719 1 98.75 189 ALA B O 1
ATOM 3383 N N . ALA B 1 190 ? 6.91 11.125 10.945 1 98.81 190 ALA B N 1
ATOM 3384 C CA . ALA B 1 190 ? 6.039 11.539 9.852 1 98.81 190 ALA B CA 1
ATOM 3385 C C . ALA B 1 190 ? 6.855 11.969 8.633 1 98.81 190 ALA B C 1
ATOM 3387 O O . ALA B 1 190 ? 6.574 11.555 7.508 1 98.81 190 ALA B O 1
ATOM 3388 N N . ARG B 1 191 ? 7.906 12.727 8.867 1 98.62 191 ARG B N 1
ATOM 3389 C CA . ARG B 1 191 ? 8.758 13.219 7.793 1 98.62 191 ARG B CA 1
ATOM 3390 C C . ARG B 1 191 ? 9.414 12.062 7.043 1 98.62 191 ARG B C 1
ATOM 3392 O O . ARG B 1 191 ? 9.312 11.984 5.816 1 98.62 191 ARG B O 1
ATOM 3399 N N . LEU B 1 192 ? 9.977 11.211 7.809 1 98.38 192 LEU B N 1
ATOM 3400 C CA . LEU B 1 192 ? 10.742 10.125 7.211 1 98.38 192 LEU B CA 1
ATOM 3401 C C . LEU B 1 192 ? 9.82 9.18 6.445 1 98.38 192 LEU B C 1
ATOM 3403 O O . LEU B 1 192 ? 10.203 8.633 5.41 1 98.38 192 LEU B O 1
ATOM 3407 N N . ASN B 1 193 ? 8.586 8.992 6.934 1 97.94 193 ASN B N 1
ATOM 3408 C CA . ASN B 1 193 ? 7.613 8.141 6.258 1 97.94 193 ASN B CA 1
ATOM 3409 C C . ASN B 1 193 ? 7.359 8.609 4.828 1 97.94 193 ASN B C 1
ATOM 3411 O O . ASN B 1 193 ? 7.137 7.789 3.932 1 97.94 193 ASN B O 1
ATOM 3415 N N . GLY B 1 194 ? 7.414 9.898 4.641 1 97.75 194 GLY B N 1
ATOM 3416 C CA . GLY B 1 194 ? 7.219 10.469 3.316 1 97.75 194 GLY B CA 1
ATOM 3417 C C . GLY B 1 194 ? 8.492 10.523 2.496 1 97.75 194 GLY B C 1
ATOM 3418 O O . GLY B 1 194 ? 8.5 10.133 1.328 1 97.75 194 GLY B O 1
ATOM 3419 N N . TYR B 1 195 ? 9.586 10.914 3.096 1 97.44 195 TYR B N 1
ATOM 3420 C CA . TYR B 1 195 ? 10.844 11.086 2.381 1 97.44 195 TYR B CA 1
ATOM 3421 C C . TYR B 1 195 ? 11.344 9.758 1.822 1 97.44 195 TYR B C 1
ATOM 3423 O O . TYR B 1 195 ? 11.891 9.711 0.717 1 97.44 195 TYR B O 1
ATOM 3431 N N . LEU B 1 196 ? 11.117 8.742 2.523 1 95.25 196 LEU B N 1
ATOM 3432 C CA . LEU B 1 196 ? 11.641 7.438 2.139 1 95.25 196 LEU B CA 1
ATOM 3433 C C . LEU B 1 196 ? 11.031 6.977 0.819 1 95.25 196 LEU B C 1
ATOM 3435 O O . LEU B 1 196 ? 11.602 6.121 0.134 1 95.25 196 LEU B O 1
ATOM 3439 N N . ILE B 1 197 ? 9.875 7.57 0.482 1 92.31 197 ILE B N 1
ATOM 3440 C CA . ILE B 1 197 ? 9.273 7.168 -0.784 1 92.31 197 ILE B CA 1
ATOM 3441 C C . ILE B 1 197 ? 9.352 8.32 -1.782 1 92.31 197 ILE B C 1
ATOM 3443 O O . ILE B 1 197 ? 8.641 8.32 -2.795 1 92.31 197 ILE B O 1
ATOM 3447 N N . GLY B 1 198 ? 10.117 9.312 -1.42 1 93.25 198 GLY B N 1
ATOM 3448 C CA . GLY B 1 198 ? 10.477 10.344 -2.385 1 93.25 198 GLY B CA 1
ATOM 3449 C C . GLY B 1 198 ? 9.57 11.555 -2.334 1 93.25 198 GLY B C 1
ATOM 3450 O O . GLY B 1 198 ? 9.727 12.484 -3.123 1 93.25 198 GLY B O 1
ATOM 3451 N N . VAL B 1 199 ? 8.656 11.555 -1.438 1 95.25 199 VAL B N 1
ATOM 3452 C CA . VAL B 1 199 ? 7.738 12.688 -1.325 1 95.25 199 VAL B CA 1
ATOM 3453 C C . VAL B 1 199 ? 8.516 13.953 -0.983 1 95.25 199 VAL B C 1
ATOM 3455 O O . VAL B 1 199 ? 9.445 13.914 -0.174 1 95.25 199 VAL B O 1
ATOM 3458 N N . SER B 1 200 ? 8.148 15.062 -1.595 1 95.38 200 SER B N 1
ATOM 3459 C CA . SER B 1 200 ? 8.68 16.406 -1.4 1 95.38 200 SER B CA 1
ATOM 3460 C C . SER B 1 200 ? 10.102 16.531 -1.939 1 95.38 200 SER B C 1
ATOM 3462 O O . SER B 1 200 ? 10.641 17.641 -2.029 1 95.38 200 SER B O 1
ATOM 3464 N N . GLY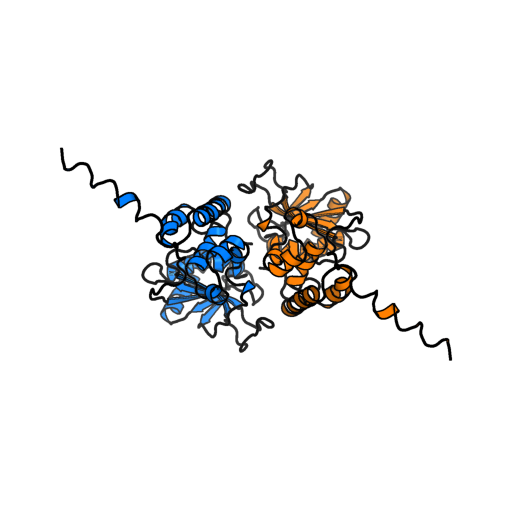 B 1 201 ? 10.867 15.461 -2.148 1 95 201 GLY B N 1
ATOM 3465 C CA . GLY B 1 201 ? 12.062 15.469 -2.975 1 95 201 GLY B CA 1
ATOM 3466 C C . GLY B 1 201 ? 13.328 15.734 -2.186 1 95 201 GLY B C 1
ATOM 3467 O O . GLY B 1 201 ? 13.273 16 -0.982 1 95 201 GLY B O 1
ATOM 3468 N N . LEU B 1 202 ? 14.414 15.719 -2.943 1 96.38 202 LEU B N 1
ATOM 3469 C CA . LEU B 1 202 ? 15.75 15.789 -2.359 1 96.38 202 LEU B CA 1
ATOM 3470 C C . LEU B 1 202 ? 16.031 17.188 -1.814 1 96.38 202 LEU B C 1
ATOM 3472 O O . LEU B 1 202 ? 16.594 17.328 -0.726 1 96.38 202 LEU B O 1
ATOM 3476 N N . LYS B 1 203 ? 15.656 18.125 -2.531 1 97.44 203 LYS B N 1
ATOM 3477 C CA . LYS B 1 203 ? 15.945 19.484 -2.115 1 97.44 203 LYS B CA 1
ATOM 3478 C C . LYS B 1 203 ? 15.344 19.797 -0.745 1 97.44 203 LYS B C 1
ATOM 3480 O O . LYS B 1 203 ? 16.047 20.266 0.151 1 97.44 203 LYS B O 1
ATOM 3485 N N . GLN B 1 204 ? 14.086 19.484 -0.642 1 97.5 204 GLN B N 1
ATOM 3486 C CA . GLN B 1 204 ? 13.453 19.75 0.649 1 97.5 204 GLN B CA 1
ATOM 3487 C C . GLN B 1 204 ? 14.094 18.906 1.749 1 97.5 204 GLN B C 1
ATOM 3489 O O . GLN B 1 204 ? 14.281 19.375 2.873 1 97.5 204 GLN B O 1
ATOM 3494 N N . PHE B 1 205 ? 14.414 17.672 1.462 1 98.19 205 PHE B N 1
ATOM 3495 C CA . PHE B 1 205 ? 15.047 16.812 2.459 1 98.19 205 PHE B CA 1
ATOM 3496 C C . PHE B 1 205 ? 16.375 17.406 2.928 1 98.19 205 PHE B C 1
ATOM 3498 O O . PHE B 1 205 ? 16.625 17.484 4.129 1 98.19 205 PHE B O 1
ATOM 3505 N N . GLU B 1 206 ? 17.125 17.844 1.971 1 97.12 206 GLU B N 1
ATOM 3506 C CA . GLU B 1 206 ? 18.422 18.422 2.311 1 97.12 206 GLU B CA 1
ATOM 3507 C C . GLU B 1 206 ? 18.266 19.672 3.166 1 97.12 206 GLU B C 1
ATOM 3509 O O . GLU B 1 206 ? 19.047 19.906 4.086 1 97.12 206 GLU B O 1
ATOM 3514 N N . ASP B 1 207 ? 17.297 20.391 2.869 1 96.81 207 ASP B N 1
ATOM 3515 C CA . ASP B 1 207 ? 17.062 21.625 3.611 1 96.81 207 ASP B CA 1
ATOM 3516 C C . ASP B 1 207 ? 16.656 21.312 5.055 1 96.81 207 ASP B C 1
ATOM 3518 O O . ASP B 1 207 ? 16.922 22.109 5.957 1 96.81 207 ASP B O 1
ATOM 3522 N N . GLU B 1 208 ? 16.062 20.125 5.277 1 96.06 208 GLU B N 1
ATOM 3523 C CA . GLU B 1 208 ? 15.469 19.859 6.582 1 96.06 208 GLU B CA 1
ATOM 3524 C C . GLU B 1 208 ? 16.297 18.844 7.367 1 96.06 208 GLU B C 1
ATOM 3526 O O . GLU B 1 208 ? 16.125 18.719 8.578 1 96.06 208 GLU B O 1
ATOM 3531 N N . ALA B 1 209 ? 17.125 18.188 6.742 1 95.56 209 ALA B N 1
ATOM 3532 C CA . ALA B 1 209 ? 17.797 17.031 7.316 1 95.56 209 ALA B CA 1
ATOM 3533 C C . ALA B 1 209 ? 18.484 17.391 8.633 1 95.56 209 ALA B C 1
ATOM 3535 O O . ALA B 1 209 ? 18.391 16.656 9.617 1 95.56 209 ALA B O 1
ATOM 3536 N N . ASP B 1 210 ? 19.078 18.531 8.711 1 92.62 210 ASP B N 1
ATOM 3537 C CA . ASP B 1 210 ? 19.844 18.953 9.883 1 92.62 210 ASP B CA 1
ATOM 3538 C C . ASP B 1 210 ? 18.906 19.266 11.055 1 92.62 210 ASP B C 1
ATOM 3540 O O . ASP B 1 210 ? 19.312 19.188 12.219 1 92.62 210 ASP B O 1
ATOM 3544 N N . LEU B 1 211 ? 17.75 19.578 10.75 1 94.62 211 LEU B N 1
ATOM 3545 C CA . LEU B 1 211 ? 16.797 19.984 11.781 1 94.62 211 LEU B CA 1
ATOM 3546 C C . LEU B 1 211 ? 16.078 18.766 12.344 1 94.62 211 LEU B C 1
ATOM 3548 O O . LEU B 1 211 ? 15.438 18.859 13.398 1 94.62 211 LEU B O 1
ATOM 3552 N N . LEU B 1 212 ? 16.141 17.594 11.727 1 96.88 212 LEU B N 1
ATOM 3553 C CA . LEU B 1 212 ? 15.352 16.422 12.102 1 96.88 212 LEU B CA 1
ATOM 3554 C C . LEU B 1 212 ? 16.062 15.625 13.188 1 96.88 212 LEU B C 1
ATOM 3556 O O . LEU B 1 212 ? 15.492 14.664 13.719 1 96.88 212 LEU B O 1
ATOM 3560 N N . GLY B 1 213 ? 17.297 16 13.508 1 96.06 213 GLY B N 1
ATOM 3561 C CA . GLY B 1 213 ? 18 15.359 14.602 1 96.06 213 GLY B CA 1
ATOM 3562 C C . GLY B 1 213 ? 18.516 13.977 14.242 1 96.06 213 GLY B C 1
ATOM 3563 O O . GLY B 1 213 ? 18.672 13.125 15.117 1 96.06 213 GLY B O 1
ATOM 3564 N N . LEU B 1 214 ? 18.781 13.688 12.992 1 96.62 214 LEU B N 1
ATOM 3565 C CA . LEU B 1 214 ? 19.266 12.391 12.523 1 96.62 214 LEU B CA 1
ATOM 3566 C C . LEU B 1 214 ? 20.797 12.336 12.562 1 96.62 214 LEU B C 1
ATOM 3568 O O . LEU B 1 214 ? 21.453 13.367 12.453 1 96.62 214 LEU B O 1
ATOM 3572 N N . SER B 1 215 ? 21.328 11.141 12.695 1 95.44 215 SER B N 1
ATOM 3573 C CA . SER B 1 215 ? 22.766 10.945 12.539 1 95.44 215 SER B CA 1
ATOM 3574 C C . SER B 1 215 ? 23.172 11.078 11.078 1 95.44 215 SER B C 1
ATOM 3576 O O . SER B 1 215 ? 22.328 11.039 10.18 1 95.44 215 SER B O 1
ATOM 3578 N N . LYS B 1 216 ? 24.5 11.234 10.875 1 95.19 216 LYS B N 1
ATOM 3579 C CA . LYS B 1 216 ? 25.016 11.336 9.516 1 95.19 216 LYS B CA 1
ATOM 3580 C C . LYS B 1 216 ? 24.688 10.086 8.703 1 95.19 216 LYS B C 1
ATOM 3582 O O . LYS B 1 216 ? 24.312 10.18 7.531 1 95.19 216 LYS B O 1
ATOM 3587 N N . ASP B 1 217 ? 24.766 8.969 9.336 1 96.44 217 ASP B N 1
ATOM 3588 C CA . ASP B 1 217 ? 24.453 7.707 8.656 1 96.44 217 ASP B CA 1
ATOM 3589 C C . ASP B 1 217 ? 22.984 7.625 8.297 1 96.44 217 ASP B C 1
ATOM 3591 O O . ASP B 1 217 ? 22.625 7.141 7.223 1 96.44 217 ASP B O 1
ATOM 3595 N N . GLN B 1 218 ? 22.172 8.047 9.18 1 96.88 218 GLN B N 1
ATOM 3596 C CA . GLN B 1 218 ? 20.734 8.047 8.93 1 96.88 218 GLN B CA 1
ATOM 3597 C C . GLN B 1 218 ? 20.375 9 7.797 1 96.88 218 GLN B C 1
ATOM 3599 O O . GLN B 1 218 ? 19.562 8.664 6.934 1 96.88 218 GLN B O 1
ATOM 3604 N N . VAL B 1 219 ? 20.984 10.133 7.812 1 97.69 219 VAL B N 1
ATOM 3605 C CA . VAL B 1 219 ? 20.75 11.102 6.754 1 97.69 219 VAL B CA 1
ATOM 3606 C C . VAL B 1 219 ? 21.156 10.516 5.406 1 97.69 219 VAL B C 1
ATOM 3608 O O . VAL B 1 219 ? 20.422 10.617 4.426 1 97.69 219 VAL B O 1
ATOM 3611 N N . GLN B 1 220 ? 22.281 9.898 5.379 1 97.38 220 GLN B N 1
ATOM 3612 C CA . GLN B 1 220 ? 22.766 9.297 4.141 1 97.38 220 GLN B CA 1
ATOM 3613 C C . GLN B 1 220 ? 21.828 8.188 3.676 1 97.38 220 GLN B C 1
ATOM 3615 O O . GLN B 1 220 ? 21.547 8.062 2.482 1 97.38 220 GLN B O 1
ATOM 3620 N N . TYR B 1 221 ? 21.375 7.453 4.582 1 95.88 221 TYR B N 1
ATOM 3621 C CA . TYR B 1 221 ? 20.453 6.375 4.277 1 95.88 221 TYR B CA 1
ATOM 3622 C C . TYR B 1 221 ? 19.172 6.918 3.641 1 95.88 221 TYR B C 1
ATOM 3624 O O . TYR B 1 221 ? 18.766 6.461 2.572 1 95.88 221 TYR B O 1
ATOM 3632 N N . VAL B 1 222 ? 18.594 7.891 4.246 1 97.25 222 VAL B N 1
ATOM 3633 C CA . VAL B 1 222 ? 17.344 8.469 3.764 1 97.25 222 VAL B CA 1
ATOM 3634 C C . VAL B 1 222 ? 17.562 9.156 2.422 1 97.25 222 VAL B C 1
ATOM 3636 O O . VAL B 1 222 ? 16.75 9.031 1.503 1 97.25 222 VAL B O 1
ATOM 3639 N N . ARG B 1 223 ? 18.688 9.82 2.334 1 96.75 223 ARG B N 1
ATOM 3640 C CA . ARG B 1 223 ? 19.031 10.5 1.092 1 96.75 223 ARG B CA 1
ATOM 3641 C C . ARG B 1 223 ? 19.016 9.531 -0.088 1 96.75 223 ARG B C 1
ATOM 3643 O O . ARG B 1 223 ? 18.469 9.852 -1.146 1 96.75 223 ARG B O 1
ATOM 3650 N N . GLU B 1 224 ? 19.516 8.414 0.062 1 93.94 224 GLU B N 1
ATOM 3651 C CA . GLU B 1 224 ? 19.578 7.422 -1.009 1 93.94 224 GLU B CA 1
ATOM 3652 C C . GLU B 1 224 ? 18.188 7 -1.448 1 93.94 224 GLU B C 1
ATOM 3654 O O . GLU B 1 224 ? 17.906 6.871 -2.645 1 93.94 224 GLU B O 1
ATOM 3659 N N . TYR B 1 225 ? 17.312 6.891 -0.526 1 92.19 225 TYR B N 1
ATOM 3660 C CA . TYR B 1 225 ? 15.953 6.48 -0.864 1 92.19 225 TYR B CA 1
ATOM 3661 C C . TYR B 1 225 ? 15.172 7.641 -1.472 1 92.19 225 TYR B C 1
ATOM 3663 O O . TYR B 1 225 ? 14.328 7.434 -2.352 1 92.19 225 TYR B O 1
ATOM 3671 N N . VAL B 1 226 ? 15.414 8.844 -0.973 1 94.5 226 VAL B N 1
ATOM 3672 C CA . VAL B 1 226 ? 14.766 10.008 -1.57 1 94.5 226 VAL B CA 1
ATOM 3673 C C . VAL B 1 226 ? 15.141 10.109 -3.047 1 94.5 226 VAL B C 1
ATOM 3675 O O . VAL B 1 226 ? 14.273 10.289 -3.904 1 94.5 226 VAL B O 1
ATOM 3678 N N . ILE B 1 227 ? 16.422 9.945 -3.307 1 90.25 227 ILE B N 1
ATOM 3679 C CA . ILE B 1 227 ? 16.922 10.047 -4.672 1 90.25 227 ILE B CA 1
ATOM 3680 C C . ILE B 1 227 ? 16.312 8.938 -5.527 1 90.25 227 ILE B C 1
ATOM 3682 O O . ILE B 1 227 ? 15.82 9.195 -6.629 1 90.25 227 ILE B O 1
ATOM 3686 N N . GLN B 1 228 ? 16.25 7.84 -4.957 1 84 228 GLN B N 1
ATOM 3687 C CA . GLN B 1 228 ? 15.773 6.672 -5.691 1 84 228 GLN B CA 1
ATOM 3688 C C . GLN B 1 228 ? 14.281 6.766 -5.984 1 84 228 GLN B C 1
ATOM 3690 O O . GLN B 1 228 ? 13.82 6.344 -7.047 1 84 228 GLN B O 1
ATOM 3695 N N . ASN B 1 229 ? 13.5 7.367 -5.133 1 85.62 229 ASN B N 1
ATOM 3696 C CA . ASN B 1 229 ? 12.047 7.266 -5.203 1 85.62 229 ASN B CA 1
ATOM 3697 C C . ASN B 1 229 ? 11.414 8.586 -5.625 1 85.62 229 ASN B C 1
ATOM 3699 O O . ASN B 1 229 ? 10.203 8.664 -5.812 1 85.62 229 ASN B O 1
ATOM 3703 N N . GLU B 1 230 ? 12.234 9.516 -5.758 1 85.88 230 GLU B N 1
ATOM 3704 C CA . GLU B 1 230 ? 11.68 10.82 -6.098 1 85.88 230 GLU B CA 1
ATOM 3705 C C . GLU B 1 230 ? 10.898 10.766 -7.406 1 85.88 230 GLU B C 1
ATOM 3707 O O . GLU B 1 230 ? 11.359 10.188 -8.391 1 85.88 230 GLU B O 1
ATOM 3712 N N . GLY B 1 231 ? 9.641 11.289 -7.379 1 77.19 231 GLY B N 1
ATOM 3713 C CA . GLY B 1 231 ? 8.789 11.305 -8.562 1 77.19 231 GLY B CA 1
ATOM 3714 C C . GLY B 1 231 ? 7.961 10.047 -8.719 1 77.19 231 GLY B C 1
ATOM 3715 O O . GLY B 1 231 ? 7.129 9.961 -9.625 1 77.19 231 GLY B O 1
ATOM 3716 N N . GLY B 1 232 ? 8.109 9.086 -7.863 1 73.5 232 GLY B N 1
ATOM 3717 C CA . GLY B 1 232 ? 7.414 7.812 -7.973 1 73.5 232 GLY B CA 1
ATOM 3718 C C . GLY B 1 232 ? 5.969 7.875 -7.508 1 73.5 232 GLY B C 1
ATOM 3719 O O . GLY B 1 232 ? 5.191 6.949 -7.754 1 73.5 232 GLY B O 1
ATOM 3720 N N . GLY B 1 233 ? 5.566 8.883 -6.906 1 76.75 233 GLY B N 1
ATOM 3721 C CA . GLY B 1 233 ? 4.199 8.992 -6.414 1 76.75 233 GLY B CA 1
ATOM 3722 C C . GLY B 1 233 ? 3.994 8.312 -5.074 1 76.75 233 GLY B C 1
ATOM 3723 O O . GLY B 1 233 ? 4.957 7.875 -4.438 1 76.75 233 GLY B O 1
ATOM 3724 N N . ILE B 1 234 ? 2.729 8.203 -4.645 1 75.56 234 ILE B N 1
ATOM 3725 C CA . ILE B 1 234 ? 2.48 7.746 -3.281 1 75.56 234 ILE B CA 1
ATOM 3726 C C . ILE B 1 234 ? 1.701 6.434 -3.312 1 75.56 234 ILE B C 1
ATOM 3728 O O . ILE B 1 234 ? 1.375 5.871 -2.264 1 75.56 234 ILE B O 1
ATOM 3732 N N . PHE B 1 235 ? 1.54 6.078 -4.617 1 69.62 235 PHE B N 1
ATOM 3733 C CA . PHE B 1 235 ? 0.699 4.891 -4.734 1 69.62 235 PHE B CA 1
ATOM 3734 C C . PHE B 1 235 ? 1.541 3.623 -4.68 1 69.62 235 PHE B C 1
ATOM 3736 O O . PHE B 1 235 ? 2.658 3.59 -5.199 1 69.62 235 PHE B O 1
ATOM 3743 N N . CYS B 1 236 ? 1.406 2.75 -3.635 1 70 236 CYS B N 1
ATOM 3744 C CA . CYS B 1 236 ? 1.733 1.355 -3.357 1 70 236 CYS B CA 1
ATOM 3745 C C . CYS B 1 236 ? 1.526 1.029 -1.883 1 70 236 CYS B C 1
ATOM 3747 O O . CYS B 1 236 ? 1.739 1.881 -1.019 1 70 236 CYS B O 1
#

Radius of gyration: 25.18 Å; Cα contacts (8 Å, |Δi|>4): 888; chains: 2; bounding box: 77×94×62 Å

pLDDT: mean 88.92, std 17.33, range [25.12, 98.94]

Secondary structure (DSSP, 8-state):
--GGGGGGGGGSTTS--------------EEEEEEESSHHHHHHHHHTSTTEEEEEEEEESSS-SS--TT--TT-EEEEEEEE-TTTS-HHHHHHHHHTS-HHHHHS---GGG-EEEEESSHHHHHHHHHHHHHHHHHHTTSPP--EEEE----EEPPGGGTTHHHHTSHHHHHHTT--TTHHHH-HHHHHHHHHTTTTTHHHHHHHHGGGTT--HHHHHHHHHHHHHHTTS-S--/--GGGGGGGGGSTTS--------------EEEEEEESSHHHHHHHHHTSTTEEEEEEEEESSS-SS--TT--TT-EEEEEEEE-TTTS-HHHHHHHHHHS-HHHHHS---GGG-EEEEESSHHHHHHHHHHHHHHHHHHTTSPP--EEEE----EEPPGGGTTHHHHTSHHHHHHTT--TTHHHH-HHHHHHHHHTTTTTHHHHHHHHGGGTT--HHHHHHHHHHHHHHTTS-S--

InterPro domains:
  IPR002569 Peptide methionine sulphoxide reductase MsrA domain [MF_01401] (29-179)
  IPR002569 Peptide methionine sulphoxide reductase MsrA domain [PF01625] (30-166)
  IPR002569 Peptide methionine sulphoxide reductase MsrA domain [TIGR00401] (30-164)
  IPR036509 Peptide methionine sulphoxide reductase MsrA superfamily [G3DSA:3.30.1060.10] (24-232)
  IPR036509 Peptide methionine sulphoxide reductase MsrA superfamily [SSF55068] (20-169)
  IPR049006 Selenoprotein methionine sulfoxide reductase A, helical domain [PF20939] (177-225)

Foldseek 3Di:
DPDPPDPPPVVPPVPPPPLAFQFDDDADWDKWKWFQFQCLLVLQQLLQDPFWQHKFWFWFDDDDPPDDLVDSDQTETMMMTTGHCVTDNLLNVVVCLCPARPCQQQDDDRSNRHTETADADPVSQVSNVVVLVVVPVVPPPGGGPYYYYHTDDTGTHAQCSQLVQVVVVVVLCVQNPPDSVSSGRTSLSSNLSNLLQQHPALVSCVVCVVVRSDDPVSSVVSNVSNVVRHPVGSDD/DPDPPDPPPVVPPVPPPPLAFQFDDDADWDKWKWFQFQCLLVLQQLLQDPFWQHKFWFWFDDDDPPPDLVDSDQTETMMMTTGHCVTDNLLNVVVCLCPARPCQQQDDDRSNRHTETADADPVSQVSNVVVLVVVPVVPPPGGGPYYYYHTDDTGTHAQCSQLVQVVVVVVLCVQNPPDSVSSGRTSLSSNLSNLLQQHPALVSCVVCVVVRSDDPVSSVVSNVSNVVRHPVGSDD

Solvent-accessible surface area (backbone atoms only — not comparable to full-atom values): 25042 Å² total; per-residue (Å²): 139,76,84,76,72,74,78,68,66,68,69,65,70,76,65,75,62,80,60,55,50,34,35,79,78,83,72,75,62,48,73,48,35,39,20,63,20,51,41,58,25,54,46,17,50,49,16,30,34,80,36,40,50,26,38,39,42,24,35,30,77,40,79,58,74,77,50,50,88,74,41,55,69,62,18,19,28,20,35,40,35,36,26,24,67,90,70,35,48,72,66,58,52,47,52,51,58,66,71,70,40,59,66,37,32,56,38,94,56,59,63,48,31,28,26,33,40,31,27,79,47,71,67,48,41,54,51,50,52,51,50,48,56,55,50,36,64,74,46,55,88,54,56,69,63,55,45,77,45,72,56,64,71,75,43,75,48,59,69,79,61,34,48,42,64,34,53,60,38,52,70,59,36,53,70,62,63,65,42,81,68,40,50,56,58,16,24,36,55,20,29,47,20,4,28,50,44,7,37,73,30,56,69,54,44,64,73,41,46,80,73,35,20,56,48,74,66,54,47,53,54,44,49,53,32,12,65,50,23,43,84,63,60,52,81,91,138,76,82,79,71,76,75,70,66,69,71,66,69,75,65,76,64,80,62,55,49,34,35,77,77,83,73,74,64,46,72,47,35,39,19,62,20,54,42,58,24,56,48,16,51,48,17,32,32,80,37,39,50,25,40,38,42,23,36,30,77,41,79,58,74,78,51,50,89,72,42,58,69,61,18,20,27,19,36,40,35,36,26,25,66,90,69,34,50,72,66,56,52,48,52,52,58,65,70,71,39,60,67,37,32,57,40,94,56,60,62,47,30,28,27,32,40,32,27,80,48,71,66,48,43,53,52,51,54,52,51,49,55,54,51,37,64,74,45,54,90,55,56,70,65,54,44,79,46,70,56,63,70,75,44,72,48,59,72,80,61,34,49,43,65,34,54,60,39,51,70,60,36,55,70,62,62,65,42,81,68,38,50,55,58,16,25,37,53,20,30,45,20,4,28,50,43,8,36,73,30,55,66,54,45,64,74,41,48,81,73,35,19,56,47,73,68,54,46,52,55,43,47,54,31,12,65,51,23,43,86,64,60,51,81,90

Sequence (472 aa):
MVATEHAHDQAGRLENIPQQPLHQIDTPFEKATFGMGCFWGCDSLFGATKGVLRTRVGYAGGSTESPAYKKMGDHTEVIEIDYDPQTISYNDLLDLFWNNHEYGLTTRMKRQYMSLILYHNEQQRQIAEASRAEEQVKRAPEQIITEIAPAGPFYPAENYHQKYRLQGHTDLAKGIGLTPDLLHTSHVAARLNGYLIGVSGLKQFEDEADLLGLSKDQVQYVREYVIQNEGGGIFCMVATEHAHDQAGRLENIPQQPLHQIDTPFEKATFGMGCFWGCDSLFGATKGVLRTRVGYAGGSTESPAYKKMGDHTEVIEIDYDPQTISYNDLLDLFWNNHEYGLTTRMKRQYMSLILYHNEQQRQIAEASRAEEQVKRAPEQIITEIAPAGPFYPAENYHQKYRLQGHTDLAKGIGLTPDLLHTSHVAARLNGYLIGVSGLKQFEDEADLLGLSKDQVQYVREYVIQNEGGGIFC

Nearest PDB structures (foldseek):
  4lwl-assembly1_A  TM=8.940E-01  e=1.480E-20  Alkaliphilus oremlandii OhILAs
  4lwm-assembly1_A  TM=8.911E-01  e=2.667E-20  Alkaliphilus oremlandii OhILAs
  4lwk-assembly2_B  TM=8.975E-01  e=6.085E-20  Alkaliphilus oremlandii OhILAs
  4u66-assembly1_A  TM=8.789E-01  e=5.737E-20  Alkaliphilus oremlandii OhILAs
  1nwa-assembly1_A  TM=8.155E-01  e=2.898E-13  Mycobacterium tuberculosis